Protein AF-0000000078657961 (afdb_homodimer)

InterPro domains:
  IPR000847 LysR, HTH, N-terminal domain [PF00126] (15-74)
  IPR000847 LysR, HTH, N-terminal domain [PR00039] (30-41)
  IPR000847 LysR, HTH, N-terminal domain [PR00039] (41-51)
  IPR000847 LysR, HTH, N-terminal domain [PR00039] (51-62)
  IPR000847 LysR, HTH, N-terminal domain [PS50931] (13-70)
  IPR005119 LysR, substrate-binding [PF03466] (103-299)
  IPR036388 Winged helix-like DNA-binding domain superfamily [G3DSA:1.10.10.10] (14-99)
  IPR036390 Winged helix DNA-binding domain superfamily [SSF46785] (14-121)
  IPR058163 LysR-type transcriptional regulator, proteobacterial-type [PTHR30537] (12-300)

Organism: NCBI:txid1005395

Nearest PDB structures (foldseek):
  3szp-assembly1_A-2  TM=5.878E-01  e=5.153E-18  Vibrio cholerae
  3szp-assembly1_B-2  TM=5.483E-01  e=2.636E-18  Vibrio cholerae
  3t1b-assembly1_A  TM=5.253E-01  e=9.942E-19  Vibrio cholerae
  3t1b-assembly1_D  TM=5.428E-01  e=4.848E-18  Vibrio cholerae
  5x0o-assembly3_E  TM=7.470E-01  e=2.524E-12  Vibrio vulnificus

Foldseek 3Di:
DPPPVVPPPLDDQDPLLVQLLLLCAVVLALCRSCVVVVHHSVVSVVSPVSVCVSVVHRQWDADPVGIYGDPVVVVVNVVCVLLVVQVVVVVVCVPPPPPQQEAEEEEAVLCCPQPCVVCVVVLCVVPVSYHYHYDHDQDDDDCVRNVHLKYKAFADDDDVQKDKWFQFPKWFFKKAFPVLCVVQPDDAPCSQAPWQEAAEQRAPDGPQNLCVVRVHHHDDDDHPHYDPDPVVQLVCRLVNVGMYGHICSSCVVCVVVRSMDGNDPPVSIGTDRTIIIIHHPVSCPPPSVVSVQVVVCVVSVHGTDD/DPPPPVVPPLDDQDPLLVQLLLLCAVVLALCRSCVVVVHHSVVSVVSPVSVCVSVVHRQWDDDPVGIYGDPVVVVVNVVCVLLVVQVVVVVCCVPPPPCQQEAEEEEAVLCCPQPCVVCVVVLCVVPVSYHYHYDHDQDDDDCVRNVHLKYKAFADDDDVQKDKWFQFPKWFFKKAFPVLCVVQPDDAPCSQAPWQEAAEQRAPDGPQNLCVVRVHHHDDDDHPHYDPDPVVQLVCRLVNVGMYGHICSSCVVCVVVRSMDGNDPPVSIGTDRTIIIIHHPVSCPPPSVVSVQVVVCVVSVHGTDD

Structure (mmCIF, N/CA/C/O backbone):
data_AF-0000000078657961-model_v1
#
loop_
_entity.id
_entity.type
_entity.pdbx_description
1 polymer 'LysR family transcriptional regulator'
#
loop_
_atom_site.group_PDB
_atom_site.id
_atom_site.type_symbol
_atom_site.label_atom_id
_atom_site.label_alt_id
_atom_site.label_comp_id
_atom_site.label_asym_id
_atom_site.label_entity_id
_atom_site.label_seq_id
_atom_site.pdbx_PDB_ins_code
_atom_site.Cartn_x
_atom_site.Cartn_y
_atom_site.Cartn_z
_atom_site.occupancy
_atom_site.B_iso_or_equiv
_atom_site.auth_seq_id
_atom_site.auth_comp_id
_atom_site.auth_asym_id
_atom_site.auth_atom_id
_atom_site.pdbx_PDB_model_num
ATOM 1 N N . MET A 1 1 ? 25.094 -40.594 32.094 1 26.78 1 MET A N 1
ATOM 2 C CA . MET A 1 1 ? 23.641 -40.5 32.219 1 26.78 1 MET A CA 1
ATOM 3 C C . MET A 1 1 ? 23.109 -39.25 31.516 1 26.78 1 MET A C 1
ATOM 5 O O . MET A 1 1 ? 23.312 -38.125 31.984 1 26.78 1 MET A O 1
ATOM 9 N N . ILE A 1 2 ? 23.219 -39.156 30.203 1 30.33 2 ILE A N 1
ATOM 10 C CA . ILE A 1 2 ? 23.094 -38.062 29.234 1 30.33 2 ILE A CA 1
ATOM 11 C C . ILE A 1 2 ? 21.656 -37.562 29.219 1 30.33 2 ILE A C 1
ATOM 13 O O . ILE A 1 2 ? 20.719 -38.344 28.984 1 30.33 2 ILE A O 1
ATOM 17 N N . GLY A 1 3 ? 21.266 -36.656 30.094 1 32.5 3 GLY A N 1
ATOM 18 C CA . GLY A 1 3 ? 19.906 -36.156 30.266 1 32.5 3 GLY A CA 1
ATOM 19 C C . GLY A 1 3 ? 19.203 -35.812 28.969 1 32.5 3 GLY A C 1
ATOM 20 O O . GLY A 1 3 ? 19.781 -35.125 28.109 1 32.5 3 GLY A O 1
ATOM 21 N N . ASP A 1 4 ? 18.391 -36.719 28.328 1 30.56 4 ASP A N 1
ATOM 22 C CA . ASP A 1 4 ? 17.562 -36.75 27.125 1 30.56 4 ASP A CA 1
ATOM 23 C C . ASP A 1 4 ? 16.688 -35.5 27.047 1 30.56 4 ASP A C 1
ATOM 25 O O . ASP A 1 4 ? 15.734 -35.344 27.812 1 30.56 4 ASP A O 1
ATOM 29 N N . SER A 1 5 ? 17.266 -34.281 27.156 1 33.31 5 SER A N 1
ATOM 30 C CA . SER A 1 5 ? 16.469 -33.062 27 1 33.31 5 SER A CA 1
ATOM 31 C C . SER A 1 5 ? 15.523 -33.188 25.812 1 33.31 5 SER A C 1
ATOM 33 O O . SER A 1 5 ? 15.961 -33.125 24.656 1 33.31 5 SER A O 1
ATOM 35 N N . ASN A 1 6 ? 14.594 -34.156 25.812 1 32.84 6 ASN A N 1
ATOM 36 C CA . ASN A 1 6 ? 13.5 -34.312 24.875 1 32.84 6 ASN A CA 1
ATOM 37 C C . ASN A 1 6 ? 12.938 -32.969 24.422 1 32.84 6 ASN A C 1
ATOM 39 O O . ASN A 1 6 ? 12.328 -32.25 25.203 1 32.84 6 ASN A O 1
ATOM 43 N N . ARG A 1 7 ? 13.641 -32.25 23.719 1 34.09 7 ARG A N 1
ATOM 44 C CA . ARG A 1 7 ? 13.172 -31.047 23.047 1 34.09 7 ARG A CA 1
ATOM 45 C C . ARG A 1 7 ? 11.719 -31.188 22.625 1 34.09 7 ARG A C 1
ATOM 47 O O . ARG A 1 7 ? 11.359 -32.125 21.906 1 34.09 7 ARG A O 1
ATOM 54 N N . LYS A 1 8 ? 10.828 -30.953 23.469 1 36.5 8 LYS A N 1
ATOM 55 C CA . LYS A 1 8 ? 9.391 -30.875 23.219 1 36.5 8 LYS A CA 1
ATOM 56 C C . LYS A 1 8 ? 9.109 -30.406 21.797 1 36.5 8 LYS A C 1
ATOM 58 O O . LYS A 1 8 ? 9.508 -29.312 21.406 1 36.5 8 LYS A O 1
ATOM 63 N N . MET A 1 9 ? 9.227 -31.141 20.797 1 33.22 9 MET A N 1
ATOM 64 C CA . MET A 1 9 ? 8.82 -30.859 19.422 1 33.22 9 MET A CA 1
ATOM 65 C C . MET A 1 9 ? 7.664 -29.859 19.375 1 33.22 9 MET A C 1
ATOM 67 O O . MET A 1 9 ? 6.68 -30.031 20.109 1 33.22 9 MET A O 1
ATOM 71 N N . GLN A 1 10 ? 7.773 -28.672 19.266 1 43.88 10 GLN A N 1
ATOM 72 C CA . GLN A 1 10 ? 6.762 -27.641 19.062 1 43.88 10 GLN A CA 1
ATOM 73 C C . GLN A 1 10 ? 5.57 -28.172 18.266 1 43.88 10 GLN A C 1
ATOM 75 O O . GLN A 1 10 ? 5.734 -28.656 17.156 1 43.88 10 GLN A O 1
ATOM 80 N N . GLN A 1 11 ? 4.645 -28.844 18.875 1 51.5 11 GLN A N 1
ATOM 81 C CA . GLN A 1 11 ? 3.484 -29.578 18.375 1 51.5 11 GLN A CA 1
ATOM 82 C C . GLN A 1 11 ? 2.693 -28.734 17.375 1 51.5 11 GLN A C 1
ATOM 84 O O . GLN A 1 11 ? 2.293 -27.609 17.688 1 51.5 11 GLN A O 1
ATOM 89 N N . ILE A 1 12 ? 2.924 -29 16.156 1 57.31 12 ILE A N 1
ATOM 90 C CA . ILE A 1 12 ? 2.1 -28.484 15.078 1 57.31 12 ILE A CA 1
ATOM 91 C C . ILE A 1 12 ? 0.67 -29 15.227 1 57.31 12 ILE A C 1
ATOM 93 O O . ILE A 1 12 ? 0.448 -30.203 15.305 1 57.31 12 ILE A O 1
ATOM 97 N N . PRO A 1 13 ? -0.261 -28.141 15.508 1 67.38 13 PRO A N 1
ATOM 98 C CA . PRO A 1 13 ? -1.648 -28.609 15.578 1 67.38 13 PRO A CA 1
ATOM 99 C C . PRO A 1 13 ? -2.061 -29.438 14.359 1 67.38 13 PRO A C 1
ATOM 101 O O . PRO A 1 13 ? -1.529 -29.219 13.266 1 67.38 13 PRO A O 1
ATOM 104 N N . PRO A 1 14 ? -2.822 -30.438 14.633 1 68.38 14 PRO A N 1
ATOM 105 C CA . PRO A 1 14 ? -3.355 -31.172 13.484 1 68.38 14 PRO A CA 1
ATOM 106 C C . PRO A 1 14 ? -3.969 -30.266 12.43 1 68.38 14 PRO A C 1
ATOM 108 O O . PRO A 1 14 ? -4.648 -29.281 12.766 1 68.38 14 PRO A O 1
ATOM 111 N N . LEU A 1 15 ? -3.674 -30.547 11.203 1 71.69 15 LEU A N 1
ATOM 112 C CA . LEU A 1 15 ? -4.172 -29.75 10.086 1 71.69 15 LEU A CA 1
ATOM 113 C C . LEU A 1 15 ? -5.691 -29.656 10.133 1 71.69 15 LEU A C 1
ATOM 115 O O . LEU A 1 15 ? -6.258 -28.609 9.805 1 71.69 15 LEU A O 1
ATOM 119 N N . LYS A 1 16 ? -6.277 -30.781 10.547 1 76.5 16 LYS A N 1
ATOM 120 C CA . LYS A 1 16 ? -7.738 -30.797 10.617 1 76.5 16 LYS A CA 1
ATOM 121 C C . LYS A 1 16 ? -8.25 -29.734 11.602 1 76.5 16 LYS A C 1
ATOM 123 O O . LYS A 1 16 ? -9.281 -29.109 11.359 1 76.5 16 LYS A O 1
ATOM 128 N N . SER A 1 17 ? -7.527 -29.547 12.641 1 83 17 SER A N 1
ATOM 129 C CA . SER A 1 17 ? -7.922 -28.562 13.633 1 83 17 SER A CA 1
ATOM 130 C C . SER A 1 17 ? -7.758 -27.141 13.094 1 83 17 SER A C 1
ATOM 132 O O . SER A 1 17 ? -8.594 -26.266 13.352 1 83 17 SER A O 1
ATOM 134 N N . ILE A 1 18 ? -6.719 -27 12.367 1 78.88 18 ILE A N 1
ATOM 135 C CA . ILE A 1 18 ? -6.457 -25.703 11.773 1 78.88 18 ILE A CA 1
ATOM 136 C C . ILE A 1 18 ? -7.508 -25.391 10.703 1 78.88 18 ILE A C 1
ATOM 138 O O . ILE A 1 18 ? -8.023 -24.281 10.633 1 78.88 18 ILE A O 1
ATOM 142 N N . GLN A 1 19 ? -7.773 -26.375 9.93 1 79.62 19 GLN A N 1
ATOM 143 C CA . GLN A 1 19 ? -8.789 -26.234 8.891 1 79.62 19 GLN A CA 1
ATOM 144 C C . GLN A 1 19 ? -10.156 -25.938 9.5 1 79.62 19 GLN A C 1
ATOM 146 O O . GLN A 1 19 ? -10.898 -25.094 8.984 1 79.62 19 GLN A O 1
ATOM 151 N N . ALA A 1 20 ? -10.484 -26.641 10.555 1 85.06 20 ALA A N 1
ATOM 152 C CA . ALA A 1 20 ? -11.742 -26.406 11.258 1 85.06 20 ALA A CA 1
ATOM 153 C C . ALA A 1 20 ? -11.82 -24.953 11.766 1 85.06 20 ALA A C 1
ATOM 155 O O . ALA A 1 20 ? -12.852 -24.297 11.602 1 85.06 20 ALA A O 1
ATOM 156 N N . PHE A 1 21 ? -10.727 -24.547 12.305 1 86.88 21 PHE A N 1
ATOM 157 C CA . PHE A 1 21 ? -10.648 -23.172 12.805 1 86.88 21 PHE A CA 1
ATOM 158 C C . PHE A 1 21 ? -10.906 -22.172 11.68 1 86.88 21 PHE A C 1
ATOM 160 O O . PHE A 1 21 ? -11.719 -21.266 11.828 1 86.88 21 PHE A O 1
ATOM 167 N N . GLU A 1 22 ? -10.203 -22.406 10.648 1 80.62 22 GLU A N 1
ATOM 168 C CA . GLU A 1 22 ? -10.305 -21.484 9.523 1 80.62 22 GLU A CA 1
ATOM 169 C C . GLU A 1 22 ? -11.734 -21.422 8.992 1 80.62 22 GLU A C 1
ATOM 171 O O . GLU A 1 22 ? -12.227 -20.344 8.664 1 80.62 22 GLU A O 1
ATOM 176 N N . GLN A 1 23 ? -12.43 -22.516 8.836 1 80.12 23 GLN A N 1
ATOM 177 C CA . GLN A 1 23 ? -13.781 -22.578 8.297 1 80.12 23 GLN A CA 1
ATOM 178 C C . GLN A 1 23 ? -14.781 -21.938 9.266 1 80.12 23 GLN A C 1
ATOM 180 O O . GLN A 1 23 ? -15.695 -21.219 8.844 1 80.12 23 GLN A O 1
ATOM 185 N N . VAL A 1 24 ? -14.562 -22.172 10.508 1 85.88 24 VAL A N 1
ATOM 186 C CA . VAL A 1 24 ? -15.461 -21.578 11.492 1 85.88 24 VAL A CA 1
ATOM 187 C C . VAL A 1 24 ? -15.266 -20.062 11.508 1 85.88 24 VAL A C 1
ATOM 189 O O . VAL A 1 24 ? -16.234 -19.312 11.633 1 85.88 24 VAL A O 1
ATOM 192 N N . ALA A 1 25 ? -14.039 -19.734 11.445 1 82 25 ALA A N 1
ATOM 193 C CA . ALA A 1 25 ? -13.742 -18.297 11.406 1 82 25 ALA A CA 1
ATOM 194 C C . ALA A 1 25 ? -14.383 -17.641 10.188 1 82 25 ALA A C 1
ATOM 196 O O . ALA A 1 25 ? -14.883 -16.516 10.273 1 82 25 ALA A O 1
ATOM 197 N N . ARG A 1 26 ? -14.336 -18.312 9.141 1 74.31 26 ARG A N 1
ATOM 198 C CA . ARG A 1 26 ? -14.852 -17.812 7.867 1 74.31 26 ARG A CA 1
ATOM 199 C C . ARG A 1 26 ? -16.375 -17.719 7.895 1 74.31 26 ARG A C 1
ATOM 201 O O . ARG A 1 26 ? -16.953 -16.719 7.473 1 74.31 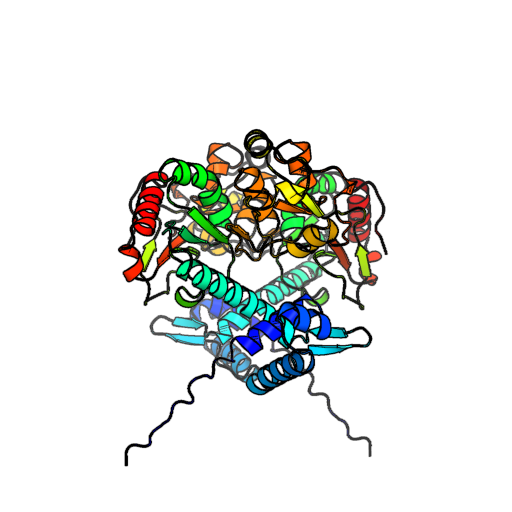26 ARG A O 1
ATOM 208 N N . PHE A 1 27 ? -17.047 -18.688 8.383 1 75.5 27 PHE A N 1
ATOM 209 C CA . PHE A 1 27 ? -18.5 -18.797 8.297 1 75.5 27 PHE A CA 1
ATOM 210 C C . PHE A 1 27 ? -19.156 -18.266 9.57 1 75.5 27 PHE A C 1
ATOM 212 O O . PHE A 1 27 ? -20.344 -17.969 9.57 1 75.5 27 PHE A O 1
ATOM 219 N N . GLY A 1 28 ? -18.328 -18.125 10.633 1 80.69 28 GLY A N 1
ATOM 220 C CA . GLY A 1 28 ? -18.844 -17.688 11.922 1 80.69 28 GLY A CA 1
ATOM 221 C C . GLY A 1 28 ? -19.859 -18.656 12.516 1 80.69 28 GLY A C 1
ATOM 222 O O . GLY A 1 28 ? -20.625 -18.281 13.398 1 80.69 28 GLY A O 1
ATOM 223 N N . ASN A 1 29 ? -19.922 -19.812 11.906 1 84.81 29 ASN A N 1
ATOM 224 C CA . ASN A 1 29 ? -20.906 -20.828 12.281 1 84.81 29 ASN A CA 1
ATOM 225 C C . ASN A 1 29 ? -20.328 -22.234 12.195 1 84.81 29 ASN A C 1
ATOM 227 O O . ASN A 1 29 ? -19.844 -22.641 11.141 1 84.81 29 ASN A O 1
ATOM 231 N N . VAL A 1 30 ? -20.469 -23.031 13.289 1 88.94 30 VAL A N 1
ATOM 232 C CA . VAL A 1 30 ? -19.875 -24.359 13.391 1 88.94 30 VAL A CA 1
ATOM 233 C C . VAL A 1 30 ? -20.594 -25.328 12.461 1 88.94 30 VAL A C 1
ATOM 235 O O . VAL A 1 30 ? -19.953 -26.141 11.789 1 88.94 30 VAL A O 1
ATOM 238 N N . ALA A 1 31 ? -21.922 -25.172 12.391 1 88.25 31 ALA A N 1
ATOM 239 C CA . ALA A 1 31 ? -22.688 -26.094 11.547 1 88.25 31 ALA A CA 1
ATOM 240 C C . ALA A 1 31 ? -22.328 -25.922 10.078 1 88.25 31 ALA A C 1
ATOM 242 O O . ALA A 1 31 ? -22.141 -26.891 9.352 1 88.25 31 ALA A O 1
ATOM 243 N N . LYS A 1 32 ? -22.281 -24.75 9.703 1 84.62 32 LYS A N 1
ATOM 244 C CA . LYS A 1 32 ? -21.922 -24.453 8.312 1 84.62 32 LYS A CA 1
ATOM 245 C C . LYS A 1 32 ? -20.5 -24.906 7.996 1 84.62 32 LYS A C 1
ATOM 247 O O . LYS A 1 32 ? -20.234 -25.438 6.918 1 84.62 32 LYS A O 1
ATOM 252 N N . ALA A 1 33 ? -19.656 -24.641 8.914 1 86.06 33 ALA A N 1
ATOM 253 C CA . ALA A 1 33 ? -18.266 -25.094 8.758 1 86.06 33 ALA A CA 1
ATOM 254 C C . ALA A 1 33 ? -18.188 -26.609 8.648 1 86.06 33 ALA A C 1
ATOM 256 O O . ALA A 1 33 ? -17.438 -27.141 7.848 1 86.06 33 ALA A O 1
ATOM 257 N N . ALA A 1 34 ? -18.938 -27.281 9.391 1 88.44 34 ALA A N 1
ATOM 258 C CA . ALA A 1 34 ? -18.969 -28.734 9.398 1 88.44 34 ALA A CA 1
ATOM 259 C C . ALA A 1 34 ? -19.422 -29.281 8.047 1 88.44 34 ALA A C 1
ATOM 261 O O . ALA A 1 34 ? -18.859 -30.234 7.523 1 88.44 34 ALA A O 1
ATOM 262 N N . GLU A 1 35 ? -20.359 -28.641 7.539 1 83.12 35 GLU A N 1
ATOM 263 C CA . GLU A 1 35 ? -20.859 -29.016 6.219 1 83.12 35 GLU A CA 1
ATOM 264 C C . GLU A 1 35 ? -19.766 -28.891 5.16 1 83.12 35 GLU A C 1
ATOM 266 O O . GLU A 1 35 ? -19.594 -29.797 4.332 1 83.12 35 GLU A O 1
ATOM 271 N N . GLN A 1 36 ? -19.047 -27.938 5.289 1 77.44 36 GLN A N 1
ATOM 272 C CA . GLN A 1 36 ? -17.984 -27.656 4.316 1 77.44 36 GLN A CA 1
ATOM 273 C C . GLN A 1 36 ? -16.844 -28.656 4.449 1 77.44 36 GLN A C 1
ATOM 275 O O . GLN A 1 36 ? -16.219 -29.031 3.457 1 77.44 36 GLN A O 1
ATOM 280 N N . LEU A 1 37 ? -16.562 -29.047 5.582 1 79.75 37 LEU A N 1
ATOM 281 C CA . LEU A 1 37 ? -15.438 -29.922 5.867 1 79.75 37 LEU A CA 1
ATOM 282 C C . LEU A 1 37 ? -15.867 -31.391 5.828 1 79.75 37 LEU A C 1
ATOM 284 O O . LEU A 1 37 ? -15.039 -32.281 5.996 1 79.75 37 LEU A O 1
ATOM 288 N N . ASN A 1 38 ? -17.156 -31.547 5.574 1 84.19 38 ASN A N 1
ATOM 289 C CA . ASN A 1 38 ? -17.719 -32.875 5.621 1 84.19 38 ASN A CA 1
ATOM 290 C C . ASN A 1 38 ? -17.438 -33.562 6.953 1 84.19 38 ASN A C 1
ATOM 292 O O . ASN A 1 38 ? -16.953 -34.719 6.98 1 84.19 38 ASN A O 1
ATOM 296 N N . LEU A 1 39 ? -17.625 -32.812 7.969 1 84.19 39 LEU A N 1
ATOM 297 C CA . LEU A 1 39 ? -17.5 -33.281 9.352 1 84.19 39 LEU A CA 1
ATOM 298 C C . LEU A 1 39 ? -18.797 -33 10.125 1 84.19 39 LEU A C 1
ATOM 300 O O . LEU A 1 39 ? -19.672 -32.281 9.641 1 84.19 39 LEU A O 1
ATOM 304 N N . THR A 1 40 ? -19.031 -33.688 11.172 1 87.81 40 THR A N 1
ATOM 305 C CA . THR A 1 40 ? -20.141 -33.344 12.062 1 87.81 40 THR A CA 1
ATOM 306 C C . THR A 1 40 ? -19.828 -32.094 12.875 1 87.81 40 THR A C 1
ATOM 308 O O . THR A 1 40 ? -18.656 -31.797 13.141 1 87.81 40 THR A O 1
ATOM 311 N N . PRO A 1 41 ? -20.859 -31.375 13.18 1 91.62 41 PRO A N 1
ATOM 312 C CA . PRO A 1 41 ? -20.641 -30.203 14.023 1 91.62 41 PRO A CA 1
ATOM 313 C C . PRO A 1 41 ? -19.875 -30.531 15.305 1 91.62 41 PRO A C 1
ATOM 315 O O . PRO A 1 41 ? -19.031 -29.75 15.75 1 91.62 41 PRO A O 1
ATOM 318 N N . SER A 1 42 ? -20.156 -31.656 15.859 1 91.44 42 SER A N 1
ATOM 319 C CA . SER A 1 42 ? -19.453 -32.094 17.062 1 91.44 42 SER A CA 1
ATOM 320 C C . SER A 1 42 ? -17.969 -32.281 16.797 1 91.44 42 SER A C 1
ATOM 322 O O . SER A 1 42 ? -17.141 -31.891 17.625 1 91.44 42 SER A O 1
ATOM 324 N N . ALA A 1 43 ? -17.641 -32.844 15.727 1 87.56 43 ALA A N 1
ATOM 325 C CA . ALA A 1 43 ? -16.25 -33.062 15.344 1 87.56 43 ALA A CA 1
ATOM 326 C C . ALA A 1 43 ? -15.523 -31.719 15.148 1 87.56 43 ALA A C 1
ATOM 328 O O . ALA A 1 43 ? -14.383 -31.562 15.578 1 87.56 43 ALA A O 1
ATOM 329 N N . VAL A 1 44 ? -16.219 -30.812 14.5 1 92.25 44 VAL A N 1
ATOM 330 C CA . VAL A 1 44 ? -15.648 -29.484 14.289 1 92.25 44 VAL A CA 1
ATOM 331 C C . VAL A 1 44 ? -15.422 -28.797 15.633 1 92.25 44 VAL A C 1
ATOM 333 O O . VAL A 1 44 ? -14.359 -28.203 15.859 1 92.25 44 VAL A O 1
ATOM 336 N N . SER A 1 45 ? -16.391 -28.875 16.5 1 91.25 45 SER A N 1
ATOM 337 C CA . SER A 1 45 ? -16.266 -28.297 17.828 1 91.25 45 SER A CA 1
ATOM 338 C C . SER A 1 45 ? -15.102 -28.906 18.594 1 91.25 45 SER A C 1
ATOM 340 O O . SER A 1 45 ? -14.359 -28.188 19.266 1 91.25 45 SER A O 1
ATOM 342 N N . HIS A 1 46 ? -14.977 -30.156 18.438 1 89.25 46 HIS A N 1
ATOM 343 C CA . HIS A 1 46 ? -13.875 -30.859 19.078 1 89.25 46 HIS A CA 1
ATOM 344 C C . HIS A 1 46 ? -12.531 -30.391 18.531 1 89.25 46 HIS A C 1
ATOM 346 O O . HIS A 1 46 ? -11.578 -30.188 19.281 1 89.25 46 HIS A O 1
ATOM 352 N N . GLN A 1 47 ? -12.414 -30.281 17.234 1 88.12 47 GLN A N 1
ATOM 353 C CA . GLN A 1 47 ? -11.195 -29.797 16.594 1 88.12 47 GLN A CA 1
ATOM 354 C C . GLN A 1 47 ? -10.82 -28.406 17.094 1 88.12 47 GLN A C 1
ATOM 356 O O . GLN A 1 47 ? -9.648 -28.125 17.344 1 88.12 47 GLN A O 1
ATOM 361 N N . ILE A 1 48 ? -11.805 -27.562 17.219 1 90.25 48 ILE A N 1
ATOM 362 C CA . ILE A 1 48 ? -11.586 -26.203 17.703 1 90.25 48 ILE A CA 1
ATOM 363 C C . ILE A 1 48 ? -11.094 -26.25 19.156 1 90.25 48 ILE A C 1
ATOM 365 O O . ILE A 1 48 ? -10.141 -25.547 19.516 1 90.25 48 ILE A O 1
ATOM 369 N N . ALA A 1 49 ? -11.75 -27.062 19.922 1 90 49 ALA A N 1
ATOM 370 C CA . ALA A 1 49 ? -11.359 -27.234 21.312 1 90 49 ALA A CA 1
ATOM 371 C C . ALA A 1 49 ? -9.922 -27.734 21.422 1 90 49 ALA A C 1
ATOM 373 O O . ALA A 1 49 ? -9.156 -27.266 22.266 1 90 49 ALA A O 1
ATOM 374 N N . ASN A 1 50 ? -9.609 -28.703 20.609 1 84.44 50 ASN A N 1
ATOM 375 C CA . ASN A 1 50 ? -8.25 -29.234 20.578 1 84.44 50 ASN A CA 1
ATOM 376 C C . ASN A 1 50 ? -7.23 -28.141 20.25 1 84.44 50 ASN A C 1
ATOM 378 O O . ASN A 1 50 ? -6.172 -28.062 20.875 1 84.44 50 ASN A O 1
ATOM 382 N N . LEU A 1 51 ? -7.527 -27.359 19.266 1 85.69 51 LEU A N 1
ATOM 383 C CA . LEU A 1 51 ? -6.641 -26.297 18.844 1 85.69 51 LEU A CA 1
ATOM 384 C C . LEU A 1 51 ? -6.465 -25.266 19.953 1 85.69 51 LEU A C 1
ATOM 386 O O . LEU A 1 51 ? -5.344 -24.828 20.234 1 85.69 51 LEU A O 1
ATOM 390 N N . GLU A 1 52 ? -7.574 -24.859 20.578 1 89 52 GLU A N 1
ATOM 391 C CA . GLU A 1 52 ? -7.535 -23.906 21.672 1 89 52 GLU A CA 1
ATOM 392 C C . GLU A 1 52 ? -6.746 -24.453 22.859 1 89 52 GLU A C 1
ATOM 394 O O . GLU A 1 52 ? -6.008 -23.703 23.516 1 89 52 GLU A O 1
ATOM 399 N N . ALA A 1 53 ? -6.871 -25.75 23.078 1 83.5 53 ALA A N 1
ATOM 400 C CA . ALA A 1 53 ? -6.125 -26.406 24.156 1 83.5 53 ALA A CA 1
ATOM 401 C C . ALA A 1 53 ? -4.625 -26.391 23.859 1 83.5 53 ALA A C 1
ATOM 403 O O . ALA A 1 53 ? -3.816 -26.156 24.766 1 83.5 53 ALA A O 1
ATOM 404 N N . LEU A 1 54 ? -4.336 -26.656 22.672 1 78.62 54 LEU A N 1
ATOM 405 C CA . LEU A 1 54 ? -2.934 -26.656 22.266 1 78.62 54 LEU A CA 1
ATOM 406 C C . LEU A 1 54 ? -2.33 -25.266 22.375 1 78.62 54 LEU A C 1
ATOM 408 O O . LEU A 1 54 ? -1.183 -25.109 22.797 1 78.62 54 LEU A O 1
ATOM 412 N N . ILE A 1 55 ? -3.133 -24.328 21.953 1 78.88 55 ILE A N 1
ATOM 413 C CA . ILE A 1 55 ? -2.682 -22.953 21.953 1 78.88 55 ILE A CA 1
ATOM 414 C C . ILE A 1 55 ? -2.748 -22.391 23.375 1 78.88 55 ILE A C 1
ATOM 416 O O . ILE A 1 55 ? -1.947 -21.516 23.734 1 78.88 55 ILE A O 1
ATOM 420 N N . GLY A 1 56 ? -3.693 -22.891 24.156 1 80.88 56 GLY A N 1
ATOM 421 C CA . GLY A 1 56 ? -3.854 -22.484 25.531 1 80.88 56 GLY A CA 1
ATOM 422 C C . GLY A 1 56 ? -4.719 -21.25 25.703 1 80.88 56 GLY A C 1
ATOM 423 O O . GLY A 1 56 ? -4.676 -20.594 26.734 1 80.88 56 GLY A O 1
ATOM 424 N N . ARG A 1 57 ? -5.355 -20.828 24.625 1 84.62 57 ARG A N 1
ATOM 425 C CA . ARG A 1 57 ? -6.246 -19.672 24.625 1 84.62 57 ARG A CA 1
ATOM 426 C C . ARG A 1 57 ? -7.512 -19.953 23.828 1 84.62 57 ARG A C 1
ATOM 428 O O . ARG A 1 57 ? -7.484 -20.734 22.875 1 84.62 57 ARG A O 1
ATOM 435 N N . ALA A 1 58 ? -8.57 -19.297 24.297 1 89.69 58 ALA A N 1
ATOM 436 C CA . ALA A 1 58 ? -9.781 -19.359 23.484 1 89.69 58 ALA A CA 1
ATOM 437 C C . ALA A 1 58 ? -9.625 -18.547 22.203 1 89.69 58 ALA A C 1
ATOM 439 O O . ALA A 1 58 ? -9.086 -17.438 22.219 1 89.69 58 ALA A O 1
ATOM 440 N N . LEU A 1 59 ? -9.977 -19.188 21.125 1 89.88 59 LEU A N 1
ATOM 441 C CA . LEU A 1 59 ? -9.875 -18.516 19.828 1 89.88 59 LEU A CA 1
ATOM 442 C C . LEU A 1 59 ? -11.234 -17.984 19.391 1 89.88 59 LEU A C 1
ATOM 444 O O . LEU A 1 59 ? -11.305 -17.109 18.531 1 89.88 59 LEU A O 1
ATOM 448 N N . PHE A 1 60 ? -12.305 -18.531 19.922 1 91.12 60 PHE A N 1
ATOM 449 C CA . PHE A 1 60 ? -13.664 -18.125 19.594 1 91.12 60 PHE A CA 1
ATOM 450 C C . PHE A 1 60 ? -14.453 -17.797 20.859 1 91.12 60 PHE A C 1
ATOM 452 O O . PHE A 1 60 ? -14.133 -18.281 21.938 1 91.12 60 PHE A O 1
ATOM 459 N N . VAL A 1 61 ? -15.398 -16.828 20.688 1 87.81 61 VAL A N 1
ATOM 460 C CA . VAL A 1 61 ? -16.422 -16.578 21.703 1 87.81 61 VAL A CA 1
ATOM 461 C C . VAL A 1 61 ? -17.797 -16.891 21.141 1 87.81 61 VAL A C 1
ATOM 463 O O . VAL A 1 61 ? -18.078 -16.594 19.984 1 87.81 61 VAL A O 1
ATOM 466 N N . ARG A 1 62 ? -18.531 -17.641 21.938 1 80.44 62 ARG A N 1
ATOM 467 C CA . ARG A 1 62 ? -19.891 -17.984 21.516 1 80.44 62 ARG A CA 1
ATOM 468 C C . ARG A 1 62 ? -20.812 -16.766 21.656 1 80.44 62 ARG A C 1
ATOM 470 O O . ARG A 1 62 ? -20.781 -16.062 22.672 1 80.44 62 ARG A O 1
ATOM 477 N N . GLU A 1 63 ? -21.359 -16.438 20.625 1 77 63 GLU A N 1
ATOM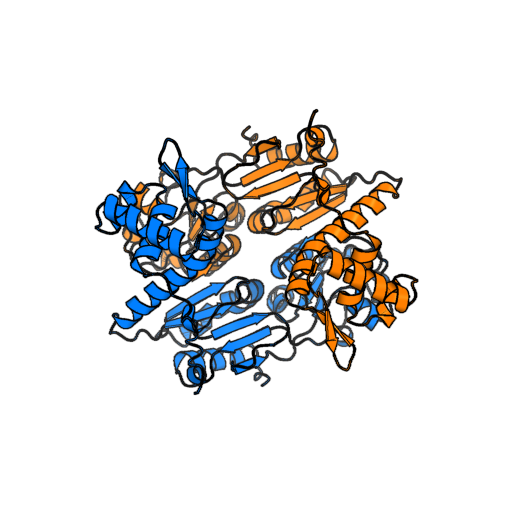 478 C CA . GLU A 1 63 ? -22.375 -15.391 20.594 1 77 63 GLU A CA 1
ATOM 479 C C . GLU A 1 63 ? -23.75 -15.953 20.281 1 77 63 GLU A C 1
ATOM 481 O O . GLU A 1 63 ? -23.891 -17.156 20.016 1 77 63 GLU A O 1
ATOM 486 N N . ALA A 1 64 ? -24.875 -15.125 20.391 1 69.5 64 ALA A N 1
ATOM 487 C CA . ALA A 1 64 ? -26.25 -15.547 20.156 1 69.5 64 ALA A CA 1
ATOM 488 C C . ALA A 1 64 ? -26.422 -16.125 18.75 1 69.5 64 ALA A C 1
ATOM 490 O O . ALA A 1 64 ? -27.156 -17.094 18.562 1 69.5 64 ALA A O 1
ATOM 491 N N . ARG A 1 65 ? -25.797 -15.594 17.812 1 67.81 65 ARG A N 1
ATOM 492 C CA . ARG A 1 65 ? -26.016 -16 16.422 1 67.81 65 ARG A CA 1
ATOM 493 C C . ARG A 1 65 ? -24.797 -16.719 15.859 1 67.81 65 ARG A C 1
ATOM 495 O O . ARG A 1 65 ? -24.625 -16.797 14.641 1 67.81 65 ARG A O 1
ATOM 502 N N . GLY A 1 66 ? -23.984 -17.281 16.734 1 78.56 66 GLY A N 1
ATOM 503 C CA . GLY A 1 66 ? -22.859 -18.016 16.203 1 78.56 66 GLY A CA 1
ATOM 504 C C . GLY A 1 66 ? -21.562 -17.797 16.969 1 78.56 66 GLY A C 1
ATOM 505 O O . GLY A 1 66 ? -21.594 -17.641 18.188 1 78.56 66 GLY A O 1
ATOM 506 N N . MET A 1 67 ? -20.422 -18.031 16.25 1 84 67 MET A N 1
ATOM 507 C CA . MET A 1 67 ? -19.094 -17.906 16.859 1 84 67 MET A CA 1
ATOM 508 C C . MET A 1 67 ? -18.359 -16.688 16.312 1 84 67 MET A C 1
ATOM 510 O O . MET A 1 67 ? -18.469 -16.391 15.117 1 84 67 MET A O 1
ATOM 514 N N . SER A 1 68 ? -17.812 -15.875 17.203 1 85.06 68 SER A N 1
ATOM 515 C CA . SER A 1 68 ? -16.938 -14.781 16.797 1 85.06 68 SER A CA 1
ATOM 516 C C . SER A 1 68 ? -15.516 -14.977 17.312 1 85.06 68 SER A C 1
ATOM 518 O O . SER A 1 68 ? -15.312 -15.648 18.328 1 85.06 68 SER A O 1
ATOM 520 N N . LEU A 1 69 ? -14.57 -14.445 16.578 1 82.44 69 LEU A N 1
ATOM 521 C CA . LEU A 1 69 ? -13.164 -14.609 16.938 1 82.44 69 LEU A CA 1
ATOM 522 C C . LEU A 1 69 ? -12.805 -13.75 18.141 1 82.44 69 LEU A C 1
ATOM 524 O O . LEU A 1 69 ? -13.266 -12.609 18.266 1 82.44 69 LEU A O 1
ATOM 528 N N . THR A 1 70 ? -12.008 -14.359 19.094 1 81.62 70 THR A N 1
ATOM 529 C CA . THR A 1 70 ? -11.305 -13.586 20.109 1 81.62 70 THR A CA 1
ATOM 530 C C . THR A 1 70 ? -10.133 -12.828 19.5 1 81.62 70 THR A C 1
ATOM 532 O O . THR A 1 70 ? -9.766 -13.078 18.344 1 81.62 70 THR A O 1
ATOM 535 N N . PRO A 1 71 ? -9.617 -11.945 20.203 1 71.25 71 PRO A N 1
ATOM 536 C CA . PRO A 1 71 ? -8.406 -11.289 19.688 1 71.25 71 PRO A CA 1
ATOM 537 C C . PRO A 1 71 ? -7.297 -12.281 19.344 1 71.25 71 PRO A C 1
ATOM 539 O O . PRO A 1 71 ? -6.613 -12.125 18.328 1 71.25 71 PRO A O 1
ATOM 542 N N . ALA A 1 72 ? -7.176 -13.227 20.172 1 78.19 72 ALA A N 1
ATOM 543 C CA . ALA A 1 72 ? -6.215 -14.289 19.891 1 78.19 72 ALA A CA 1
ATOM 544 C C . ALA A 1 72 ? -6.598 -15.039 18.625 1 78.19 72 ALA A C 1
ATOM 546 O O . ALA A 1 72 ? -5.727 -15.414 17.828 1 78.19 72 ALA A O 1
ATOM 547 N N . GLY A 1 73 ? -7.879 -15.258 18.484 1 80.62 73 GLY A N 1
ATOM 548 C CA . GLY A 1 73 ? -8.375 -15.891 17.266 1 80.62 73 GLY A CA 1
ATOM 549 C C . GLY A 1 73 ? -8.094 -15.086 16.016 1 80.62 73 GLY A C 1
ATOM 550 O O . GLY A 1 73 ? -7.699 -15.641 14.992 1 80.62 73 GLY A O 1
ATOM 551 N N . GLU A 1 74 ? -8.289 -13.852 16.094 1 74.38 74 GLU A N 1
ATOM 552 C CA . GLU A 1 74 ? -8.031 -12.969 14.969 1 74.38 74 GLU A CA 1
ATOM 553 C C . GLU A 1 74 ? -6.559 -12.984 14.578 1 74.38 74 GLU A C 1
ATOM 555 O O . GLU A 1 74 ? -6.227 -13.047 13.391 1 74.38 74 GLU A O 1
ATOM 560 N N . GLN A 1 75 ? -5.762 -12.914 15.57 1 67.56 75 GLN A N 1
ATOM 561 C CA . GLN A 1 75 ? -4.32 -12.992 15.344 1 67.56 75 GLN A CA 1
ATOM 562 C C . GLN A 1 75 ? -3.939 -14.312 14.688 1 67.56 75 GLN A C 1
ATOM 564 O O . GLN A 1 75 ? -3.156 -14.336 13.734 1 67.56 75 GLN A O 1
ATOM 569 N N . TYR A 1 76 ? -4.461 -15.359 15.305 1 75.56 76 TYR A N 1
ATOM 570 C CA . TYR A 1 76 ? -4.168 -16.688 14.766 1 75.56 76 TYR A CA 1
ATOM 571 C C . TYR A 1 76 ? -4.652 -16.812 13.328 1 75.56 76 TYR A C 1
ATOM 573 O O . TYR A 1 76 ? -3.955 -17.359 12.477 1 75.56 76 TYR A O 1
ATOM 581 N N . GLN A 1 77 ? -5.801 -16.281 13.07 1 75.25 77 GLN A N 1
ATOM 582 C CA . GLN A 1 77 ? -6.371 -16.328 11.727 1 75.25 77 GLN A CA 1
ATOM 583 C C . GLN A 1 77 ? -5.473 -15.617 10.727 1 75.25 77 GLN A C 1
ATOM 585 O O . GLN A 1 77 ? -5.203 -16.141 9.641 1 75.25 77 GLN A O 1
ATOM 590 N N . ARG A 1 78 ? -5.066 -14.531 11.086 1 63.06 78 ARG A N 1
ATOM 591 C CA . ARG A 1 78 ? -4.188 -13.758 10.211 1 63.06 78 ARG A CA 1
ATOM 592 C C . ARG A 1 78 ? -2.912 -14.531 9.891 1 63.06 78 ARG A C 1
ATOM 594 O O . ARG A 1 78 ? -2.436 -14.508 8.758 1 63.06 78 ARG A O 1
ATOM 601 N N . GLU A 1 79 ? -2.479 -15.234 10.852 1 60.19 79 GLU A N 1
ATOM 602 C CA . GLU A 1 79 ? -1.213 -15.953 10.711 1 60.19 79 GLU A CA 1
ATOM 603 C C . GLU A 1 79 ? -1.393 -17.234 9.906 1 60.19 79 GLU A C 1
ATOM 605 O O . GLU A 1 79 ? -0.542 -17.594 9.086 1 60.19 79 GLU A O 1
ATOM 610 N N . ILE A 1 80 ? -2.545 -17.844 10.125 1 63.16 80 ILE A N 1
ATOM 611 C CA . ILE A 1 80 ? -2.674 -19.188 9.562 1 63.16 80 ILE A CA 1
ATOM 612 C C . ILE A 1 80 ? -3.225 -19.109 8.141 1 63.16 80 ILE A C 1
ATOM 614 O O . ILE A 1 80 ? -3.012 -20.016 7.336 1 63.16 80 ILE A O 1
ATOM 618 N N . SER A 1 81 ? -3.967 -18.062 7.93 1 60.22 81 SER A N 1
ATOM 619 C CA . SER A 1 81 ? -4.582 -17.969 6.609 1 60.22 81 SER A CA 1
ATOM 620 C C . SER A 1 81 ? -3.535 -18.062 5.504 1 60.22 81 SER A C 1
ATOM 622 O O . SER A 1 81 ? -3.721 -18.812 4.539 1 60.22 81 SER A O 1
ATOM 624 N N . GLY A 1 82 ? -2.551 -17.391 5.672 1 54.16 82 GLY A N 1
ATOM 625 C CA . GLY A 1 82 ? -1.467 -17.484 4.707 1 54.16 82 GLY A CA 1
ATOM 626 C C . GLY A 1 82 ? -0.838 -18.859 4.652 1 54.16 82 GLY A C 1
ATOM 627 O O . GLY A 1 82 ? -0.509 -19.359 3.574 1 54.16 82 GLY A O 1
ATOM 628 N N . ILE A 1 83 ? -0.786 -19.484 5.75 1 54.66 83 ILE A N 1
ATOM 629 C CA . ILE A 1 83 ? -0.168 -20.797 5.848 1 54.66 83 ILE A CA 1
ATOM 630 C C . ILE A 1 83 ? -1.033 -21.828 5.121 1 54.66 83 ILE A C 1
ATOM 632 O O . ILE A 1 83 ? -0.523 -22.641 4.352 1 54.66 83 ILE A O 1
ATOM 636 N N . LEU A 1 84 ? -2.305 -21.781 5.359 1 58.19 84 LEU A N 1
ATOM 637 C CA . LEU A 1 84 ? -3.209 -22.734 4.734 1 58.19 84 LEU A CA 1
ATOM 638 C C . LEU A 1 84 ? -3.256 -22.531 3.223 1 58.19 84 LEU A C 1
ATOM 640 O O . LEU A 1 84 ? -3.312 -23.5 2.463 1 58.19 84 LEU A O 1
ATOM 644 N N . GLN A 1 85 ? -3.311 -21.328 2.887 1 53.72 85 GLN A N 1
ATOM 645 C CA . GLN A 1 85 ? -3.246 -21.047 1.455 1 53.72 85 GLN A CA 1
ATOM 646 C C . GLN A 1 85 ? -1.961 -21.609 0.847 1 53.72 85 GLN A C 1
ATOM 648 O O . GLN A 1 85 ? -1.984 -22.188 -0.236 1 53.72 85 GLN A O 1
ATOM 653 N N . SER A 1 86 ? -0.991 -21.438 1.612 1 51.94 86 SER A N 1
ATOM 654 C CA . SER A 1 86 ? 0.295 -21.969 1.161 1 51.94 86 SER A CA 1
ATOM 655 C C . SER A 1 86 ? 0.28 -23.484 1.092 1 51.94 86 SER A C 1
ATOM 657 O O . SER A 1 86 ? 0.826 -24.078 0.157 1 51.94 86 SER A O 1
ATOM 659 N N . LEU A 1 87 ? -0.31 -24.078 2 1 53.38 87 LEU A N 1
ATOM 660 C CA . LEU A 1 87 ? -0.436 -25.531 2.023 1 53.38 87 LEU A CA 1
ATOM 661 C C . LEU A 1 87 ? -1.3 -26.016 0.866 1 53.38 87 LEU A C 1
ATOM 663 O O . LEU A 1 87 ? -0.977 -27.031 0.226 1 53.38 87 LEU A O 1
ATOM 667 N N . ALA A 1 88 ? -2.377 -25.391 0.703 1 53.16 88 ALA A N 1
ATOM 668 C CA . ALA A 1 88 ? -3.252 -25.75 -0.411 1 53.16 88 ALA A CA 1
ATOM 669 C C . ALA A 1 88 ? -2.52 -25.625 -1.744 1 53.16 88 ALA A C 1
ATOM 671 O O . ALA A 1 88 ? -2.615 -26.516 -2.594 1 53.16 88 ALA A O 1
ATOM 672 N N . LEU A 1 89 ? -1.881 -24.594 -1.779 1 49.88 89 LEU A N 1
ATOM 673 C CA . LEU A 1 89 ? -1.114 -24.391 -3.002 1 49.88 89 LEU A CA 1
ATOM 674 C C . LEU A 1 89 ? -0.059 -25.484 -3.174 1 49.88 89 LEU A C 1
ATOM 676 O O . LEU A 1 89 ? 0.137 -25.984 -4.281 1 49.88 89 LEU A O 1
ATOM 680 N N . ALA A 1 90 ? 0.511 -25.797 -2.135 1 49.94 90 ALA A N 1
ATOM 681 C CA . ALA A 1 90 ? 1.517 -26.859 -2.166 1 49.94 90 ALA A CA 1
ATOM 682 C C . ALA A 1 90 ? 0.898 -28.188 -2.578 1 49.94 90 ALA A C 1
ATOM 684 O O . ALA A 1 90 ? 1.488 -28.953 -3.355 1 49.94 90 ALA A O 1
ATOM 685 N N . THR A 1 91 ? -0.19 -28.516 -2.051 1 49.66 91 THR A N 1
ATOM 686 C CA . THR A 1 91 ? -0.88 -29.781 -2.338 1 49.66 91 THR A CA 1
ATOM 687 C C . THR A 1 91 ? -1.335 -29.812 -3.795 1 49.66 91 THR A C 1
ATOM 689 O O . THR A 1 91 ? -1.193 -30.844 -4.465 1 49.66 91 THR A O 1
ATOM 692 N N . GLU A 1 92 ? -1.971 -28.781 -4.121 1 48.22 92 GLU A N 1
ATOM 693 C CA . GLU A 1 92 ? -2.383 -28.703 -5.52 1 48.22 92 GLU A CA 1
ATOM 694 C C . GLU A 1 92 ? -1.2 -28.922 -6.461 1 48.22 92 GLU A C 1
ATOM 696 O O . GLU A 1 92 ? -1.32 -29.625 -7.469 1 48.22 92 GLU A O 1
ATOM 701 N N . ARG A 1 93 ? -0.253 -28.344 -6.02 1 49.03 93 ARG A N 1
ATOM 702 C CA . ARG A 1 93 ? 0.968 -28.438 -6.816 1 49.03 93 ARG A CA 1
ATOM 703 C C . ARG A 1 93 ? 1.479 -29.875 -6.875 1 49.03 93 ARG A C 1
ATOM 705 O O . ARG A 1 93 ? 1.989 -30.312 -7.91 1 49.03 93 ARG A O 1
ATOM 712 N N . ALA A 1 94 ? 1.374 -30.422 -5.816 1 47.19 94 ALA A N 1
ATOM 713 C CA . ALA A 1 94 ? 1.81 -31.828 -5.77 1 47.19 94 ALA A CA 1
ATOM 714 C C . ALA A 1 94 ? 0.958 -32.688 -6.684 1 47.19 94 ALA A C 1
ATOM 716 O O . ALA A 1 94 ? 1.448 -33.688 -7.254 1 47.19 94 ALA A O 1
ATOM 717 N N . GLY A 1 95 ? -0.281 -32.531 -6.566 1 45.22 95 GLY A N 1
ATOM 718 C CA . GLY A 1 95 ? -1.156 -33.312 -7.406 1 45.22 95 GLY A CA 1
ATOM 719 C C . GLY A 1 95 ? -1.074 -32.938 -8.875 1 45.22 95 GLY A C 1
ATOM 720 O O . GLY A 1 95 ? -1.545 -33.688 -9.734 1 45.22 95 GLY A O 1
ATOM 721 N N . SER A 1 96 ? -1.137 -31.641 -9.133 1 42.31 96 SER A N 1
ATOM 722 C CA . SER A 1 96 ? -1.12 -31.281 -10.547 1 42.31 96 SER A CA 1
ATOM 723 C C . SER A 1 96 ? 0.132 -31.812 -11.242 1 42.31 96 SER A C 1
ATOM 725 O O . SER A 1 96 ? 1.252 -31.531 -10.805 1 42.31 96 SER A O 1
ATOM 727 N N . ALA A 1 97 ? 0.057 -33.031 -11.602 1 39.41 97 ALA A N 1
ATOM 728 C CA . ALA A 1 97 ? 1.051 -33.656 -12.469 1 39.41 97 ALA A CA 1
ATOM 729 C C . ALA A 1 97 ? 1.656 -32.625 -13.43 1 39.41 97 ALA A C 1
ATOM 731 O O . ALA A 1 97 ? 2.799 -32.781 -13.867 1 39.41 97 ALA A O 1
ATOM 732 N N . VAL A 1 98 ? 0.783 -32.094 -14.422 1 39.88 98 VAL A N 1
ATOM 733 C CA . VAL A 1 98 ? 1.315 -31.297 -15.523 1 39.88 98 VAL A CA 1
ATOM 734 C C . VAL A 1 98 ? 2.096 -30.109 -14.969 1 39.88 98 VAL A C 1
ATOM 736 O O . VAL A 1 98 ? 1.557 -29.312 -14.203 1 39.88 98 VAL A O 1
ATOM 739 N N . GLY A 1 99 ? 3.314 -30.141 -14.734 1 43.94 99 GLY A N 1
ATOM 740 C CA . GLY A 1 99 ? 4.395 -29.297 -14.25 1 43.94 99 GLY A CA 1
ATOM 741 C C . GLY A 1 99 ? 4.203 -27.828 -14.594 1 43.94 99 GLY A C 1
ATOM 742 O O . GLY A 1 99 ? 4.727 -27.359 -15.602 1 43.94 99 GLY A O 1
ATOM 743 N N . PHE A 1 100 ? 3.025 -27.375 -14.703 1 49.34 100 PHE A N 1
ATOM 744 C CA . PHE A 1 100 ? 3.111 -25.953 -14.992 1 49.34 100 PHE A CA 1
ATOM 745 C C . PHE A 1 100 ? 4.105 -25.266 -14.062 1 49.34 100 PHE A C 1
ATOM 747 O O . PHE A 1 100 ? 4.16 -25.562 -12.875 1 49.34 100 PHE A O 1
ATOM 754 N N . ASP A 1 101 ? 5.344 -24.938 -14.562 1 71.5 101 ASP A N 1
ATOM 755 C CA . ASP A 1 101 ? 6.414 -24.172 -13.93 1 71.5 101 ASP A CA 1
ATOM 756 C C . ASP A 1 101 ? 5.887 -22.859 -13.352 1 71.5 101 ASP A C 1
ATOM 758 O O . ASP A 1 101 ? 5.742 -21.875 -14.078 1 71.5 101 ASP A O 1
ATOM 762 N N . CYS A 1 102 ? 5.164 -22.969 -12.32 1 82.25 102 CYS A N 1
ATOM 763 C CA . CYS A 1 102 ? 4.641 -21.797 -11.609 1 82.25 102 CYS A CA 1
ATOM 764 C C . CYS A 1 102 ? 5.738 -21.109 -10.82 1 82.25 102 CYS A C 1
ATOM 766 O O . CYS A 1 102 ? 6.363 -21.719 -9.945 1 82.25 102 CYS A O 1
ATOM 768 N N . LEU 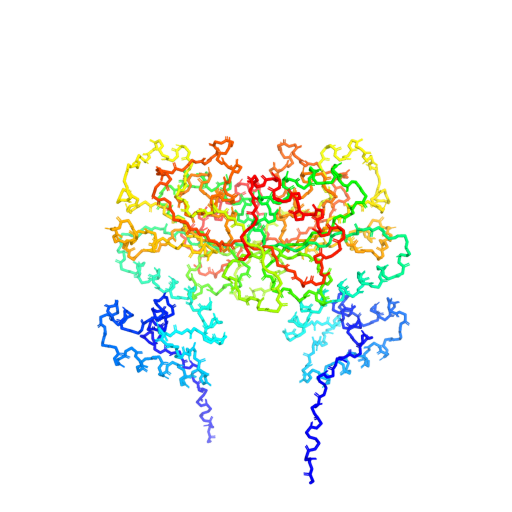A 1 103 ? 5.988 -19.938 -11.234 1 90.81 103 LEU A N 1
ATOM 769 C CA . LEU A 1 103 ? 6.926 -19.094 -10.508 1 90.81 103 LEU A CA 1
ATOM 770 C C . LEU A 1 103 ? 6.207 -18.297 -9.414 1 90.81 103 LEU A C 1
ATOM 772 O O . LEU A 1 103 ? 5.355 -17.453 -9.711 1 90.81 103 LEU A O 1
ATOM 776 N N . ARG A 1 104 ? 6.523 -18.594 -8.219 1 89.75 104 ARG A N 1
ATOM 777 C CA . ARG A 1 104 ? 5.879 -17.953 -7.074 1 89.75 104 ARG A CA 1
ATOM 778 C C . ARG A 1 104 ? 6.746 -16.828 -6.516 1 89.75 104 ARG A C 1
ATOM 780 O O . ARG A 1 104 ? 7.812 -17.078 -5.957 1 89.75 104 ARG A O 1
ATOM 787 N N . LEU A 1 105 ? 6.148 -15.664 -6.613 1 93.62 105 LEU A N 1
ATOM 788 C CA . LEU A 1 105 ? 6.867 -14.461 -6.219 1 93.62 105 LEU A CA 1
ATOM 789 C C . LEU A 1 105 ? 6.168 -13.766 -5.051 1 93.62 105 LEU A C 1
ATOM 791 O O . LEU A 1 105 ? 4.938 -13.727 -4.996 1 93.62 105 LEU A O 1
ATOM 795 N N . HIS A 1 106 ? 6.926 -13.305 -4.156 1 93.25 106 HIS A N 1
ATOM 796 C CA . HIS A 1 106 ? 6.504 -12.328 -3.158 1 93.25 106 HIS A CA 1
ATOM 797 C C . HIS A 1 106 ? 7.355 -11.07 -3.23 1 93.25 106 HIS A C 1
ATOM 799 O O . HIS A 1 106 ? 8.555 -11.133 -3.51 1 93.25 106 HIS A O 1
ATOM 805 N N . ALA A 1 107 ? 6.715 -9.961 -3.01 1 94.75 107 ALA A N 1
ATOM 806 C CA . ALA A 1 107 ? 7.477 -8.719 -3.111 1 94.75 107 ALA A CA 1
ATOM 807 C C . ALA A 1 107 ? 6.996 -7.695 -2.082 1 94.75 107 ALA A C 1
ATOM 809 O O . ALA A 1 107 ? 5.824 -7.691 -1.703 1 94.75 107 ALA A O 1
ATOM 810 N N . ALA A 1 108 ? 7.992 -6.891 -1.68 1 93.88 108 ALA A N 1
ATOM 811 C CA . ALA A 1 108 ? 7.586 -5.66 -1.001 1 93.88 108 ALA A CA 1
ATOM 812 C C . ALA A 1 108 ? 6.594 -4.871 -1.85 1 93.88 108 ALA A C 1
ATOM 814 O O . ALA A 1 108 ? 6.754 -4.766 -3.068 1 93.88 108 ALA A O 1
ATOM 815 N N . PRO A 1 109 ? 5.605 -4.254 -1.276 1 92.5 109 PRO A N 1
ATOM 816 C CA . PRO A 1 109 ? 4.465 -3.719 -2.025 1 92.5 109 PRO A CA 1
ATOM 817 C C . PRO A 1 109 ? 4.875 -2.646 -3.035 1 92.5 109 PRO A C 1
ATOM 819 O O . PRO A 1 109 ? 4.465 -2.703 -4.199 1 92.5 109 PRO A O 1
ATOM 822 N N . SER A 1 110 ? 5.656 -1.696 -2.639 1 96 110 SER A N 1
ATOM 823 C CA . SER A 1 110 ? 6.004 -0.611 -3.551 1 96 110 SER A CA 1
ATOM 824 C C . SER A 1 110 ? 6.824 -1.12 -4.73 1 96 110 SER A C 1
ATOM 826 O O . SER A 1 110 ? 6.672 -0.64 -5.855 1 96 110 SER A O 1
ATOM 828 N N . PHE A 1 111 ? 7.73 -2.094 -4.484 1 96.75 111 PHE A N 1
ATOM 829 C CA . PHE A 1 111 ? 8.469 -2.691 -5.59 1 96.75 111 PHE A CA 1
ATOM 830 C C . PHE A 1 111 ? 7.527 -3.443 -6.523 1 96.75 111 PHE A C 1
ATOM 832 O O . PHE A 1 111 ? 7.609 -3.301 -7.746 1 96.75 111 PHE A O 1
ATOM 839 N N . GLY A 1 112 ? 6.699 -4.262 -5.938 1 96.25 112 GLY A N 1
ATOM 840 C CA . GLY A 1 112 ? 5.719 -5 -6.723 1 96.25 112 GLY A CA 1
ATOM 841 C C . GLY A 1 112 ? 4.859 -4.105 -7.594 1 96.25 112 GLY A C 1
ATOM 842 O O . GLY A 1 112 ? 4.664 -4.387 -8.773 1 96.25 112 GLY A O 1
ATOM 843 N N . LEU A 1 113 ? 4.449 -3.043 -7.012 1 95 113 LEU A N 1
ATOM 844 C CA . LEU A 1 113 ? 3.508 -2.145 -7.672 1 95 113 LEU A CA 1
ATOM 845 C C . LEU A 1 113 ? 4.211 -1.313 -8.742 1 95 113 LEU A C 1
ATOM 847 O O . LEU A 1 113 ? 3.729 -1.213 -9.875 1 95 113 LEU A O 1
ATOM 851 N N . LEU A 1 114 ? 5.293 -0.751 -8.406 1 96.62 114 LEU A N 1
ATOM 852 C CA . LEU A 1 114 ? 5.848 0.328 -9.219 1 96.62 114 LEU A CA 1
ATOM 853 C C . LEU A 1 114 ? 6.871 -0.21 -10.211 1 96.62 114 LEU A C 1
ATOM 855 O O . LEU A 1 114 ? 7.117 0.41 -11.25 1 96.62 114 LEU A O 1
ATOM 859 N N . TRP A 1 115 ? 7.461 -1.309 -9.875 1 97.19 115 TRP A N 1
ATOM 860 C CA . TRP A 1 115 ? 8.531 -1.786 -10.75 1 97.19 115 TRP A CA 1
ATOM 861 C C . TRP A 1 115 ? 8.148 -3.111 -11.398 1 97.19 115 TRP A C 1
ATOM 863 O O . TRP A 1 115 ? 8.289 -3.275 -12.617 1 97.19 115 TRP A O 1
ATOM 873 N N . LEU A 1 116 ? 7.676 -4.066 -10.664 1 96.88 116 LEU A N 1
ATOM 874 C CA . LEU A 1 116 ? 7.492 -5.434 -11.133 1 96.88 116 LEU A CA 1
ATOM 875 C C . LEU A 1 116 ? 6.238 -5.547 -12 1 96.88 116 LEU A C 1
ATOM 877 O O . LEU A 1 116 ? 6.309 -6.008 -13.141 1 96.88 116 LEU A O 1
ATOM 881 N N . LEU A 1 117 ? 5.105 -5.09 -11.539 1 94.5 117 LEU A N 1
ATOM 882 C CA . LEU A 1 117 ? 3.82 -5.262 -12.211 1 94.5 117 LEU A CA 1
ATOM 883 C C . LEU A 1 117 ? 3.852 -4.652 -13.609 1 94.5 117 LEU A C 1
ATOM 885 O O . LEU A 1 117 ? 3.475 -5.309 -14.586 1 94.5 117 LEU A O 1
ATOM 889 N N . PRO A 1 118 ? 4.398 -3.482 -13.742 1 94.62 118 PRO A N 1
ATOM 890 C CA . PRO A 1 118 ? 4.379 -2.871 -15.078 1 94.62 118 PRO A CA 1
ATOM 891 C C . PRO A 1 118 ? 5.254 -3.621 -16.078 1 94.62 118 PRO A C 1
ATOM 893 O O . PRO A 1 118 ? 5.113 -3.428 -17.297 1 94.62 118 PRO A O 1
ATOM 896 N N . ARG A 1 119 ? 6.109 -4.422 -15.602 1 95.94 119 ARG A N 1
ATOM 897 C CA . ARG A 1 119 ? 7.07 -5.078 -16.484 1 95.94 119 ARG A CA 1
ATOM 898 C C . ARG A 1 119 ? 6.73 -6.555 -16.656 1 95.94 119 ARG A C 1
ATOM 900 O O . ARG A 1 119 ? 7.27 -7.219 -17.547 1 95.94 119 ARG A O 1
ATOM 907 N N . LEU A 1 120 ? 5.855 -7.02 -15.891 1 94.69 120 LEU A N 1
ATOM 908 C CA . LEU A 1 120 ? 5.605 -8.453 -15.812 1 94.69 120 LEU A CA 1
ATOM 909 C C . LEU A 1 120 ? 5.047 -8.984 -17.125 1 94.69 120 LEU A C 1
ATOM 911 O O . LEU A 1 120 ? 5.207 -10.164 -17.453 1 94.69 120 LEU A O 1
ATOM 915 N N . ASP A 1 121 ? 4.355 -8.172 -17.844 1 91.38 121 ASP A N 1
ATOM 916 C CA . ASP A 1 121 ? 3.846 -8.594 -19.141 1 91.38 121 ASP A CA 1
ATOM 917 C C . ASP A 1 121 ? 4.984 -9.023 -20.062 1 91.38 121 ASP A C 1
ATOM 919 O O . ASP A 1 121 ? 4.836 -9.961 -20.859 1 91.38 121 ASP A O 1
ATOM 923 N N . HIS A 1 122 ? 6.027 -8.336 -20 1 94.69 122 HIS A N 1
ATOM 924 C CA . HIS A 1 122 ? 7.195 -8.68 -20.797 1 94.69 122 HIS A CA 1
ATOM 925 C C . HIS A 1 122 ? 7.746 -10.055 -20.422 1 94.69 122 HIS A C 1
ATOM 927 O O . HIS A 1 122 ? 8.094 -10.852 -21.281 1 94.69 122 HIS A O 1
ATOM 933 N N . PHE A 1 123 ? 7.836 -10.352 -19.156 1 95.31 123 PHE A N 1
ATOM 934 C CA . PHE A 1 123 ? 8.297 -11.664 -18.719 1 95.31 123 PHE A CA 1
ATOM 935 C C . PHE A 1 123 ? 7.383 -12.758 -19.25 1 95.31 123 PHE A C 1
ATOM 937 O O . PHE A 1 123 ? 7.859 -13.789 -19.734 1 95.31 123 PHE A O 1
ATOM 944 N N . ARG A 1 124 ? 6.133 -12.508 -19.078 1 90.5 124 ARG A N 1
ATOM 945 C CA . ARG A 1 124 ? 5.148 -13.484 -19.531 1 90.5 124 ARG A CA 1
ATOM 946 C C . ARG A 1 124 ? 5.297 -13.758 -21.016 1 90.5 124 ARG A C 1
ATOM 948 O O . ARG A 1 124 ? 5.125 -14.898 -21.469 1 90.5 124 ARG A O 1
ATOM 955 N N . SER A 1 125 ? 5.52 -12.734 -21.781 1 92.19 125 SER A N 1
ATOM 956 C CA . SER A 1 125 ? 5.695 -12.883 -23.219 1 92.19 125 SER A CA 1
ATOM 957 C C . SER A 1 125 ? 6.953 -13.68 -23.547 1 92.19 125 SER A C 1
ATOM 959 O O . SER A 1 125 ? 6.98 -14.445 -24.516 1 92.19 125 SER A O 1
ATOM 961 N N . CYS A 1 126 ? 7.984 -13.5 -22.781 1 94.06 126 CYS A N 1
ATOM 962 C CA . CYS A 1 126 ? 9.258 -14.195 -22.969 1 94.06 126 CYS A CA 1
ATOM 963 C C . CYS A 1 126 ? 9.156 -15.641 -22.5 1 94.06 126 CYS A C 1
ATOM 965 O O . CYS A 1 126 ? 9.844 -16.516 -23.031 1 94.06 126 CYS A O 1
ATOM 967 N N . HIS A 1 127 ? 8.359 -15.859 -21.531 1 93.12 127 HIS A N 1
ATOM 968 C CA . HIS A 1 127 ? 8.227 -17.188 -20.938 1 93.12 127 HIS A CA 1
ATOM 969 C C . HIS A 1 127 ? 6.762 -17.562 -20.766 1 93.12 127 HIS A C 1
ATOM 971 O O . HIS A 1 127 ? 6.297 -17.734 -19.625 1 93.12 127 HIS A O 1
ATOM 977 N N . PRO A 1 128 ? 6.07 -17.797 -21.828 1 88.5 128 PRO A N 1
ATOM 978 C CA . PRO A 1 128 ? 4.633 -18.078 -21.766 1 88.5 128 PRO A CA 1
ATOM 979 C C . PRO A 1 128 ? 4.328 -19.391 -21.031 1 88.5 128 PRO A C 1
ATOM 981 O O . PRO A 1 128 ? 3.191 -19.609 -20.609 1 88.5 128 PRO A O 1
ATOM 984 N N . GLU A 1 129 ? 5.324 -20.219 -20.875 1 85.62 129 GLU A N 1
ATOM 985 C CA . GLU A 1 129 ? 5.152 -21.516 -20.234 1 85.62 129 GLU A CA 1
ATOM 986 C C . GLU A 1 129 ? 5.145 -21.391 -18.719 1 85.62 129 GLU A C 1
ATOM 988 O O . GLU A 1 129 ? 4.762 -22.328 -18.016 1 85.62 129 GLU A O 1
ATOM 993 N N . ILE A 1 130 ? 5.613 -20.266 -18.25 1 88.44 130 ILE A N 1
ATOM 994 C CA . ILE A 1 130 ? 5.695 -20.062 -16.797 1 88.44 130 ILE A CA 1
ATOM 995 C C . ILE A 1 130 ? 4.465 -19.312 -16.312 1 88.44 130 ILE A C 1
ATOM 997 O O . ILE A 1 130 ? 4.195 -18.188 -16.766 1 88.44 130 ILE A O 1
ATOM 1001 N N . GLN A 1 131 ? 3.789 -19.875 -15.469 1 86.06 131 GLN A N 1
ATOM 1002 C CA . GLN A 1 131 ? 2.713 -19.188 -14.773 1 86.06 131 GLN A CA 1
ATOM 1003 C C . GLN A 1 131 ? 3.248 -18.391 -13.578 1 86.06 131 GLN A C 1
ATOM 1005 O O . GLN A 1 131 ? 4.047 -18.906 -12.797 1 86.06 131 GLN A O 1
ATOM 1010 N N . ILE A 1 132 ? 2.795 -17.156 -13.414 1 89.69 132 ILE A N 1
ATOM 1011 C CA . ILE A 1 132 ? 3.307 -16.297 -12.344 1 89.69 132 ILE A CA 1
ATOM 1012 C C . ILE A 1 132 ? 2.268 -16.188 -11.227 1 89.69 132 ILE A C 1
ATOM 1014 O O . ILE A 1 132 ? 1.094 -15.914 -11.492 1 89.69 132 ILE A O 1
ATOM 1018 N N . ASN A 1 133 ? 2.717 -16.5 -10.055 1 87.12 133 ASN A N 1
ATOM 1019 C CA . ASN A 1 133 ? 1.995 -16.172 -8.836 1 87.12 133 ASN A CA 1
ATOM 1020 C C . ASN A 1 133 ? 2.693 -15.055 -8.055 1 87.12 133 ASN A C 1
ATOM 1022 O O . ASN A 1 133 ? 3.85 -15.203 -7.652 1 87.12 133 ASN A O 1
ATOM 1026 N N . LEU A 1 134 ? 1.96 -13.953 -7.84 1 90.81 134 LEU A N 1
ATOM 1027 C CA . LEU A 1 134 ? 2.57 -12.812 -7.172 1 90.81 134 LEU A CA 1
ATOM 1028 C C . LEU A 1 134 ? 1.723 -12.359 -5.988 1 90.81 134 LEU A C 1
ATOM 1030 O O . LEU A 1 134 ? 0.504 -12.211 -6.109 1 90.81 134 LEU A O 1
ATOM 1034 N N . SER A 1 135 ? 2.342 -12.227 -4.918 1 88.62 135 SER A N 1
ATOM 1035 C CA . SER A 1 135 ? 1.744 -11.594 -3.746 1 88.62 135 SER A CA 1
ATOM 1036 C C . SER A 1 135 ? 2.617 -10.461 -3.225 1 88.62 135 SER A C 1
ATOM 1038 O O . SER A 1 135 ? 3.838 -10.477 -3.402 1 88.62 135 SER A O 1
ATOM 1040 N N . CYS A 1 136 ? 1.935 -9.438 -2.678 1 90.38 136 CYS A N 1
ATOM 1041 C CA . CYS A 1 136 ? 2.662 -8.32 -2.092 1 90.38 136 CYS A CA 1
ATOM 1042 C C . CYS A 1 136 ? 2.154 -8.016 -0.687 1 90.38 136 CYS A C 1
ATOM 1044 O O . CYS A 1 136 ? 0.949 -7.855 -0.479 1 90.38 136 CYS A O 1
ATOM 1046 N N . SER A 1 137 ? 3.08 -7.992 0.22 1 82 137 SER A N 1
ATOM 1047 C CA . SER A 1 137 ? 2.83 -7.602 1.604 1 82 137 SER A CA 1
ATOM 1048 C C . SER A 1 137 ? 4.133 -7.305 2.338 1 82 137 SER A C 1
ATOM 1050 O O . SER A 1 137 ? 5.219 -7.527 1.8 1 82 137 SER A O 1
ATOM 1052 N N . TYR A 1 138 ? 4.031 -6.734 3.559 1 71.12 138 TYR A N 1
ATOM 1053 C CA . TYR A 1 138 ? 5.23 -6.5 4.352 1 71.12 138 TYR A CA 1
ATOM 1054 C C . TYR A 1 138 ? 5.527 -7.688 5.258 1 71.12 138 TYR A C 1
ATOM 1056 O O . TYR A 1 138 ? 6.5 -7.672 6.016 1 71.12 138 TYR A O 1
ATOM 1064 N N . GLU A 1 139 ? 4.809 -8.625 5.074 1 61.91 139 GLU A N 1
ATOM 1065 C CA . GLU A 1 139 ? 5.027 -9.805 5.906 1 61.91 139 GLU A CA 1
ATOM 1066 C C . GLU A 1 139 ? 6.328 -10.5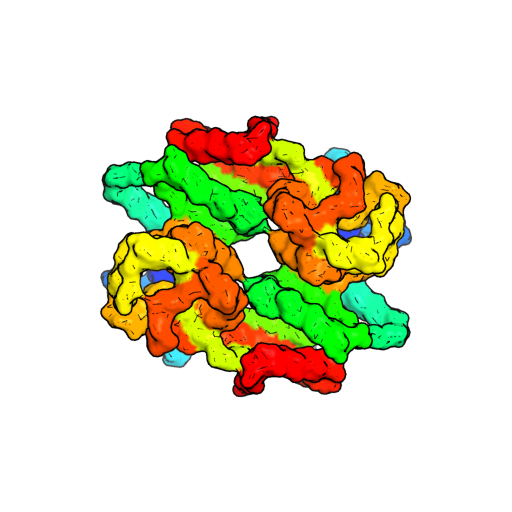08 5.531 1 61.91 139 GLU A C 1
ATOM 1068 O O . GLU A 1 139 ? 6.703 -10.539 4.355 1 61.91 139 GLU A O 1
ATOM 1073 N N . THR A 1 140 ? 7.062 -10.758 6.629 1 60 140 THR A N 1
ATOM 1074 C CA . THR A 1 140 ? 8.211 -11.633 6.402 1 60 140 THR A CA 1
ATOM 1075 C C . THR A 1 140 ? 7.754 -13.078 6.211 1 60 140 THR A C 1
ATOM 1077 O O . THR A 1 140 ? 7.168 -13.672 7.117 1 60 140 THR A O 1
ATOM 1080 N N . LEU A 1 141 ? 7.984 -13.43 5.02 1 60.12 141 LEU A N 1
ATOM 1081 C CA . LEU A 1 141 ? 7.477 -14.758 4.699 1 60.12 141 LEU A CA 1
ATOM 1082 C C . LEU A 1 141 ? 8.57 -15.812 4.859 1 60.12 141 LEU A C 1
ATOM 1084 O O . LEU A 1 141 ? 9.75 -15.516 4.684 1 60.12 141 LEU A O 1
ATOM 1088 N N . HIS A 1 142 ? 8.07 -16.891 5.336 1 59.75 142 HIS A N 1
ATOM 1089 C CA . HIS A 1 142 ? 8.906 -18.094 5.355 1 59.75 142 HIS A CA 1
ATOM 1090 C C . HIS A 1 142 ? 8.781 -18.875 4.055 1 59.75 142 HIS A C 1
ATOM 1092 O O . HIS A 1 142 ? 7.68 -19.266 3.66 1 59.75 142 HIS A O 1
ATOM 1098 N N . PHE A 1 143 ? 9.898 -19.047 3.41 1 67.38 143 PHE A N 1
ATOM 1099 C CA . PHE A 1 143 ? 9.922 -19.641 2.078 1 67.38 143 PHE A CA 1
ATOM 1100 C C . PHE A 1 143 ? 9.312 -21.047 2.102 1 67.38 143 PHE A C 1
ATOM 1102 O O . PHE A 1 143 ? 8.609 -21.438 1.166 1 67.38 143 PHE A O 1
ATOM 1109 N N . GLY A 1 144 ? 9.766 -21.828 3.064 1 54.66 144 GLY A N 1
ATOM 1110 C CA . GLY A 1 144 ? 9.242 -23.188 3.152 1 54.66 144 GLY A CA 1
ATOM 1111 C C . GLY A 1 144 ? 7.742 -23.219 3.389 1 54.66 144 GLY A C 1
ATOM 1112 O O . GLY A 1 144 ? 7.016 -23.922 2.67 1 54.66 144 GLY A O 1
ATOM 1113 N N . ARG A 1 145 ? 7.367 -22.359 4.141 1 49.34 145 ARG A N 1
ATOM 1114 C CA . ARG A 1 145 ? 5.977 -22.359 4.574 1 49.34 145 ARG A CA 1
ATOM 1115 C C . ARG A 1 145 ? 5.078 -21.719 3.512 1 49.34 145 ARG A C 1
ATOM 1117 O O . ARG A 1 145 ? 3.965 -22.188 3.273 1 49.34 145 ARG A O 1
ATOM 1124 N N . HIS A 1 146 ? 5.609 -20.812 2.848 1 58.69 146 HIS A N 1
ATOM 1125 C CA . HIS A 1 146 ? 4.785 -20 1.964 1 58.69 146 HIS A CA 1
ATOM 1126 C C . HIS A 1 146 ? 4.996 -20.375 0.502 1 58.69 146 HIS A C 1
ATOM 1128 O O . HIS A 1 146 ? 4.355 -19.812 -0.39 1 58.69 146 HIS A O 1
ATOM 1134 N N . GLN A 1 147 ? 5.805 -21.406 0.223 1 71.31 147 GLN A N 1
ATOM 1135 C CA . GLN A 1 147 ? 6.098 -21.906 -1.116 1 71.31 147 GLN A CA 1
ATOM 1136 C C . GLN A 1 147 ? 6.492 -20.781 -2.057 1 71.31 147 GLN A C 1
ATOM 1138 O O . GLN A 1 147 ? 5.969 -20.672 -3.166 1 71.31 147 GLN A O 1
ATOM 1143 N N . ILE A 1 148 ? 7.211 -19.938 -1.616 1 86.31 148 ILE A N 1
ATOM 1144 C CA . ILE A 1 148 ? 7.723 -18.812 -2.395 1 86.31 148 ILE A CA 1
ATOM 1145 C C . ILE A 1 148 ? 9.055 -19.203 -3.041 1 86.31 148 ILE A C 1
ATOM 1147 O O . ILE A 1 148 ? 9.906 -19.812 -2.4 1 86.31 148 ILE A O 1
ATOM 1151 N N . ASP A 1 149 ? 9.062 -18.953 -4.312 1 90 149 ASP A N 1
ATOM 1152 C CA . ASP A 1 149 ? 10.305 -19.219 -5.027 1 90 149 ASP A CA 1
ATOM 1153 C C . ASP A 1 149 ? 11.32 -18.094 -4.816 1 90 149 ASP A C 1
ATOM 1155 O O . ASP A 1 149 ? 12.5 -18.344 -4.562 1 90 149 ASP A O 1
ATOM 1159 N N . VAL A 1 150 ? 10.875 -16.891 -4.957 1 94.06 150 VAL A N 1
ATOM 1160 C CA . VAL A 1 150 ? 11.719 -15.703 -4.797 1 94.06 150 VAL A CA 1
ATOM 1161 C C . VAL A 1 150 ? 10.945 -14.625 -4.031 1 94.06 150 VAL A C 1
ATOM 1163 O O . VAL A 1 150 ? 9.773 -14.383 -4.301 1 94.06 150 VAL A O 1
ATOM 1166 N N . ASP A 1 151 ? 11.555 -14.047 -3.105 1 93.94 151 ASP A N 1
ATOM 1167 C CA . ASP A 1 151 ? 11.023 -12.914 -2.348 1 93.94 151 ASP A CA 1
ATOM 1168 C C . ASP A 1 151 ? 11.844 -11.656 -2.594 1 93.94 151 ASP A C 1
ATOM 1170 O O . ASP A 1 151 ? 13.062 -11.648 -2.396 1 93.94 151 ASP A O 1
ATOM 1174 N N . ILE A 1 152 ? 11.188 -10.656 -3.113 1 95.94 152 ILE A N 1
ATOM 1175 C CA . ILE A 1 152 ? 11.859 -9.367 -3.25 1 95.94 152 ILE A CA 1
ATOM 1176 C C . ILE A 1 152 ? 11.602 -8.523 -2.004 1 95.94 152 ILE A C 1
ATOM 1178 O O . ILE A 1 152 ? 10.5 -8.016 -1.806 1 95.94 152 ILE A O 1
ATOM 1182 N N . ARG A 1 153 ? 12.617 -8.281 -1.273 1 93.12 153 ARG A N 1
ATOM 1183 C CA . ARG A 1 153 ? 12.508 -7.648 0.035 1 93.12 153 ARG A CA 1
ATOM 1184 C C . ARG A 1 153 ? 13.109 -6.242 0.012 1 93.12 153 ARG A C 1
ATOM 1186 O O . ARG A 1 153 ? 13.969 -5.945 -0.812 1 93.12 153 ARG A O 1
ATOM 1193 N N . HIS A 1 154 ? 12.57 -5.465 0.851 1 93.44 154 HIS A N 1
ATOM 1194 C CA . HIS A 1 154 ? 13.062 -4.109 1.057 1 93.44 154 HIS A CA 1
ATOM 1195 C C . HIS A 1 154 ? 13.703 -3.957 2.43 1 93.44 154 HIS A C 1
ATOM 1197 O O . HIS A 1 154 ? 13.18 -4.461 3.426 1 93.44 154 HIS A O 1
ATOM 1203 N N . GLY A 1 155 ? 14.805 -3.305 2.477 1 89.94 155 GLY A N 1
ATOM 1204 C CA . GLY A 1 155 ? 15.453 -3.037 3.75 1 89.94 155 GLY A CA 1
ATOM 1205 C C . GLY A 1 155 ? 16.891 -3.508 3.795 1 89.94 155 GLY A C 1
ATOM 1206 O O . GLY A 1 155 ? 17.516 -3.709 2.752 1 89.94 155 GLY A O 1
ATOM 1207 N N . TYR A 1 156 ? 17.375 -3.604 4.965 1 83.75 156 TYR A N 1
ATOM 1208 C CA . TYR A 1 156 ? 18.734 -4.102 5.16 1 83.75 156 TYR A CA 1
ATOM 1209 C C . TYR A 1 156 ? 18.766 -5.625 5.133 1 83.75 156 TYR A C 1
ATOM 1211 O O . TYR A 1 156 ? 17.953 -6.281 5.789 1 83.75 156 TYR A O 1
ATOM 1219 N N . PRO A 1 157 ? 19.688 -6.102 4.309 1 79.25 157 PRO A N 1
ATOM 1220 C CA . PRO A 1 157 ? 19.719 -7.559 4.16 1 79.25 157 PRO A CA 1
ATOM 1221 C C . PRO A 1 157 ? 20.234 -8.273 5.406 1 79.25 157 PRO A C 1
ATOM 1223 O O . PRO A 1 157 ? 21.359 -8.016 5.848 1 79.25 157 PRO A O 1
ATOM 1226 N N . ASP A 1 158 ? 19.422 -8.984 6.102 1 78.06 158 ASP A N 1
ATOM 1227 C CA . ASP A 1 158 ? 19.812 -9.789 7.254 1 78.06 158 ASP A CA 1
ATOM 1228 C C . ASP A 1 158 ? 19.141 -11.156 7.219 1 78.06 158 ASP A C 1
ATOM 1230 O O . ASP A 1 158 ? 18.375 -11.5 8.125 1 78.06 158 ASP A O 1
ATOM 1234 N N . TRP A 1 159 ? 19.547 -11.875 6.109 1 81.44 159 TRP A N 1
ATOM 1235 C CA . TRP A 1 159 ? 18.938 -13.188 5.93 1 81.44 159 TRP A CA 1
ATOM 1236 C C . TRP A 1 159 ? 20 -14.25 5.656 1 81.44 159 TRP A C 1
ATOM 1238 O O . TRP A 1 159 ? 20.109 -14.75 4.535 1 81.44 159 TRP A O 1
ATOM 1248 N N . PRO A 1 160 ? 20.797 -14.625 6.66 1 74.81 160 PRO A N 1
ATOM 1249 C CA . PRO A 1 160 ? 22 -15.438 6.48 1 74.81 160 PRO A CA 1
ATOM 1250 C C . PRO A 1 160 ? 21.703 -16.797 5.855 1 74.81 160 PRO A C 1
ATOM 1252 O O . PRO A 1 160 ? 22.547 -17.359 5.152 1 74.81 160 PRO A O 1
ATOM 1255 N N . SER A 1 161 ? 20.625 -17.391 6.004 1 80.19 161 SER A N 1
ATOM 1256 C CA . SER A 1 161 ? 20.375 -18.734 5.508 1 80.19 161 SER A CA 1
ATOM 1257 C C . SER A 1 161 ? 19.828 -18.703 4.082 1 80.19 161 SER A C 1
ATOM 1259 O O . SER A 1 161 ? 19.578 -19.766 3.484 1 80.19 161 SER A O 1
ATOM 1261 N N . LEU A 1 162 ? 19.812 -17.5 3.57 1 86.81 162 LEU A N 1
ATOM 1262 C CA . LEU A 1 162 ? 19.234 -17.344 2.242 1 86.81 162 LEU A CA 1
ATOM 1263 C C . LEU A 1 162 ? 20.234 -16.734 1.273 1 86.81 162 LEU A C 1
ATOM 1265 O O . LEU A 1 162 ? 21.188 -16.078 1.697 1 86.81 162 LEU A O 1
ATOM 1269 N N . GLU A 1 163 ? 20.047 -17.047 0.01 1 90.81 163 GLU A N 1
ATOM 1270 C CA . GLU A 1 163 ? 20.75 -16.312 -1.032 1 90.81 163 GLU A CA 1
ATOM 1271 C C . GLU A 1 163 ? 20.156 -14.906 -1.21 1 90.81 163 GLU A C 1
ATOM 1273 O O . GLU A 1 163 ? 18.938 -14.734 -1.198 1 90.81 163 GLU A O 1
ATOM 1278 N N . VAL A 1 164 ? 21.078 -13.961 -1.28 1 93.44 164 VAL A N 1
ATOM 1279 C CA . VAL A 1 164 ? 20.672 -12.57 -1.42 1 93.44 164 VAL A CA 1
ATOM 1280 C C . VAL A 1 164 ? 21.297 -11.969 -2.68 1 93.44 164 VAL A C 1
ATOM 1282 O O . VAL A 1 164 ? 22.516 -12.008 -2.854 1 93.44 164 VAL A O 1
ATOM 1285 N N . ARG A 1 165 ? 20.469 -11.516 -3.605 1 94.75 165 ARG A N 1
ATOM 1286 C CA . ARG A 1 165 ? 20.875 -10.742 -4.777 1 94.75 165 ARG A CA 1
ATOM 1287 C C . ARG A 1 165 ? 20.375 -9.305 -4.68 1 94.75 165 ARG A C 1
ATOM 1289 O O . ARG A 1 165 ? 19.188 -9.039 -4.855 1 94.75 165 ARG A O 1
ATOM 1296 N N . THR A 1 166 ? 21.312 -8.414 -4.508 1 95.94 166 THR A N 1
ATOM 1297 C CA . THR A 1 166 ? 20.984 -7.016 -4.266 1 95.94 166 THR A CA 1
ATOM 1298 C C . THR A 1 166 ? 20.938 -6.23 -5.574 1 95.94 166 THR A C 1
ATOM 1300 O O . THR A 1 166 ? 21.844 -6.375 -6.414 1 95.94 166 THR A O 1
ATOM 1303 N N . ILE A 1 167 ? 19.891 -5.473 -5.812 1 96.12 167 ILE A N 1
ATOM 1304 C CA . ILE A 1 167 ? 19.797 -4.582 -6.969 1 96.12 167 ILE A CA 1
ATOM 1305 C C . ILE A 1 167 ? 20.781 -3.428 -6.801 1 96.12 167 ILE A C 1
ATOM 1307 O O . ILE A 1 167 ? 20.797 -2.75 -5.77 1 96.12 167 ILE A O 1
ATOM 1311 N N . ARG A 1 168 ? 21.516 -3.113 -7.828 1 93.12 168 ARG A N 1
ATOM 1312 C CA . ARG A 1 168 ? 22.578 -2.125 -7.762 1 93.12 168 ARG A CA 1
ATOM 1313 C C . ARG A 1 168 ? 22.109 -0.772 -8.289 1 93.12 168 ARG A C 1
ATOM 1315 O O . ARG A 1 168 ? 21.031 -0.667 -8.867 1 93.12 168 ARG A O 1
ATOM 1322 N N . HIS A 1 169 ? 22.922 0.269 -7.984 1 93.31 169 HIS A N 1
ATOM 1323 C CA . HIS A 1 169 ? 22.797 1.615 -8.531 1 93.31 169 HIS A CA 1
ATOM 1324 C C . HIS A 1 169 ? 21.5 2.279 -8.094 1 93.31 169 HIS A C 1
ATOM 1326 O O . HIS A 1 169 ? 20.938 3.086 -8.836 1 93.31 169 HIS A O 1
ATOM 1332 N N . GLU A 1 170 ? 20.969 1.797 -7.051 1 95 170 GLU A N 1
ATOM 1333 C CA . GLU A 1 170 ? 19.812 2.443 -6.43 1 95 170 GLU A CA 1
ATOM 1334 C C . GLU A 1 170 ? 20.234 3.639 -5.586 1 95 170 GLU A C 1
ATOM 1336 O O . GLU A 1 170 ? 21.25 3.576 -4.871 1 95 170 GLU A O 1
ATOM 1341 N N . ARG A 1 171 ? 19.469 4.734 -5.75 1 96.81 171 ARG A N 1
ATOM 1342 C CA . ARG A 1 171 ? 19.797 5.945 -5.004 1 96.81 171 ARG A CA 1
ATOM 1343 C C . ARG A 1 171 ? 18.547 6.566 -4.387 1 96.81 171 ARG A C 1
ATOM 1345 O O . ARG A 1 171 ? 17.469 6.5 -4.965 1 96.81 171 ARG A O 1
ATOM 1352 N N . ALA A 1 172 ? 18.75 7.09 -3.18 1 97.56 172 ALA A N 1
ATOM 1353 C CA . ALA A 1 172 ? 17.734 7.977 -2.623 1 97.56 172 ALA A CA 1
ATOM 1354 C C . ALA A 1 172 ? 17.812 9.367 -3.246 1 97.56 172 ALA A C 1
ATOM 1356 O O . ALA A 1 172 ? 18.844 10.039 -3.158 1 97.56 172 ALA A O 1
ATOM 1357 N N . THR A 1 173 ? 16.734 9.797 -3.873 1 97.81 173 THR A N 1
ATOM 1358 C CA . THR A 1 173 ? 16.719 11.023 -4.664 1 97.81 173 THR A CA 1
ATOM 1359 C C . THR A 1 173 ? 15.562 11.922 -4.25 1 97.81 173 THR A C 1
ATOM 1361 O O . THR A 1 173 ? 14.461 11.445 -3.973 1 97.81 173 THR A O 1
ATOM 1364 N N . VAL A 1 174 ? 15.836 13.211 -4.184 1 98.44 174 VAL A N 1
ATOM 1365 C CA . VAL A 1 174 ? 14.766 14.172 -3.938 1 98.44 174 VAL A CA 1
ATOM 1366 C C . VAL A 1 174 ? 13.977 14.406 -5.219 1 98.44 174 VAL A C 1
ATOM 1368 O O . VAL A 1 174 ? 14.547 14.734 -6.262 1 98.44 174 VAL A O 1
ATOM 1371 N N . LEU A 1 175 ? 12.656 14.219 -5.125 1 98.69 175 LEU A N 1
ATOM 1372 C CA . LEU A 1 175 ? 11.781 14.312 -6.289 1 98.69 175 LEU A CA 1
ATOM 1373 C C . LEU A 1 175 ? 10.641 15.297 -6.035 1 98.69 175 LEU A C 1
ATOM 1375 O O . LEU A 1 175 ? 10.203 15.469 -4.895 1 98.69 175 LEU A O 1
ATOM 1379 N N . ALA A 1 176 ? 10.195 15.906 -7.066 1 98.62 176 ALA A N 1
ATOM 1380 C CA . ALA A 1 176 ? 9.039 16.797 -7.023 1 98.62 176 ALA A CA 1
ATOM 1381 C C . ALA A 1 176 ? 8.328 16.844 -8.375 1 98.62 176 ALA A C 1
ATOM 1383 O O . ALA A 1 176 ? 8.906 16.469 -9.398 1 98.62 176 ALA A O 1
ATOM 1384 N N . SER A 1 177 ? 7.062 17.203 -8.297 1 98.31 177 SER A N 1
ATOM 1385 C CA . SER A 1 177 ? 6.363 17.469 -9.555 1 98.31 177 SER A CA 1
ATOM 1386 C C . SER A 1 177 ? 6.902 18.719 -10.242 1 98.31 177 SER A C 1
ATOM 1388 O O . SER A 1 177 ? 7.332 19.656 -9.586 1 98.31 177 SER A O 1
ATOM 1390 N N . PRO A 1 178 ? 6.902 18.719 -11.594 1 97.75 178 PRO A N 1
ATOM 1391 C CA . PRO A 1 178 ? 7.316 19.922 -12.305 1 97.75 178 PRO A CA 1
ATOM 1392 C C . PRO A 1 178 ? 6.516 21.156 -11.891 1 97.75 178 PRO A C 1
ATOM 1394 O O . PRO A 1 178 ? 7.082 22.25 -11.742 1 97.75 178 PRO A O 1
ATOM 1397 N N . SER A 1 179 ? 5.27 21.016 -11.703 1 95.62 179 SER A N 1
ATOM 1398 C CA . SER A 1 179 ? 4.41 22.141 -11.32 1 95.62 179 SER A CA 1
ATOM 1399 C C . SER A 1 179 ? 4.84 22.734 -9.984 1 95.62 179 SER A C 1
ATOM 1401 O O . SER A 1 179 ? 4.812 23.953 -9.805 1 95.62 179 SER A O 1
ATOM 1403 N N . LEU A 1 180 ? 5.164 21.922 -9.062 1 96.12 180 LEU A N 1
ATOM 1404 C CA . LEU A 1 180 ? 5.625 22.406 -7.77 1 96.12 180 LEU A CA 1
ATOM 1405 C C . LEU A 1 180 ? 6.926 23.188 -7.914 1 96.12 180 LEU A C 1
ATOM 1407 O O . LEU A 1 180 ? 7.082 24.25 -7.312 1 96.12 180 LEU A O 1
ATOM 1411 N N . LEU A 1 181 ? 7.848 22.719 -8.68 1 96.25 181 LEU A N 1
ATOM 1412 C CA . LEU A 1 181 ? 9.148 23.359 -8.867 1 96.25 181 LEU A CA 1
ATOM 1413 C C . LEU A 1 181 ? 8.992 24.703 -9.578 1 96.25 181 LEU A C 1
ATOM 1415 O O . LEU A 1 181 ? 9.805 25.609 -9.375 1 96.25 181 LEU A O 1
ATOM 1419 N N . GLU A 1 182 ? 8 24.766 -10.414 1 95.44 182 GLU A N 1
ATOM 1420 C CA . GLU A 1 182 ? 7.707 26.047 -11.055 1 95.44 182 GLU A CA 1
ATOM 1421 C C . GLU A 1 182 ? 7.27 27.094 -10.031 1 95.44 182 GLU A C 1
ATOM 1423 O O . GLU A 1 182 ? 7.633 28.266 -10.148 1 95.44 182 GLU A O 1
ATOM 1428 N N . ARG A 1 183 ? 6.578 26.672 -9.039 1 94.31 183 ARG A N 1
ATOM 1429 C CA . ARG A 1 183 ? 6.062 27.562 -8.008 1 94.31 183 ARG A CA 1
ATOM 1430 C C . ARG A 1 183 ? 7.125 27.844 -6.945 1 94.31 183 ARG A C 1
ATOM 1432 O O . ARG A 1 183 ? 7.184 28.938 -6.391 1 94.31 183 ARG A O 1
ATOM 1439 N N . ILE A 1 184 ? 7.887 26.844 -6.684 1 94.44 184 ILE A N 1
ATOM 1440 C CA . ILE A 1 184 ? 8.922 26.922 -5.66 1 94.44 184 ILE A CA 1
ATOM 1441 C C . ILE A 1 184 ? 10.266 26.516 -6.254 1 94.44 184 ILE A C 1
ATOM 1443 O O . ILE A 1 184 ? 10.648 25.344 -6.207 1 94.44 184 ILE A O 1
ATOM 1447 N N . PRO A 1 185 ? 10.938 27.484 -6.727 1 91.88 185 PRO A N 1
ATOM 1448 C CA . PRO A 1 185 ? 12.25 27.141 -7.289 1 91.88 185 PRO A CA 1
ATOM 1449 C C . PRO A 1 185 ? 13.258 26.703 -6.227 1 91.88 185 PRO A C 1
ATOM 1451 O O . PRO A 1 185 ? 13.328 27.312 -5.156 1 91.88 185 PRO A O 1
ATOM 1454 N N . VAL A 1 186 ? 13.953 25.609 -6.477 1 95.5 186 VAL A N 1
ATOM 1455 C CA . VAL A 1 186 ? 14.945 25.047 -5.57 1 95.5 186 VAL A CA 1
ATOM 1456 C C . VAL A 1 186 ? 16.281 24.875 -6.305 1 95.5 186 VAL A C 1
ATOM 1458 O O . VAL A 1 186 ? 16.328 24.25 -7.359 1 95.5 186 VAL A O 1
ATOM 1461 N N . SER A 1 187 ? 17.344 25.422 -5.727 1 93.94 187 SER A N 1
ATOM 1462 C CA . SER A 1 187 ? 18.641 25.344 -6.375 1 93.94 187 SER A CA 1
ATOM 1463 C C . SER A 1 187 ? 19.656 24.609 -5.496 1 93.94 187 SER A C 1
ATOM 1465 O O . SER A 1 187 ? 20.625 24.031 -5.996 1 93.94 187 SER A O 1
ATOM 1467 N N . GLN A 1 188 ? 19.469 24.703 -4.285 1 95.81 188 GLN A N 1
ATOM 1468 C CA . GLN A 1 188 ? 20.375 24.078 -3.322 1 95.81 188 GLN A CA 1
ATOM 1469 C C . GLN A 1 188 ? 19.578 23.438 -2.178 1 95.81 188 GLN A C 1
ATOM 1471 O O . GLN A 1 188 ? 18.438 23.797 -1.931 1 95.81 188 GLN A O 1
ATOM 1476 N N . PRO A 1 189 ? 20.156 22.531 -1.449 1 96.44 189 PRO A N 1
ATOM 1477 C CA . PRO A 1 189 ? 19.453 21.781 -0.41 1 96.44 189 PRO A CA 1
ATOM 1478 C C . PRO A 1 189 ? 18.812 22.672 0.647 1 96.44 189 PRO A C 1
ATOM 1480 O O . PRO A 1 189 ? 17.703 22.391 1.116 1 96.44 189 PRO A O 1
ATOM 1483 N N . SER A 1 190 ? 19.453 23.734 1.063 1 95.25 190 SER A N 1
ATOM 1484 C CA . SER A 1 190 ? 18.922 24.609 2.104 1 95.25 190 SER A CA 1
ATOM 1485 C C . SER A 1 190 ? 17.609 25.25 1.676 1 95.25 190 SER A C 1
ATOM 1487 O O . SER A 1 190 ? 16.828 25.703 2.518 1 95.25 190 SER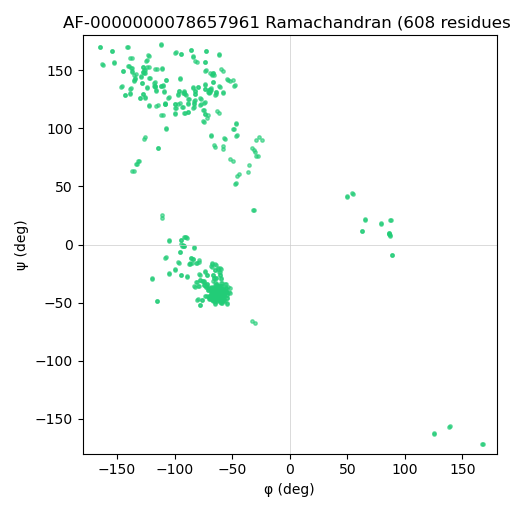 A O 1
ATOM 1489 N N . ASP A 1 191 ? 17.375 25.281 0.351 1 96 191 ASP A N 1
ATOM 1490 C CA . ASP A 1 191 ? 16.125 25.859 -0.159 1 96 191 ASP A CA 1
ATOM 1491 C C . ASP A 1 191 ? 14.938 24.984 0.22 1 96 191 ASP A C 1
ATOM 1493 O O . ASP A 1 191 ? 13.789 25.438 0.145 1 96 191 ASP A O 1
ATOM 1497 N N . LEU A 1 192 ? 15.188 23.734 0.565 1 95.56 192 LEU A N 1
ATOM 1498 C CA . LEU A 1 192 ? 14.117 22.812 0.931 1 95.56 192 LEU A CA 1
ATOM 1499 C C . LEU A 1 192 ? 13.641 23.062 2.355 1 95.56 192 LEU A C 1
ATOM 1501 O O . LEU A 1 192 ? 12.578 22.594 2.756 1 95.56 192 LEU A O 1
ATOM 1505 N N . LEU A 1 193 ? 14.461 23.844 3.057 1 91.94 193 LEU A N 1
ATOM 1506 C CA . LEU A 1 193 ? 14.07 24.156 4.43 1 91.94 193 LEU A CA 1
ATOM 1507 C C . LEU A 1 193 ? 12.789 24.984 4.453 1 91.94 193 LEU A C 1
ATOM 1509 O O . LEU A 1 193 ? 12.664 25.953 3.717 1 91.94 193 LEU A O 1
ATOM 1513 N N . GLY A 1 194 ? 11.82 24.562 5.223 1 88.19 194 GLY A N 1
ATOM 1514 C CA . GLY A 1 194 ? 10.562 25.266 5.336 1 88.19 194 GLY A CA 1
ATOM 1515 C C . GLY A 1 194 ? 9.531 24.828 4.309 1 88.19 194 GLY A C 1
ATOM 1516 O O . GLY A 1 194 ? 8.383 25.266 4.352 1 88.19 194 GLY A O 1
ATOM 1517 N N . GLN A 1 195 ? 10 24.016 3.363 1 92.69 195 GLN A N 1
ATOM 1518 C CA . GLN A 1 195 ? 9.062 23.5 2.373 1 92.69 195 GLN A CA 1
ATOM 1519 C C . GLN A 1 195 ? 8.367 22.234 2.875 1 92.69 195 GLN A C 1
ATOM 1521 O O . GLN A 1 195 ? 8.758 21.672 3.904 1 92.69 195 GLN A O 1
ATOM 1526 N N . ASN A 1 196 ? 7.316 21.875 2.129 1 92.81 196 ASN A N 1
ATOM 1527 C CA . ASN A 1 196 ? 6.617 20.656 2.484 1 92.81 196 ASN A CA 1
ATOM 1528 C C . ASN A 1 196 ? 7.41 19.422 2.072 1 92.81 196 ASN A C 1
ATOM 1530 O O . ASN A 1 196 ? 7.523 19.109 0.883 1 92.81 196 ASN A O 1
ATOM 1534 N N . LEU A 1 197 ? 7.969 18.812 3.105 1 95.44 197 LEU A N 1
ATOM 1535 C CA . LEU A 1 197 ? 8.664 17.547 2.9 1 95.44 197 LEU A CA 1
ATOM 1536 C C . LEU A 1 197 ? 7.754 16.375 3.24 1 95.44 197 LEU A C 1
ATOM 1538 O O . LEU A 1 197 ? 7.133 16.344 4.305 1 95.44 197 LEU A O 1
ATOM 1542 N N . ILE A 1 198 ? 7.684 15.469 2.344 1 95.38 198 ILE A N 1
ATOM 1543 C CA . ILE A 1 198 ? 6.84 14.297 2.557 1 95.38 198 ILE A CA 1
ATOM 1544 C C . ILE A 1 198 ? 7.637 13.211 3.273 1 95.38 198 ILE A C 1
ATOM 1546 O O . ILE A 1 198 ? 8.719 12.828 2.82 1 95.38 198 ILE A O 1
ATOM 1550 N N . LEU A 1 199 ? 7.117 12.781 4.324 1 91.12 199 LEU A N 1
ATOM 1551 C CA . LEU A 1 199 ? 7.777 11.727 5.082 1 91.12 199 LEU A CA 1
ATOM 1552 C C . LEU A 1 199 ? 7.434 10.352 4.512 1 91.12 199 LEU A C 1
ATOM 1554 O O . LEU A 1 199 ? 6.262 9.977 4.441 1 91.12 199 LEU A O 1
ATOM 1558 N N . SER A 1 200 ? 8.398 9.664 4.055 1 92.31 200 SER A N 1
ATOM 1559 C CA . SER A 1 200 ? 8.305 8.242 3.744 1 92.31 200 SER A CA 1
ATOM 1560 C C . SER A 1 200 ? 8.898 7.395 4.867 1 92.31 200 SER A C 1
ATOM 1562 O O . SER A 1 200 ? 10.117 7.355 5.051 1 92.31 200 SER A O 1
ATOM 1564 N N . GLU A 1 201 ? 8.062 6.672 5.508 1 84.62 201 GLU A N 1
ATOM 1565 C CA . GLU A 1 201 ? 8.523 5.871 6.641 1 84.62 201 GLU A CA 1
ATOM 1566 C C . GLU A 1 201 ? 9.32 4.656 6.172 1 84.62 201 GLU A C 1
ATOM 1568 O O . GLU A 1 201 ? 10.133 4.113 6.922 1 84.62 201 GLU A O 1
ATOM 1573 N N . ALA A 1 202 ? 9.086 4.293 4.996 1 84.44 202 ALA A N 1
ATOM 1574 C CA . ALA A 1 202 ? 9.703 3.074 4.477 1 84.44 202 ALA A CA 1
ATOM 1575 C C . ALA A 1 202 ? 11.086 3.365 3.904 1 84.44 202 ALA A C 1
ATOM 1577 O O . ALA A 1 202 ? 11.883 2.447 3.703 1 84.44 202 ALA A O 1
ATOM 1578 N N . ALA A 1 203 ? 11.391 4.59 3.652 1 89.19 203 ALA A N 1
ATOM 1579 C CA . ALA A 1 203 ? 12.648 4.945 3 1 89.19 203 ALA A CA 1
ATOM 1580 C C . ALA A 1 203 ? 13.844 4.621 3.896 1 89.19 203 ALA A C 1
ATOM 1582 O O . ALA A 1 203 ? 13.797 4.84 5.109 1 89.19 203 ALA A O 1
ATOM 1583 N N . LEU A 1 204 ? 14.875 4.113 3.289 1 89.31 204 LEU A N 1
ATOM 1584 C CA . LEU A 1 204 ? 16.078 3.771 4.047 1 89.31 204 LEU A CA 1
ATOM 1585 C C . LEU A 1 204 ? 16.828 5.027 4.473 1 89.31 204 LEU A C 1
ATOM 1587 O O . LEU A 1 204 ? 17.5 5.035 5.508 1 89.31 204 LEU A O 1
ATOM 1591 N N . VAL A 1 205 ? 16.812 5.996 3.596 1 91.81 205 VAL A N 1
ATOM 1592 C CA . VAL A 1 205 ? 17.375 7.297 3.932 1 91.81 205 VAL A CA 1
ATOM 1593 C C . VAL A 1 205 ? 16.266 8.266 4.309 1 91.81 205 VAL A C 1
ATOM 1595 O O . VAL A 1 205 ? 15.375 8.547 3.496 1 91.81 205 VAL A O 1
ATOM 1598 N N . GLN A 1 206 ? 16.391 8.742 5.504 1 90.19 206 GLN A N 1
ATOM 1599 C CA . GLN A 1 206 ? 15.406 9.695 5.98 1 90.19 206 GLN A CA 1
ATOM 1600 C C . GLN A 1 206 ? 15.875 11.133 5.758 1 90.19 206 GLN A C 1
ATOM 1602 O O . GLN A 1 206 ? 17.062 11.375 5.523 1 90.19 206 GLN A O 1
ATOM 1607 N N . TRP A 1 207 ? 14.945 12.055 5.848 1 93.06 207 TRP A N 1
ATOM 1608 C CA . TRP A 1 207 ? 15.219 13.461 5.559 1 93.06 207 TRP A CA 1
ATOM 1609 C C . TRP A 1 207 ? 16.359 13.984 6.434 1 93.06 207 TRP A C 1
ATOM 1611 O O . TRP A 1 207 ? 17.297 14.602 5.934 1 93.06 207 TRP A O 1
ATOM 1621 N N . PRO A 1 208 ? 16.312 13.734 7.781 1 87.12 208 PRO A N 1
ATOM 1622 C CA . PRO A 1 208 ? 17.406 14.266 8.602 1 87.12 208 PRO A CA 1
ATOM 1623 C C . PRO A 1 208 ? 18.781 13.773 8.148 1 87.12 208 PRO A C 1
ATOM 1625 O O . PRO A 1 208 ? 19.734 14.547 8.125 1 87.12 208 PRO A O 1
ATOM 1628 N N . GLN A 1 209 ? 18.828 12.5 7.777 1 86.44 209 GLN A N 1
ATOM 1629 C CA . GLN A 1 209 ? 20.078 11.922 7.305 1 86.44 209 GLN A CA 1
ATOM 1630 C C . GLN A 1 209 ? 20.531 12.562 5.992 1 86.44 209 GLN A C 1
ATOM 1632 O O . GLN A 1 209 ? 21.703 12.883 5.816 1 86.44 209 GLN A O 1
ATOM 1637 N N . TRP A 1 210 ? 19.578 12.719 5.074 1 93.5 210 TRP A N 1
ATOM 1638 C CA . TRP A 1 210 ? 19.922 13.32 3.785 1 93.5 210 TRP A CA 1
ATOM 1639 C C . TRP A 1 210 ? 20.406 14.75 3.959 1 93.5 210 TRP A C 1
ATOM 1641 O O . TRP A 1 210 ? 21.422 15.148 3.379 1 93.5 210 TRP A O 1
ATOM 1651 N N . PHE A 1 211 ? 19.719 15.547 4.754 1 93 211 PHE A N 1
ATOM 1652 C CA . PHE A 1 211 ? 20.109 16.938 5.004 1 93 211 PHE A CA 1
ATOM 1653 C C . PHE A 1 211 ? 21.5 17 5.625 1 93 211 PHE A C 1
ATOM 1655 O O . PHE A 1 211 ? 22.312 17.844 5.254 1 93 211 PHE A O 1
ATOM 1662 N N . ALA A 1 212 ? 21.719 16.109 6.543 1 88.81 212 ALA A N 1
ATOM 1663 C CA . ALA A 1 212 ? 23.016 16.078 7.195 1 88.81 212 ALA A CA 1
ATOM 1664 C C . ALA A 1 212 ? 24.141 15.82 6.18 1 88.81 212 ALA A C 1
ATOM 1666 O O . ALA A 1 212 ? 25.203 16.438 6.258 1 88.81 212 ALA A O 1
ATOM 1667 N N . GLN A 1 213 ? 23.891 14.93 5.289 1 90.81 213 GLN A N 1
ATOM 1668 C CA . GLN A 1 213 ? 24.844 14.609 4.238 1 90.81 213 GLN A CA 1
ATOM 1669 C C . GLN A 1 213 ? 25.141 15.828 3.373 1 90.81 213 GLN A C 1
ATOM 1671 O O . GLN A 1 213 ? 26.219 15.93 2.775 1 90.81 213 GLN A O 1
ATOM 1676 N N . GLN A 1 214 ? 24.188 16.75 3.309 1 93.31 214 GLN A N 1
ATOM 1677 C CA . GLN A 1 214 ? 24.344 17.953 2.498 1 93.31 214 GLN A CA 1
ATOM 1678 C C . GLN A 1 214 ? 24.891 19.109 3.334 1 93.31 214 GLN A C 1
ATOM 1680 O O . GLN A 1 214 ? 25.031 20.234 2.836 1 93.31 214 GLN A O 1
ATOM 1685 N N . GLY A 1 215 ? 25.109 18.891 4.594 1 91.56 215 GLY A N 1
ATOM 1686 C CA . GLY A 1 215 ? 25.625 19.922 5.484 1 91.56 215 GLY A CA 1
ATOM 1687 C C . GLY A 1 215 ? 24.562 20.906 5.949 1 91.56 215 GLY A C 1
ATOM 1688 O O . GLY A 1 215 ? 24.875 22.047 6.266 1 91.56 215 GLY A O 1
ATOM 1689 N N . VAL A 1 216 ? 23.375 20.516 5.805 1 91.56 216 VAL A N 1
ATOM 1690 C CA . VAL A 1 216 ? 22.25 21.359 6.207 1 91.56 216 VAL A CA 1
ATOM 1691 C C . VAL A 1 216 ? 21.578 20.766 7.434 1 91.56 216 VAL A C 1
ATOM 1693 O O . VAL A 1 216 ? 21.359 19.547 7.5 1 91.56 216 VAL A O 1
ATOM 1696 N N . ALA A 1 217 ? 21.219 21.547 8.391 1 84.31 217 ALA A N 1
ATOM 1697 C CA . ALA A 1 217 ? 20.484 21.078 9.57 1 84.31 217 ALA A CA 1
ATOM 1698 C C . ALA A 1 217 ? 18.984 21.219 9.383 1 84.31 217 ALA A C 1
ATOM 1700 O O . ALA A 1 217 ? 18.484 22.312 9.109 1 84.31 217 ALA A O 1
ATOM 1701 N N . LEU A 1 218 ? 18.391 20.047 9.43 1 81.12 218 LEU A N 1
ATOM 1702 C CA . LEU A 1 218 ? 16.938 20.078 9.344 1 81.12 218 LEU A CA 1
ATOM 1703 C C . LEU A 1 218 ? 16.328 20.375 10.711 1 81.12 218 LEU A C 1
ATOM 1705 O O . LEU A 1 218 ? 16.578 19.656 11.68 1 81.12 218 LEU A O 1
ATOM 1709 N N . PRO A 1 219 ? 15.508 21.438 10.711 1 67.56 219 PRO A N 1
ATOM 1710 C CA . PRO A 1 219 ? 14.836 21.688 11.992 1 67.56 219 PRO A CA 1
ATOM 1711 C C . PRO A 1 219 ? 13.836 20.594 12.352 1 67.56 219 PRO A C 1
ATOM 1713 O O . PRO A 1 219 ? 13.297 19.922 11.461 1 67.56 219 PRO A O 1
ATOM 1716 N N . GLN A 1 220 ? 13.766 20.375 13.578 1 65.75 220 GLN A N 1
ATOM 1717 C CA . GLN A 1 220 ? 12.781 19.406 14.047 1 65.75 220 GLN A CA 1
ATOM 1718 C C . GLN A 1 220 ? 11.359 19.938 13.859 1 65.75 220 GLN A C 1
ATOM 1720 O O . GLN A 1 220 ? 10.938 20.859 14.555 1 65.75 220 GLN A O 1
ATOM 1725 N N . ALA A 1 221 ? 10.75 19.641 12.805 1 65.81 221 ALA A N 1
ATOM 1726 C CA . ALA A 1 221 ? 9.352 19.969 12.547 1 65.81 221 ALA A CA 1
ATOM 1727 C C . ALA A 1 221 ? 8.594 18.766 11.992 1 65.81 221 ALA A C 1
ATOM 1729 O O . ALA A 1 221 ? 9.172 17.922 11.312 1 65.81 221 ALA A O 1
ATOM 1730 N N . PRO A 1 222 ? 7.332 18.703 12.367 1 66.5 222 PRO A N 1
ATOM 1731 C CA . PRO A 1 222 ? 6.535 17.594 11.836 1 66.5 222 PRO A CA 1
ATOM 1732 C C . PRO A 1 222 ? 6.32 17.688 10.328 1 66.5 222 PRO A C 1
ATOM 1734 O O . PRO A 1 222 ? 6.289 18.781 9.773 1 66.5 222 PRO A O 1
ATOM 1737 N N . PHE A 1 223 ? 6.262 16.531 9.797 1 79.38 223 PHE A N 1
ATOM 1738 C CA . PHE A 1 223 ? 5.922 16.453 8.383 1 79.38 223 PHE A CA 1
ATOM 1739 C C . PHE A 1 223 ? 4.414 16.531 8.188 1 79.38 223 PHE A C 1
ATOM 1741 O O . PHE A 1 223 ? 3.652 15.875 8.898 1 79.38 223 PHE A O 1
ATOM 1748 N N . ALA A 1 224 ? 4.039 17.328 7.324 1 80.5 224 ALA A N 1
ATOM 1749 C CA . ALA A 1 224 ? 2.611 17.469 7.059 1 80.5 224 ALA A CA 1
ATOM 1750 C C . ALA A 1 224 ? 2.033 16.188 6.469 1 80.5 224 ALA A C 1
ATOM 1752 O O . ALA A 1 224 ? 0.899 15.805 6.777 1 80.5 224 ALA A O 1
ATOM 1753 N N . LEU A 1 225 ? 2.805 15.586 5.633 1 88.5 225 LEU A N 1
ATOM 1754 C CA . LEU A 1 225 ? 2.389 14.328 5.02 1 88.5 225 LEU A CA 1
ATOM 1755 C C . LEU A 1 225 ? 3.328 13.195 5.41 1 88.5 225 LEU A C 1
ATOM 1757 O O . LEU A 1 225 ? 4.551 13.367 5.41 1 88.5 225 LEU A O 1
ATOM 1761 N N . GLY A 1 226 ? 2.746 12.039 5.762 1 89.12 226 GLY A N 1
ATOM 1762 C CA . GLY A 1 226 ? 3.514 10.859 6.133 1 89.12 226 GLY A CA 1
ATOM 1763 C C . GLY A 1 226 ? 2.857 9.562 5.703 1 89.12 226 GLY A C 1
ATOM 1764 O O . GLY A 1 226 ? 1.645 9.398 5.84 1 89.12 226 GLY A O 1
ATOM 1765 N N . PHE A 1 227 ? 3.662 8.734 5.195 1 89.94 227 PHE A N 1
ATOM 1766 C CA . PHE A 1 227 ? 3.123 7.496 4.648 1 89.94 227 PHE A CA 1
ATOM 1767 C C . PHE A 1 227 ? 4.027 6.316 4.977 1 89.94 227 PHE A C 1
ATOM 1769 O O . PHE A 1 227 ? 5.25 6.469 5.055 1 89.94 227 PHE A O 1
ATOM 1776 N N . ASP A 1 228 ? 3.406 5.129 5.027 1 84.94 228 ASP A N 1
ATOM 1777 C CA . ASP A 1 228 ? 4.164 3.945 5.422 1 84.94 228 ASP A CA 1
ATOM 1778 C C . ASP A 1 228 ? 4.676 3.186 4.203 1 84.94 228 ASP A C 1
ATOM 1780 O O . ASP A 1 228 ? 5.402 2.199 4.34 1 84.94 228 ASP A O 1
ATOM 1784 N N . ARG A 1 229 ? 4.254 3.621 3.031 1 90 229 ARG A N 1
ATOM 1785 C CA . ARG A 1 229 ? 4.711 2.994 1.797 1 90 229 ARG A CA 1
ATOM 1786 C C . ARG A 1 229 ? 5.234 4.035 0.812 1 90 229 ARG A C 1
ATOM 1788 O O . ARG A 1 229 ? 4.672 5.129 0.701 1 90 229 ARG A O 1
ATOM 1795 N N . SER A 1 230 ? 6.25 3.627 0.096 1 94.75 230 SER A N 1
ATOM 1796 C CA . SER A 1 230 ? 6.926 4.539 -0.82 1 94.75 230 SER A CA 1
ATOM 1797 C C . SER A 1 230 ? 5.996 4.988 -1.941 1 94.75 230 SER A C 1
ATOM 1799 O O . SER A 1 230 ? 6.062 6.137 -2.391 1 94.75 230 SER A O 1
ATOM 1801 N N . TYR A 1 231 ? 5.23 4.078 -2.387 1 94.69 231 TYR A N 1
ATOM 1802 C CA . TYR A 1 231 ? 4.367 4.441 -3.504 1 94.69 231 TYR A CA 1
ATOM 1803 C C . TYR A 1 231 ? 3.451 5.602 -3.131 1 94.69 231 TYR A C 1
ATOM 1805 O O . TYR A 1 231 ? 3.115 6.43 -3.979 1 94.69 231 TYR A O 1
ATOM 1813 N N . MET A 1 232 ? 3.043 5.691 -1.893 1 93.44 232 MET A N 1
ATOM 1814 C CA . MET A 1 232 ? 2.176 6.773 -1.438 1 93.44 232 MET A CA 1
ATOM 1815 C C . MET A 1 232 ? 2.924 8.102 -1.434 1 93.44 232 MET A C 1
ATOM 1817 O O . MET A 1 232 ? 2.385 9.125 -1.865 1 93.44 232 MET A O 1
ATOM 1821 N N . SER A 1 233 ? 4.082 8.086 -0.929 1 96.56 233 SER A N 1
ATOM 1822 C CA . SER A 1 233 ? 4.898 9.297 -0.922 1 96.56 233 SER A CA 1
ATOM 1823 C C . SER A 1 233 ? 5.133 9.812 -2.338 1 96.56 233 SER A C 1
ATOM 1825 O O . SER A 1 233 ? 5.062 11.016 -2.586 1 96.56 233 SER A O 1
ATOM 1827 N N . LEU A 1 234 ? 5.391 8.914 -3.229 1 97.81 234 LEU A N 1
ATOM 1828 C CA . LEU A 1 234 ? 5.629 9.289 -4.617 1 97.81 234 LEU A CA 1
ATOM 1829 C C . LEU A 1 234 ? 4.367 9.875 -5.246 1 97.81 234 LEU A C 1
ATOM 1831 O O . LEU A 1 234 ? 4.438 10.867 -5.969 1 97.81 234 LEU A O 1
ATOM 1835 N N . GLU A 1 235 ? 3.268 9.281 -4.926 1 96.25 235 GLU A N 1
ATOM 1836 C CA . GLU A 1 235 ? 2.008 9.781 -5.465 1 96.25 235 GLU A CA 1
ATOM 1837 C C . GLU A 1 235 ? 1.679 11.164 -4.902 1 96.25 235 GLU A C 1
ATOM 1839 O O . GLU A 1 235 ? 1.228 12.047 -5.637 1 96.25 235 GLU A O 1
ATOM 1844 N N . ALA A 1 236 ? 1.873 11.328 -3.643 1 96.44 236 ALA A N 1
ATOM 1845 C CA . ALA A 1 236 ? 1.654 12.633 -3.033 1 96.44 236 ALA A CA 1
ATOM 1846 C C . ALA A 1 236 ? 2.525 13.703 -3.693 1 96.44 236 ALA A C 1
ATOM 1848 O O . ALA A 1 236 ? 2.057 14.805 -3.975 1 96.44 236 ALA A O 1
ATOM 1849 N N . ALA A 1 237 ? 3.762 13.359 -3.965 1 97.88 237 ALA A N 1
ATOM 1850 C CA . ALA A 1 237 ? 4.672 14.281 -4.641 1 97.88 237 ALA A CA 1
ATOM 1851 C C . ALA A 1 237 ? 4.188 14.594 -6.055 1 97.88 237 ALA A C 1
ATOM 1853 O O . ALA A 1 237 ? 4.234 15.742 -6.496 1 97.88 237 ALA A O 1
ATOM 1854 N N . ARG A 1 238 ? 3.76 13.555 -6.734 1 97.19 238 ARG A N 1
ATOM 1855 C CA . ARG A 1 238 ? 3.26 13.711 -8.094 1 97.19 238 ARG A CA 1
ATOM 1856 C C . ARG A 1 238 ? 2.121 14.727 -8.141 1 97.19 238 ARG A C 1
ATOM 1858 O O . ARG A 1 238 ? 1.998 15.484 -9.109 1 97.19 238 ARG A O 1
ATOM 1865 N N . HIS A 1 239 ? 1.319 14.789 -7.109 1 94.31 239 HIS A N 1
ATOM 1866 C CA . HIS A 1 239 ? 0.179 15.695 -7.051 1 94.31 239 HIS A CA 1
ATOM 1867 C C . HIS A 1 239 ? 0.604 17.094 -6.594 1 94.31 239 HIS A C 1
ATOM 1869 O O . HIS A 1 239 ? -0.235 17.984 -6.438 1 94.31 239 HIS A O 1
ATOM 1875 N N . GLY A 1 240 ? 1.885 17.234 -6.27 1 94.75 240 GLY A N 1
ATOM 1876 C CA . GLY A 1 240 ? 2.41 18.547 -5.961 1 94.75 240 GLY A CA 1
ATOM 1877 C C . GLY A 1 240 ? 2.273 18.922 -4.492 1 94.75 240 GLY A C 1
ATOM 1878 O O . GLY A 1 240 ? 2.318 20.094 -4.137 1 94.75 240 GLY A O 1
ATOM 1879 N N . PHE A 1 241 ? 2.129 17.953 -3.666 1 94.06 241 PHE A N 1
ATOM 1880 C CA . PHE A 1 241 ? 1.864 18.25 -2.264 1 94.06 241 PHE A CA 1
ATOM 1881 C C . PHE A 1 241 ? 3.164 18.469 -1.503 1 94.06 241 PHE A C 1
ATOM 1883 O O . PHE A 1 241 ? 3.148 18.938 -0.358 1 94.06 241 PHE A O 1
ATOM 1890 N N . GLY A 1 242 ? 4.254 18.141 -2.119 1 96.38 242 GLY A N 1
ATOM 1891 C CA . GLY A 1 242 ? 5.539 18.344 -1.471 1 96.38 242 GLY A CA 1
ATOM 1892 C C . GLY A 1 242 ? 6.684 17.656 -2.18 1 96.38 242 GLY A C 1
ATOM 1893 O O . GLY A 1 242 ? 6.523 17.172 -3.305 1 96.38 242 GLY A O 1
ATOM 1894 N N . PHE A 1 243 ? 7.848 17.688 -1.492 1 97.81 243 PHE A N 1
ATOM 1895 C CA . PHE A 1 243 ? 9.062 17.047 -1.979 1 97.81 243 PHE A CA 1
ATOM 1896 C C . PHE A 1 243 ? 9.234 15.656 -1.365 1 97.81 243 PHE A C 1
ATOM 1898 O O . PHE A 1 243 ? 9.062 15.484 -0.156 1 97.81 243 PHE A O 1
ATOM 1905 N N . ALA A 1 244 ? 9.508 14.719 -2.195 1 98.19 244 ALA A N 1
ATOM 1906 C CA . ALA A 1 244 ? 9.711 13.352 -1.714 1 98.19 244 ALA A CA 1
ATOM 1907 C C . ALA A 1 244 ? 11.18 12.953 -1.772 1 98.19 244 ALA A C 1
ATOM 1909 O O . ALA A 1 244 ? 11.914 13.391 -2.664 1 98.19 244 ALA A O 1
ATOM 1910 N N . LEU A 1 245 ? 11.641 12.219 -0.771 1 98 245 LEU A N 1
ATOM 1911 C CA . LEU A 1 245 ? 12.922 11.531 -0.765 1 98 245 LEU A CA 1
ATOM 1912 C C . LEU A 1 245 ? 12.734 10.023 -0.905 1 98 245 LEU A C 1
ATOM 1914 O O . LEU A 1 245 ? 12.375 9.344 0.06 1 98 245 LEU A O 1
ATOM 1918 N N . GLU A 1 246 ? 12.938 9.555 -2.152 1 97.81 246 GLU A N 1
ATOM 1919 C CA . GLU A 1 246 ? 12.562 8.172 -2.447 1 97.81 246 GLU A CA 1
ATOM 1920 C C . GLU A 1 246 ? 13.578 7.512 -3.373 1 97.81 246 GLU A C 1
ATOM 1922 O O . GLU A 1 246 ? 14.469 8.18 -3.902 1 97.81 246 GLU A O 1
ATOM 1927 N N . SER A 1 247 ? 13.438 6.203 -3.531 1 97.19 247 SER A N 1
ATOM 1928 C CA . SER A 1 247 ? 14.289 5.348 -4.352 1 97.19 247 SER A CA 1
ATOM 1929 C C . SER A 1 247 ? 14.18 5.719 -5.828 1 97.19 247 SER A C 1
ATOM 1931 O O . SER A 1 247 ? 13.078 5.828 -6.367 1 97.19 247 SER A O 1
ATOM 1933 N N . SER A 1 248 ? 15.359 5.875 -6.48 1 96.69 248 SER A N 1
ATOM 1934 C CA . SER A 1 248 ? 15.414 6.098 -7.922 1 96.69 248 SER A CA 1
ATOM 1935 C C . SER A 1 248 ? 14.867 4.898 -8.688 1 96.69 248 SER A C 1
ATOM 1937 O O . SER A 1 248 ? 14.359 5.047 -9.805 1 96.69 248 SER A O 1
ATOM 1939 N N . LEU A 1 249 ? 14.992 3.709 -8.094 1 96.69 249 LEU A N 1
ATOM 1940 C CA . LEU A 1 249 ? 14.469 2.49 -8.695 1 96.69 249 LEU A CA 1
ATOM 1941 C C . LEU A 1 249 ? 12.945 2.533 -8.758 1 96.69 249 LEU A C 1
ATOM 1943 O O . LEU A 1 249 ? 12.359 2.221 -9.797 1 96.69 249 LEU A O 1
ATOM 1947 N N . LEU A 1 250 ? 12.328 2.963 -7.684 1 97.5 250 LEU A N 1
ATOM 1948 C CA . LEU A 1 250 ? 10.875 2.965 -7.57 1 97.5 250 LEU A CA 1
ATOM 1949 C C . LEU A 1 250 ? 10.266 4.145 -8.32 1 97.5 250 LEU A C 1
ATOM 1951 O O . LEU A 1 250 ? 9.109 4.09 -8.742 1 97.5 250 LEU A O 1
ATOM 1955 N N . SER A 1 251 ? 11 5.203 -8.492 1 97.94 251 SER A N 1
ATOM 1956 C CA . SER A 1 251 ? 10.461 6.414 -9.102 1 97.94 251 SER A CA 1
ATOM 1957 C C . SER A 1 251 ? 10.742 6.457 -10.594 1 97.94 251 SER A C 1
ATOM 1959 O O . SER A 1 251 ? 10.406 7.434 -11.266 1 97.94 251 SER A O 1
ATOM 1961 N N . GLN A 1 252 ? 11.32 5.445 -11.125 1 96.5 252 GLN A N 1
ATOM 1962 C CA . GLN A 1 252 ? 11.82 5.434 -12.5 1 96.5 252 GLN A CA 1
ATOM 1963 C C . GLN A 1 252 ? 10.719 5.809 -13.492 1 96.5 252 GLN A C 1
ATOM 1965 O O . GLN A 1 252 ? 10.906 6.699 -14.32 1 96.5 252 GLN A O 1
ATOM 1970 N N . ASP A 1 253 ? 9.609 5.199 -13.414 1 95.56 253 ASP A N 1
ATOM 1971 C CA . ASP A 1 253 ? 8.555 5.422 -14.398 1 95.56 253 ASP A CA 1
ATOM 1972 C C . ASP A 1 253 ? 7.926 6.801 -14.227 1 95.56 253 ASP A C 1
ATOM 1974 O O . ASP A 1 253 ? 7.469 7.41 -15.195 1 95.56 253 ASP A O 1
ATOM 1978 N N . TYR A 1 254 ? 7.824 7.301 -12.984 1 97.69 254 TYR A N 1
ATOM 1979 C CA . TYR A 1 254 ? 7.355 8.664 -12.758 1 97.69 254 TYR A CA 1
ATOM 1980 C C . TYR A 1 254 ? 8.234 9.672 -13.484 1 97.69 254 TYR A C 1
ATOM 1982 O O . TYR A 1 254 ? 7.73 10.617 -14.102 1 97.69 254 TYR A O 1
ATOM 1990 N N . VAL A 1 255 ? 9.516 9.422 -13.43 1 97.81 255 VAL A N 1
ATOM 1991 C CA . VAL A 1 255 ? 10.492 10.336 -14.023 1 97.81 255 VAL A CA 1
ATOM 1992 C C . VAL A 1 255 ? 10.445 10.219 -15.547 1 97.81 255 VAL A C 1
ATOM 1994 O O . VAL A 1 255 ? 10.461 11.227 -16.25 1 97.81 255 VAL A O 1
ATOM 1997 N N . LYS A 1 256 ? 10.391 9.039 -16.016 1 96.94 256 LYS A N 1
ATOM 1998 C CA . LYS A 1 256 ? 10.328 8.797 -17.453 1 96.94 256 LYS A CA 1
ATOM 1999 C C . LYS A 1 256 ? 9.125 9.5 -18.078 1 96.94 256 LYS A C 1
ATOM 2001 O O . LYS A 1 256 ? 9.227 10.062 -19.172 1 96.94 256 LYS A O 1
ATOM 2006 N N . ARG A 1 257 ? 7.996 9.508 -17.406 1 96 257 ARG A N 1
ATOM 2007 C CA . ARG A 1 257 ? 6.766 10.109 -17.922 1 96 257 ARG A CA 1
ATOM 2008 C C . ARG A 1 257 ? 6.734 11.609 -17.656 1 96 257 ARG A C 1
ATOM 2010 O O . ARG A 1 257 ? 5.832 12.305 -18.125 1 96 257 ARG A O 1
ATOM 2017 N N . GLY A 1 258 ? 7.637 12.07 -16.828 1 97.5 258 GLY A N 1
ATOM 2018 C CA . GLY A 1 258 ? 7.711 13.492 -16.531 1 97.5 258 GLY A CA 1
ATOM 2019 C C . GLY A 1 258 ? 6.801 13.906 -15.383 1 97.5 258 GLY A C 1
ATOM 2020 O O . GLY A 1 258 ? 6.598 15.102 -15.148 1 97.5 258 GLY A O 1
ATOM 2021 N N . ASP A 1 259 ? 6.191 12.977 -14.703 1 97.44 259 ASP A N 1
ATOM 2022 C CA . ASP A 1 259 ? 5.32 13.273 -13.57 1 97.44 259 ASP A CA 1
ATOM 2023 C C . ASP A 1 259 ? 6.117 13.82 -12.391 1 97.44 259 ASP A C 1
ATOM 2025 O O . ASP A 1 259 ? 5.605 14.617 -11.609 1 97.44 259 ASP A O 1
ATOM 2029 N N . LEU A 1 260 ? 7.309 13.258 -12.227 1 98.44 260 LEU A N 1
ATOM 2030 C CA . LEU A 1 260 ? 8.266 13.703 -11.227 1 98.44 260 LEU A CA 1
ATOM 2031 C C . LEU A 1 260 ? 9.625 13.977 -11.852 1 98.44 260 LEU A C 1
ATOM 2033 O O . LEU A 1 260 ? 9.977 13.383 -12.875 1 98.44 260 LEU A O 1
ATOM 2037 N N . VAL A 1 261 ? 10.352 14.844 -11.258 1 98.31 261 VAL A N 1
ATOM 2038 C CA . VAL A 1 261 ? 11.711 15.141 -11.703 1 98.31 261 VAL A CA 1
ATOM 2039 C C . VAL A 1 261 ? 12.648 15.211 -10.508 1 98.31 261 VAL A C 1
ATOM 2041 O O . VAL A 1 261 ? 12.266 15.672 -9.43 1 98.31 261 VAL A O 1
ATOM 2044 N N . PRO A 1 262 ? 13.898 14.656 -10.711 1 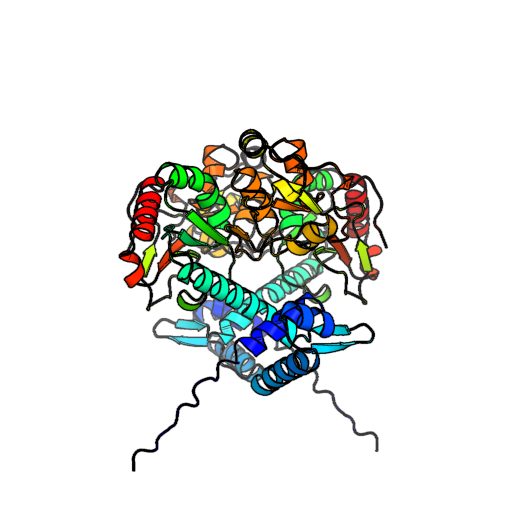98.19 262 PRO A N 1
ATOM 2045 C CA . PRO A 1 262 ? 14.891 14.914 -9.656 1 98.19 262 PRO A CA 1
ATOM 2046 C C . PRO A 1 262 ? 15.125 16.406 -9.422 1 98.19 262 PRO A C 1
ATOM 2048 O O . PRO A 1 262 ? 15.305 17.156 -10.375 1 98.19 262 PRO A O 1
ATOM 2051 N N . VAL A 1 263 ? 15.086 16.812 -8.211 1 98.19 263 VAL A N 1
ATOM 2052 C CA . VAL A 1 263 ? 15.211 18.219 -7.844 1 98.19 263 VAL A CA 1
ATOM 2053 C C . VAL A 1 263 ? 16.656 18.672 -7.988 1 98.19 263 VAL A C 1
ATOM 2055 O O . VAL A 1 263 ? 16.938 19.812 -8.352 1 98.19 263 VAL A O 1
ATOM 2058 N N . PHE A 1 264 ? 17.562 17.734 -7.688 1 97.69 264 PHE A N 1
ATOM 2059 C CA . PHE A 1 264 ? 18.984 18.031 -7.699 1 97.69 264 PHE A CA 1
ATOM 2060 C C . PHE A 1 264 ? 19.719 17.094 -8.656 1 97.69 264 PHE A C 1
ATOM 2062 O O . PHE A 1 264 ? 19.188 16.062 -9.047 1 97.69 264 PHE A O 1
ATOM 2069 N N . PRO A 1 265 ? 20.938 17.469 -9.023 1 95.19 265 PRO A N 1
ATOM 2070 C CA . PRO A 1 265 ? 21.781 16.547 -9.797 1 95.19 265 PRO A CA 1
ATOM 2071 C C . PRO A 1 265 ? 22.078 15.258 -9.047 1 95.19 265 PRO A C 1
ATOM 2073 O O . PRO A 1 265 ? 21.938 15.203 -7.82 1 95.19 265 PRO A O 1
ATOM 2076 N N . ALA A 1 266 ? 22.531 14.234 -9.766 1 92.19 266 ALA A N 1
ATOM 2077 C CA . ALA A 1 266 ? 22.734 12.883 -9.25 1 92.19 266 ALA A CA 1
ATOM 2078 C C . ALA A 1 266 ? 23.766 12.883 -8.117 1 92.19 266 ALA A C 1
ATOM 2080 O O . ALA A 1 266 ? 23.703 12.031 -7.223 1 92.19 266 ALA A O 1
ATOM 2081 N N . GLU A 1 267 ? 24.594 13.867 -8.117 1 92.56 267 GLU A N 1
ATOM 2082 C CA . GLU A 1 267 ? 25.656 13.938 -7.121 1 92.56 267 GLU A CA 1
ATOM 2083 C C . GLU A 1 267 ? 25.078 14.156 -5.723 1 92.56 267 GLU A C 1
ATOM 2085 O O . GLU A 1 267 ? 25.719 13.805 -4.727 1 92.56 267 GLU A O 1
ATOM 2090 N N . LEU A 1 268 ? 23.953 14.727 -5.684 1 95 268 LEU A N 1
ATOM 2091 C CA . LEU A 1 268 ? 23.359 15.023 -4.383 1 95 268 LEU A CA 1
ATOM 2092 C C . LEU A 1 268 ? 22.438 13.906 -3.93 1 95 268 LEU A C 1
ATOM 2094 O O . LEU A 1 268 ? 21.828 13.984 -2.859 1 95 268 LEU A O 1
ATOM 2098 N N . SER A 1 269 ? 22.312 12.898 -4.727 1 95.75 269 SER A N 1
ATOM 2099 C CA . SER A 1 269 ? 21.562 11.711 -4.305 1 95.75 269 SER A CA 1
ATOM 2100 C C . SER A 1 269 ? 22.438 10.789 -3.457 1 95.75 269 SER A C 1
ATOM 2102 O O . SER A 1 269 ? 23.672 10.898 -3.475 1 95.75 269 SER A O 1
ATOM 2104 N N . THR A 1 270 ? 21.828 9.961 -2.672 1 95.81 270 THR A N 1
ATOM 2105 C CA . THR A 1 270 ? 22.531 9.062 -1.772 1 95.81 270 THR A CA 1
ATOM 2106 C C . THR A 1 270 ? 22.438 7.617 -2.258 1 95.81 270 THR A C 1
ATOM 2108 O O . THR A 1 270 ? 21.328 7.082 -2.389 1 95.81 270 THR A O 1
ATOM 2111 N N . PRO A 1 271 ? 23.562 6.957 -2.512 1 94.56 271 PRO A N 1
ATOM 2112 C CA . PRO A 1 271 ? 23.484 5.543 -2.881 1 94.56 271 PRO A CA 1
ATOM 2113 C C . PRO A 1 271 ? 22.859 4.68 -1.79 1 94.56 271 PRO A C 1
ATOM 2115 O O . PRO A 1 271 ? 23.109 4.895 -0.603 1 94.56 271 PRO A O 1
ATOM 2118 N N . VAL A 1 272 ? 22.016 3.83 -2.201 1 93.56 272 VAL A N 1
ATOM 2119 C CA . VAL A 1 272 ? 21.391 2.898 -1.265 1 93.56 272 VAL A CA 1
ATOM 2120 C C . VAL A 1 272 ? 21.328 1.507 -1.888 1 93.56 272 VAL A C 1
ATOM 2122 O O . VAL A 1 272 ? 21.297 1.369 -3.113 1 93.56 272 VAL A O 1
ATOM 2125 N N . SER A 1 273 ? 21.344 0.449 -1.075 1 92.19 273 SER A N 1
ATOM 2126 C CA . SER A 1 273 ? 21.031 -0.936 -1.409 1 92.19 273 SER A CA 1
ATOM 2127 C C . SER A 1 273 ? 19.781 -1.411 -0.674 1 92.19 273 SER A C 1
ATOM 2129 O O . SER A 1 273 ? 19.875 -2.143 0.314 1 92.19 273 SER A O 1
ATOM 2131 N N . ALA A 1 274 ? 18.688 -1.054 -1.281 1 94.12 274 ALA A N 1
ATOM 2132 C CA . ALA A 1 274 ? 17.469 -1.169 -0.484 1 94.12 274 ALA A CA 1
ATOM 2133 C C . ALA A 1 274 ? 16.641 -2.385 -0.907 1 94.12 274 ALA A C 1
ATOM 2135 O O . ALA A 1 274 ? 15.812 -2.879 -0.141 1 94.12 274 ALA A O 1
ATOM 2136 N N . HIS A 1 275 ? 16.766 -2.852 -2.092 1 96.31 275 HIS A N 1
ATOM 2137 C CA . HIS A 1 275 ? 15.938 -3.93 -2.609 1 96.31 275 HIS A CA 1
ATOM 2138 C C . HIS A 1 275 ? 16.781 -5.156 -2.957 1 96.31 275 HIS A C 1
ATOM 2140 O O . HIS A 1 275 ? 17.812 -5.039 -3.605 1 96.31 275 HIS A O 1
ATOM 2146 N N . HIS A 1 276 ? 16.219 -6.312 -2.537 1 95.38 276 HIS A N 1
ATOM 2147 C CA . HIS A 1 276 ? 16.938 -7.574 -2.629 1 95.38 276 HIS A CA 1
ATOM 2148 C C . HIS A 1 276 ? 16.031 -8.703 -3.1 1 95.38 276 HIS A C 1
ATOM 2150 O O . HIS A 1 276 ? 14.898 -8.828 -2.639 1 95.38 276 HIS A O 1
ATOM 2156 N N . LEU A 1 277 ? 16.516 -9.398 -4.09 1 96.25 277 LEU A N 1
ATOM 2157 C CA . LEU A 1 277 ? 15.906 -10.688 -4.379 1 96.25 277 LEU A CA 1
ATOM 2158 C C . LEU A 1 277 ? 16.469 -11.781 -3.48 1 96.25 277 LEU A C 1
ATOM 2160 O O . LEU A 1 277 ? 17.688 -12.008 -3.467 1 96.25 277 LEU A O 1
ATOM 2164 N N . VAL A 1 278 ? 15.625 -12.445 -2.703 1 94.06 278 VAL A N 1
ATOM 2165 C CA . VAL A 1 278 ? 16.031 -13.391 -1.671 1 94.06 278 VAL A CA 1
ATOM 2166 C C . VAL A 1 278 ? 15.367 -14.742 -1.925 1 94.06 278 VAL A C 1
ATOM 2168 O O . VAL A 1 278 ? 14.18 -14.812 -2.256 1 94.06 278 VAL A O 1
ATOM 2171 N N . PHE A 1 279 ? 16.125 -15.789 -1.805 1 91.94 279 PHE A N 1
ATOM 2172 C CA . PHE A 1 279 ? 15.578 -17.125 -2.012 1 91.94 279 PHE A CA 1
ATOM 2173 C C . PHE A 1 279 ? 16.516 -18.188 -1.428 1 91.94 279 PHE A C 1
ATOM 2175 O O . PHE A 1 279 ? 17.688 -17.922 -1.19 1 91.94 279 PHE A O 1
ATOM 2182 N N . PRO A 1 280 ? 15.953 -19.344 -1.09 1 86.44 280 PRO A N 1
ATOM 2183 C CA . PRO A 1 280 ? 16.828 -20.422 -0.668 1 86.44 280 PRO A CA 1
ATOM 2184 C C . PRO A 1 280 ? 17.844 -20.812 -1.744 1 86.44 280 PRO A C 1
ATOM 2186 O O . PRO A 1 280 ? 17.531 -20.75 -2.938 1 86.44 280 PRO A O 1
ATOM 2189 N N . ARG A 1 281 ? 19 -21.297 -1.349 1 83.88 281 ARG A N 1
ATOM 2190 C CA . ARG A 1 281 ? 20.094 -21.625 -2.256 1 83.88 281 ARG A CA 1
ATOM 2191 C C . ARG A 1 281 ? 19.656 -22.672 -3.287 1 83.88 281 ARG A C 1
ATOM 2193 O O . ARG A 1 281 ? 20 -22.562 -4.465 1 83.88 281 ARG A O 1
ATOM 2200 N N . GLY A 1 282 ? 18.922 -23.594 -2.916 1 83.44 282 GLY A N 1
ATOM 2201 C CA . GLY A 1 282 ? 18.469 -24.641 -3.811 1 83.44 282 GLY A CA 1
ATOM 2202 C C . GLY A 1 282 ? 17.562 -24.141 -4.91 1 83.44 282 GLY A C 1
ATOM 2203 O O . GLY A 1 282 ? 17.438 -24.766 -5.961 1 83.44 282 GLY A O 1
ATOM 2204 N N . HIS A 1 283 ? 16.938 -22.984 -4.68 1 87.81 283 HIS A N 1
ATOM 2205 C CA . HIS A 1 283 ? 16 -22.453 -5.66 1 87.81 283 HIS A CA 1
ATOM 2206 C C . HIS A 1 283 ? 16.734 -21.938 -6.902 1 87.81 283 HIS A C 1
ATOM 2208 O O . HIS A 1 283 ? 16.156 -21.859 -7.984 1 87.81 283 HIS A O 1
ATOM 2214 N N . ALA A 1 284 ? 17.938 -21.562 -6.75 1 85.5 284 ALA A N 1
ATOM 2215 C CA . ALA A 1 284 ? 18.719 -21.016 -7.859 1 85.5 284 ALA A CA 1
ATOM 2216 C C . ALA A 1 284 ? 18.859 -22.031 -8.992 1 85.5 284 ALA A C 1
ATOM 2218 O O . ALA A 1 284 ? 19.094 -21.656 -10.141 1 85.5 284 ALA A O 1
ATOM 2219 N N . GLU A 1 285 ? 18.672 -23.266 -8.703 1 83.75 285 GLU A N 1
ATOM 2220 C CA . GLU A 1 285 ? 18.828 -24.312 -9.695 1 83.75 285 GLU A CA 1
ATOM 2221 C C . GLU A 1 285 ? 17.547 -24.547 -10.477 1 83.75 285 GLU A C 1
ATOM 2223 O O . GLU A 1 285 ? 17.547 -25.172 -11.539 1 83.75 285 GLU A O 1
ATOM 2228 N N . MET A 1 286 ? 16.516 -24.078 -9.953 1 85.31 286 MET A N 1
ATOM 2229 C CA . MET A 1 286 ? 15.227 -24.203 -10.641 1 85.31 286 MET A CA 1
ATOM 2230 C C . MET A 1 286 ? 15.18 -23.328 -11.883 1 85.31 286 MET A C 1
ATOM 2232 O O . MET A 1 286 ? 15.523 -22.141 -11.82 1 85.31 286 MET A O 1
ATOM 2236 N N . SER A 1 287 ? 14.75 -23.844 -12.992 1 89.38 287 SER A N 1
ATOM 2237 C CA . SER A 1 287 ? 14.742 -23.141 -14.266 1 89.38 287 SER A CA 1
ATOM 2238 C C . SER A 1 287 ? 13.883 -21.875 -14.188 1 89.38 287 SER A C 1
ATOM 2240 O O . SER A 1 287 ? 14.289 -20.812 -14.672 1 89.38 287 SER A O 1
ATOM 2242 N N . ARG A 1 288 ? 12.711 -21.953 -13.633 1 91 288 ARG A N 1
ATOM 2243 C CA . ARG A 1 288 ? 11.797 -20.828 -13.547 1 91 288 ARG A CA 1
ATOM 2244 C C . ARG A 1 288 ? 12.43 -19.672 -12.773 1 91 288 ARG A C 1
ATOM 2246 O O . ARG A 1 288 ? 12.242 -18.5 -13.125 1 91 288 ARG A O 1
ATOM 2253 N N . VAL A 1 289 ? 13.18 -19.953 -11.688 1 93.25 289 VAL A N 1
ATOM 2254 C CA . VAL A 1 289 ? 13.844 -18.938 -10.883 1 93.25 289 VAL A CA 1
ATOM 2255 C C . VAL A 1 289 ? 15 -18.328 -11.672 1 93.25 289 VAL A C 1
ATOM 2257 O O . VAL A 1 289 ? 15.156 -17.109 -11.695 1 93.25 289 VAL A O 1
ATOM 2260 N N . ARG A 1 290 ? 15.75 -19.172 -12.297 1 92.94 290 ARG A N 1
ATOM 2261 C CA . ARG A 1 290 ? 16.859 -18.688 -13.125 1 92.94 290 ARG A CA 1
ATOM 2262 C C . ARG A 1 290 ? 16.359 -17.75 -14.219 1 92.94 290 ARG A C 1
ATOM 2264 O O . ARG A 1 290 ? 16.922 -16.688 -14.438 1 92.94 290 ARG A O 1
ATOM 2271 N N . HIS A 1 291 ? 15.328 -18.172 -14.891 1 94.38 291 HIS A N 1
ATOM 2272 C CA . HIS A 1 291 ? 14.75 -17.344 -15.945 1 94.38 291 HIS A CA 1
ATOM 2273 C C . HIS A 1 291 ? 14.297 -15.992 -15.398 1 94.38 291 HIS A C 1
ATOM 2275 O O . HIS A 1 291 ? 14.492 -14.961 -16.047 1 94.38 291 HIS A O 1
ATOM 2281 N N . PHE A 1 292 ? 13.711 -16.016 -14.234 1 96.94 292 PHE A N 1
ATOM 2282 C CA . PHE A 1 292 ? 13.234 -14.781 -13.625 1 96.94 292 PHE A CA 1
ATOM 2283 C C . PHE A 1 292 ? 14.398 -13.867 -13.266 1 96.94 292 PHE A C 1
ATOM 2285 O O . PHE A 1 292 ? 14.359 -12.664 -13.539 1 96.94 292 PHE A O 1
ATOM 2292 N N . LEU A 1 293 ? 15.375 -14.398 -12.625 1 96.44 293 LEU A N 1
ATOM 2293 C CA . LEU A 1 293 ? 16.547 -13.617 -12.234 1 96.44 293 LEU A CA 1
ATOM 2294 C C . LEU A 1 293 ? 17.219 -13 -13.453 1 96.44 293 LEU A C 1
ATOM 2296 O O . LEU A 1 293 ? 17.594 -11.82 -13.438 1 96.44 293 LEU A O 1
ATOM 2300 N N . GLU A 1 294 ? 17.375 -13.789 -14.492 1 95.81 294 GLU A N 1
ATOM 2301 C CA . GLU A 1 294 ? 17.969 -13.297 -15.727 1 95.81 294 GLU A CA 1
ATOM 2302 C C . GLU A 1 294 ? 17.125 -12.18 -16.344 1 95.81 294 GLU A C 1
ATOM 2304 O O . GLU A 1 294 ? 17.672 -11.172 -16.812 1 95.81 294 GLU A O 1
ATOM 2309 N N . TRP A 1 295 ? 15.883 -12.367 -16.359 1 97.06 295 TRP A N 1
ATOM 2310 C CA . TRP A 1 295 ? 14.961 -11.367 -16.906 1 97.06 295 TRP A CA 1
ATOM 2311 C C . TRP A 1 295 ? 15.055 -10.062 -16.125 1 97.06 295 TRP A C 1
ATOM 2313 O O . TRP A 1 295 ? 15.117 -8.984 -16.703 1 97.06 295 TRP A O 1
ATOM 2323 N N . VAL A 1 296 ? 15.078 -10.148 -14.773 1 97.38 296 VAL A N 1
ATOM 2324 C CA . VAL A 1 296 ? 15.172 -8.969 -13.93 1 97.38 296 VAL A CA 1
ATOM 2325 C C . VAL A 1 296 ? 16.453 -8.211 -14.234 1 97.38 296 VAL A C 1
ATOM 2327 O O . VAL A 1 296 ? 16.453 -6.984 -14.375 1 97.38 296 VAL A O 1
ATOM 2330 N N . GLN A 1 297 ? 17.484 -8.945 -14.359 1 96.12 297 GLN A N 1
ATOM 2331 C CA . GLN A 1 297 ? 18.766 -8.328 -14.695 1 96.12 297 GLN A CA 1
ATOM 2332 C C . GLN A 1 297 ? 18.688 -7.621 -16.047 1 96.12 297 GLN A C 1
ATOM 2334 O O . GLN A 1 297 ? 19.234 -6.527 -16.219 1 96.12 297 GLN A O 1
ATOM 2339 N N . GLY A 1 298 ? 18.078 -8.273 -17 1 95.94 298 GLY A N 1
ATOM 2340 C CA . GLY A 1 298 ? 17.875 -7.648 -18.297 1 95.94 298 GLY A CA 1
ATOM 2341 C C . GLY A 1 298 ? 17.109 -6.34 -18.219 1 95.94 298 GLY A C 1
ATOM 2342 O O . GLY A 1 298 ? 17.484 -5.359 -18.875 1 95.94 298 GLY A O 1
ATOM 2343 N N . GLN A 1 299 ? 16.062 -6.309 -17.422 1 95.5 299 GLN A N 1
ATOM 2344 C CA . GLN A 1 299 ? 15.242 -5.113 -17.266 1 95.5 299 GLN A CA 1
ATOM 2345 C C . GLN A 1 299 ? 16.016 -4.004 -16.562 1 95.5 299 GLN A C 1
ATOM 2347 O O . GLN A 1 299 ? 15.836 -2.822 -16.859 1 95.5 299 GLN A O 1
ATOM 2352 N N . LEU A 1 300 ? 16.844 -4.395 -15.594 1 94.31 300 LEU A N 1
ATOM 2353 C CA . LEU A 1 300 ? 17.641 -3.434 -14.836 1 94.31 300 LEU A CA 1
ATOM 2354 C C . LEU A 1 300 ? 18.797 -2.912 -15.672 1 94.31 300 LEU A C 1
ATOM 2356 O O . LEU A 1 300 ? 19.281 -1.798 -15.453 1 94.31 300 LEU A O 1
ATOM 2360 N N . GLY A 1 301 ? 19.375 -3.729 -16.594 1 90.31 301 GLY A N 1
ATOM 2361 C CA . GLY A 1 301 ? 20.5 -3.359 -17.438 1 90.31 301 GLY A CA 1
ATOM 2362 C C . GLY A 1 301 ? 21.844 -3.596 -16.781 1 90.31 301 GLY A C 1
ATOM 2363 O O . GLY A 1 301 ? 22.859 -3.051 -17.219 1 90.31 301 GLY A O 1
ATOM 2364 N N . HIS A 1 302 ? 21.828 -4.273 -15.656 1 86.5 302 HIS A N 1
ATOM 2365 C CA . HIS A 1 302 ? 23.062 -4.609 -14.953 1 86.5 302 HIS A CA 1
ATOM 2366 C C . HIS A 1 302 ? 22.891 -5.855 -14.094 1 86.5 302 HIS A C 1
ATOM 2368 O O . HIS A 1 302 ? 21.75 -6.273 -13.82 1 86.5 302 HIS A O 1
ATOM 2374 N N . VAL A 1 303 ? 23.969 -6.426 -13.625 1 85.94 303 VAL A N 1
ATOM 2375 C CA . VAL A 1 303 ? 23.953 -7.637 -12.812 1 85.94 303 VAL A CA 1
ATOM 2376 C C . VAL A 1 303 ? 23.703 -7.273 -11.352 1 85.94 303 VAL A C 1
ATOM 2378 O O . VAL A 1 303 ? 23.891 -6.121 -10.953 1 85.94 303 VAL A O 1
ATOM 2381 N N . PHE A 1 304 ? 23.297 -8.289 -10.594 1 88.56 304 PHE A N 1
ATOM 2382 C CA . PHE A 1 304 ? 23.078 -8.109 -9.164 1 88.56 304 PHE A CA 1
ATOM 2383 C C . PHE A 1 304 ? 24.406 -8 -8.414 1 88.56 304 PHE A C 1
ATOM 2385 O O . PHE A 1 304 ? 25.453 -8.391 -8.938 1 88.56 304 PHE A O 1
ATOM 2392 N N . ASN A 1 305 ? 24.281 -7.402 -7.305 1 82.94 305 ASN A N 1
ATOM 2393 C CA . ASN A 1 305 ? 25.375 -7.516 -6.348 1 82.94 305 ASN A CA 1
ATOM 2394 C C . ASN A 1 305 ? 25.172 -8.695 -5.398 1 82.94 305 ASN A C 1
ATOM 2396 O O . ASN A 1 305 ? 24.047 -8.945 -4.953 1 82.94 305 ASN A O 1
ATOM 2400 N N . TYR A 1 306 ? 26.188 -9.539 -5.215 1 78.19 306 TYR A N 1
ATOM 2401 C CA . TYR A 1 306 ? 26.125 -10.719 -4.359 1 78.19 306 TYR A CA 1
ATOM 2402 C C . TYR A 1 306 ? 26.812 -10.453 -3.021 1 78.19 306 TYR A C 1
ATOM 2404 O O . TYR A 1 306 ? 27.766 -9.68 -2.943 1 78.19 306 TYR A O 1
ATOM 2412 N N . MET B 1 1 ? -14.422 -2.57 55.344 1 26.97 1 MET B N 1
ATOM 2413 C CA . MET B 1 1 ? -12.984 -2.625 55.062 1 26.97 1 MET B CA 1
ATOM 2414 C C . MET B 1 1 ? -12.719 -2.74 53.562 1 26.97 1 MET B C 1
ATOM 2416 O O . MET B 1 1 ? -12.953 -3.791 52.969 1 26.97 1 MET B O 1
ATOM 2420 N N . ILE B 1 2 ? -13.055 -1.725 52.75 1 30.75 2 ILE B N 1
ATOM 2421 C CA . ILE B 1 2 ? -13.195 -1.557 51.312 1 30.75 2 ILE B CA 1
ATOM 2422 C C . ILE B 1 2 ? -11.836 -1.722 50.625 1 30.75 2 ILE B C 1
ATOM 2424 O O . ILE B 1 2 ? -10.883 -1.007 50.969 1 30.75 2 ILE B O 1
ATOM 2428 N N . GLY B 1 3 ? -11.422 -2.953 50.344 1 31.81 3 GLY B N 1
ATOM 2429 C CA . GLY B 1 3 ? -10.102 -3.279 49.812 1 31.81 3 GLY B CA 1
ATOM 2430 C C . GLY B 1 3 ? -9.68 -2.41 48.656 1 31.81 3 GLY B C 1
ATOM 2431 O O . GLY B 1 3 ? -10.453 -2.205 47.719 1 31.81 3 GLY B O 1
ATOM 2432 N N . ASP B 1 4 ? -8.914 -1.265 48.875 1 31.38 4 ASP B N 1
ATOM 2433 C CA . ASP B 1 4 ? -8.328 -0.22 48.031 1 31.38 4 ASP B CA 1
ATOM 2434 C C . ASP B 1 4 ? -7.613 -0.82 46.812 1 31.38 4 ASP B C 1
ATOM 2436 O O . ASP B 1 4 ? -6.559 -1.442 46.969 1 31.38 4 ASP B O 1
ATOM 2440 N N . SER B 1 5 ? -8.281 -1.659 46.031 1 33.06 5 SER B N 1
ATOM 2441 C CA . SER B 1 5 ? -7.688 -2.203 44.844 1 33.06 5 SER B CA 1
ATOM 2442 C C . SER B 1 5 ? -6.977 -1.119 44.031 1 33.06 5 SER B C 1
ATOM 2444 O O . SER B 1 5 ? -7.621 -0.264 43.406 1 33.06 5 SER B O 1
ATOM 2446 N N . ASN B 1 6 ? -5.953 -0.406 44.625 1 28.33 6 ASN B N 1
ATOM 2447 C CA . ASN B 1 6 ? -5.023 0.484 43.906 1 28.33 6 ASN B CA 1
ATOM 2448 C C . ASN B 1 6 ? -4.672 -0.042 42.531 1 28.33 6 ASN B C 1
ATOM 2450 O O . ASN B 1 6 ? -3.965 -1.044 42.406 1 28.33 6 ASN B O 1
ATOM 2454 N N . ARG B 1 7 ? -5.586 -0.166 41.719 1 33.84 7 ARG B N 1
ATOM 2455 C CA . ARG B 1 7 ? -5.348 -0.453 40.312 1 33.84 7 ARG B CA 1
ATOM 2456 C C . ARG B 1 7 ? -4.008 0.113 39.875 1 33.84 7 ARG B C 1
ATOM 2458 O O . ARG B 1 7 ? -3.734 1.3 40.062 1 33.84 7 ARG B O 1
ATOM 2465 N N . LYS B 1 8 ? -2.955 -0.583 39.969 1 35.06 8 LYS B N 1
ATOM 2466 C CA . LYS B 1 8 ? -1.619 -0.264 39.469 1 35.06 8 LYS B CA 1
ATOM 2467 C C . LYS B 1 8 ? -1.688 0.653 38.25 1 35.06 8 LYS B C 1
ATOM 2469 O O . LYS B 1 8 ? -2.283 0.297 37.25 1 35.06 8 LYS B O 1
ATOM 2474 N N . MET B 1 9 ? -1.921 1.851 38.281 1 34.06 9 MET B N 1
ATOM 2475 C CA . MET B 1 9 ? -1.809 2.838 37.219 1 34.06 9 MET B CA 1
ATOM 2476 C C . MET B 1 9 ? -0.819 2.375 36.156 1 34.06 9 MET B C 1
ATOM 2478 O O . MET B 1 9 ? 0.293 1.953 36.469 1 34.06 9 MET B O 1
ATOM 2482 N N . GLN B 1 10 ? -1.138 1.702 35.156 1 44.28 10 GLN B N 1
ATOM 2483 C CA . GLN B 1 10 ? -0.309 1.322 34 1 44.28 10 GLN B CA 1
ATOM 2484 C C . GLN B 1 10 ? 0.753 2.379 33.719 1 44.28 10 GLN B C 1
ATOM 2486 O O . GLN B 1 10 ? 0.428 3.535 33.438 1 44.28 10 GLN B O 1
ATOM 2491 N N . GLN B 1 11 ? 1.84 2.43 34.406 1 51.5 11 GLN B N 1
ATOM 2492 C CA . GLN B 1 11 ? 2.955 3.369 34.469 1 51.5 11 GLN B CA 1
ATOM 2493 C C . GLN B 1 11 ? 3.48 3.699 33.062 1 51.5 11 GLN B C 1
ATOM 2495 O O . GLN B 1 11 ? 3.842 2.799 32.312 1 51.5 11 GLN B O 1
ATOM 2500 N N . ILE B 1 12 ? 3.049 4.797 32.594 1 57.03 12 ILE B N 1
ATOM 2501 C CA . ILE B 1 12 ? 3.617 5.402 31.391 1 57.03 12 ILE B CA 1
ATOM 2502 C C . ILE B 1 12 ? 5.082 5.754 31.641 1 57.03 12 ILE B C 1
ATOM 2504 O O . ILE B 1 12 ? 5.41 6.457 32.594 1 57.03 12 ILE B O 1
ATOM 2508 N N . PRO B 1 13 ? 5.98 5.129 30.953 1 66.88 13 PRO B N 1
ATOM 2509 C CA . PRO B 1 13 ? 7.387 5.5 31.125 1 66.88 13 PRO B CA 1
ATOM 2510 C C . PRO B 1 13 ? 7.625 7.004 30.969 1 66.88 13 PRO B C 1
ATOM 2512 O O . PRO B 1 13 ? 6.883 7.68 30.25 1 66.88 13 PRO B O 1
ATOM 2515 N N . PRO B 1 14 ? 8.492 7.508 31.797 1 68.31 14 PRO B N 1
ATOM 2516 C CA . PRO B 1 14 ? 8.852 8.914 31.609 1 68.31 14 PRO B CA 1
ATOM 2517 C C . PRO B 1 14 ? 9.18 9.25 30.156 1 68.31 14 PRO B C 1
ATOM 2519 O O . PRO B 1 14 ? 9.844 8.461 29.484 1 68.31 14 PRO B O 1
ATOM 2522 N N . LEU B 1 15 ? 8.695 10.352 29.719 1 71.69 15 LEU B N 1
ATOM 2523 C CA . LEU B 1 15 ? 8.914 10.797 28.344 1 71.69 15 LEU B CA 1
ATOM 2524 C C . LEU B 1 15 ? 10.406 10.859 28.031 1 71.69 15 LEU B C 1
ATOM 2526 O O . LEU B 1 15 ? 10.82 10.539 26.906 1 71.69 15 LEU B O 1
ATOM 2530 N N . LYS B 1 16 ? 11.141 11.289 29.047 1 76.56 16 LYS B N 1
ATOM 2531 C CA . LYS B 1 16 ? 12.586 11.398 28.859 1 76.56 16 LYS B CA 1
ATOM 2532 C C . LYS B 1 16 ? 13.195 10.039 28.516 1 76.56 16 LYS B C 1
ATOM 2534 O O . LYS B 1 16 ? 14.117 9.953 27.703 1 76.56 16 LYS B O 1
ATOM 2539 N N . SER B 1 17 ? 12.664 9.023 29.109 1 82.94 17 SER B N 1
ATOM 2540 C CA . SER B 1 17 ? 13.164 7.684 28.844 1 82.94 17 SER B CA 1
ATOM 2541 C C . SER B 1 17 ? 12.797 7.227 27.438 1 82.94 17 SER B C 1
ATOM 2543 O O . SER B 1 17 ? 13.594 6.586 26.75 1 82.94 17 SER B O 1
ATOM 2545 N N . ILE B 1 18 ? 11.633 7.613 27.078 1 78.88 18 ILE B N 1
ATOM 2546 C CA . ILE B 1 18 ? 11.164 7.254 25.734 1 78.88 18 ILE B CA 1
ATOM 2547 C C . ILE B 1 18 ? 11.969 8.016 24.688 1 78.88 18 ILE B C 1
ATOM 2549 O O . ILE B 1 18 ? 12.375 7.445 23.672 1 78.88 18 ILE B O 1
ATOM 2553 N N . GLN B 1 19 ? 12.156 9.258 24.953 1 79.69 19 GLN B N 1
ATOM 2554 C CA . GLN B 1 19 ? 12.945 10.094 24.047 1 79.69 19 GLN B CA 1
ATOM 2555 C C . GLN B 1 19 ? 14.383 9.586 23.938 1 79.69 19 GLN B C 1
ATOM 2557 O O . GLN B 1 19 ? 14.945 9.547 22.844 1 79.69 19 GLN B O 1
ATOM 2562 N N . ALA B 1 20 ? 14.953 9.211 25.062 1 85.12 20 ALA B N 1
ATOM 2563 C CA . ALA B 1 20 ? 16.297 8.648 25.062 1 85.12 20 ALA B CA 1
ATOM 2564 C C . ALA B 1 20 ? 16.375 7.379 24.219 1 85.12 20 ALA B C 1
ATOM 2566 O O . ALA B 1 20 ? 17.297 7.211 23.422 1 85.12 20 ALA B O 1
ATOM 2567 N N . PHE B 1 21 ? 15.367 6.582 24.391 1 86.88 21 PHE B N 1
ATOM 2568 C CA . PHE B 1 21 ? 15.289 5.348 23.625 1 86.88 21 PHE B CA 1
ATOM 2569 C C . PHE B 1 21 ? 15.25 5.645 22.125 1 86.88 21 PHE B C 1
ATOM 2571 O O . PHE B 1 21 ? 16.016 5.059 21.344 1 86.88 21 PHE B O 1
ATOM 2578 N N . GLU B 1 22 ? 14.391 6.52 21.828 1 80.62 22 GLU B N 1
ATOM 2579 C CA . GLU B 1 22 ? 14.203 6.848 20.422 1 80.62 22 GLU B CA 1
ATOM 2580 C C . GLU B 1 22 ? 15.492 7.379 19.812 1 80.62 22 GLU B C 1
ATOM 2582 O O . GLU B 1 22 ? 15.844 7.02 18.672 1 80.62 22 GLU B O 1
ATOM 2587 N N . GLN B 1 23 ? 16.219 8.242 20.453 1 80.19 23 GLN B N 1
ATOM 2588 C CA . GLN B 1 23 ? 17.453 8.844 19.953 1 80.19 23 GLN B CA 1
ATOM 2589 C C . GLN B 1 23 ? 18.562 7.801 19.844 1 80.19 23 GLN B C 1
ATOM 2591 O O . GLN B 1 23 ? 19.328 7.797 18.859 1 80.19 23 GLN B O 1
ATOM 2596 N N . VAL B 1 24 ? 18.609 6.945 20.797 1 85.88 24 VAL B N 1
ATOM 2597 C CA . VAL B 1 24 ? 19.625 5.902 20.75 1 85.88 24 VAL B CA 1
ATOM 2598 C C . VAL B 1 24 ? 19.328 4.941 19.609 1 85.88 24 VAL B C 1
ATOM 2600 O O . VAL B 1 24 ? 20.25 4.488 18.906 1 85.88 24 VAL B O 1
ATOM 2603 N N . ALA B 1 25 ? 18.094 4.676 19.516 1 82.06 25 ALA B N 1
ATOM 2604 C CA . ALA B 1 25 ? 17.703 3.801 18.422 1 82.06 25 ALA B CA 1
ATOM 2605 C C . ALA B 1 25 ? 18.047 4.4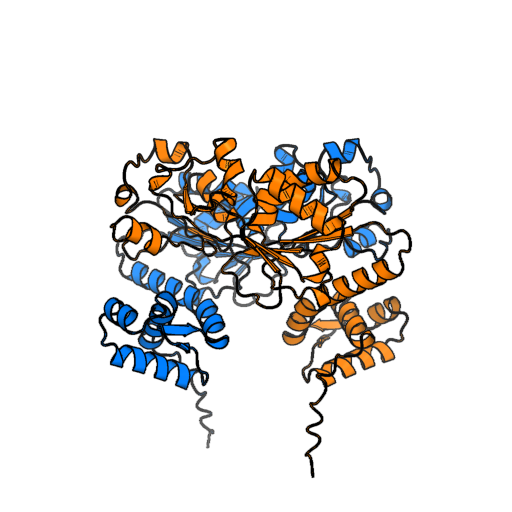22 17.062 1 82.06 25 ALA B C 1
ATOM 2607 O O . ALA B 1 25 ? 18.469 3.721 16.141 1 82.06 25 ALA B O 1
ATOM 2608 N N . ARG B 1 26 ? 17.844 5.645 16.984 1 74.06 26 ARG B N 1
ATOM 2609 C CA . ARG B 1 26 ? 18.078 6.398 15.75 1 74.06 26 ARG B CA 1
ATOM 2610 C C . ARG B 1 26 ? 19.562 6.484 15.43 1 74.06 26 ARG B C 1
ATOM 2612 O O . ARG B 1 26 ? 19.969 6.266 14.289 1 74.06 26 ARG B O 1
ATOM 2619 N N . PHE B 1 27 ? 20.391 6.754 16.375 1 75.81 27 PHE B N 1
ATOM 2620 C CA . PHE B 1 27 ? 21.797 7.039 16.141 1 75.81 27 PHE B CA 1
ATOM 2621 C C . PHE B 1 27 ? 22.641 5.793 16.359 1 75.81 27 PHE B C 1
ATOM 2623 O O . PHE B 1 27 ? 23.797 5.73 15.922 1 75.81 27 PHE B O 1
ATOM 2630 N N . GLY B 1 28 ? 22.031 4.785 17.016 1 80.69 28 GLY B N 1
ATOM 2631 C CA . GLY B 1 28 ? 22.75 3.564 17.344 1 80.69 28 GLY B CA 1
ATOM 2632 C C . GLY B 1 28 ? 23.922 3.795 18.281 1 80.69 28 GLY B C 1
ATOM 2633 O O . GLY B 1 28 ? 24.828 2.961 18.375 1 80.69 28 GLY B O 1
ATOM 2634 N N . ASN B 1 29 ? 23.953 4.977 18.828 1 84.94 29 ASN B N 1
ATOM 2635 C CA . ASN B 1 29 ? 25.062 5.406 19.672 1 84.94 29 ASN B CA 1
ATOM 2636 C C . ASN B 1 29 ? 24.578 6.273 20.828 1 84.94 29 ASN B C 1
ATOM 2638 O O . ASN B 1 29 ? 23.922 7.293 20.625 1 84.94 29 ASN B O 1
ATOM 2642 N N . VAL B 1 30 ? 24.984 5.91 22.078 1 89 30 VAL B N 1
ATOM 2643 C CA . VAL B 1 30 ? 24.516 6.578 23.281 1 89 30 VAL B CA 1
ATOM 2644 C C . VAL B 1 30 ? 25.125 7.977 23.375 1 89 30 VAL B C 1
ATOM 2646 O O . VAL B 1 30 ? 24.422 8.938 23.734 1 89 30 VAL B O 1
ATOM 2649 N N . ALA B 1 31 ? 26.406 8.078 22.984 1 88.38 31 ALA B N 1
ATOM 2650 C CA . ALA B 1 31 ? 27.062 9.375 23.078 1 88.38 31 ALA B CA 1
ATOM 2651 C C . ALA B 1 31 ? 26.406 10.391 22.141 1 88.38 31 ALA B C 1
ATOM 2653 O O . ALA B 1 31 ? 26.172 11.539 22.516 1 88.38 31 ALA B O 1
ATOM 2654 N N . LYS B 1 32 ? 26.188 9.961 21.016 1 84.62 32 LYS B N 1
ATOM 2655 C CA . LYS B 1 32 ? 25.562 10.836 20.016 1 84.62 32 LYS B CA 1
ATOM 2656 C C . LYS B 1 32 ? 24.141 11.203 20.438 1 84.62 32 LYS B C 1
ATOM 2658 O O . LYS B 1 32 ? 23.734 12.352 20.281 1 84.62 32 LYS B O 1
ATOM 2663 N N . ALA B 1 33 ? 23.469 10.242 20.906 1 86.06 33 ALA B N 1
ATOM 2664 C CA . ALA B 1 33 ? 22.125 10.492 21.422 1 86.06 33 ALA B CA 1
ATOM 2665 C C . ALA B 1 33 ? 22.141 11.492 22.562 1 86.06 33 ALA B C 1
ATOM 2667 O O . ALA B 1 33 ? 21.281 12.375 22.641 1 86.06 33 ALA B O 1
ATOM 2668 N N . ALA B 1 34 ? 23.062 11.398 23.391 1 88.62 34 ALA B N 1
ATOM 2669 C CA . ALA B 1 34 ? 23.219 12.297 24.531 1 88.62 34 ALA B CA 1
ATOM 2670 C C . ALA B 1 34 ? 23.438 13.734 24.078 1 88.62 34 ALA B C 1
ATOM 2672 O O . ALA B 1 34 ? 22.859 14.664 24.625 1 88.62 34 ALA B O 1
ATOM 2673 N N . GLU B 1 35 ? 24.203 13.844 23.109 1 83.06 35 GLU B N 1
ATOM 2674 C CA . GLU B 1 35 ? 24.469 15.156 22.547 1 83.06 35 GLU B CA 1
ATOM 2675 C C . GLU B 1 35 ? 23.188 15.797 22.016 1 83.06 35 GLU B C 1
ATOM 2677 O O . GLU B 1 35 ? 22.922 16.969 22.266 1 83.06 35 GLU B O 1
ATOM 2682 N N . GLN B 1 36 ? 22.422 15.031 21.469 1 77.12 36 GLN B N 1
ATOM 2683 C CA . GLN B 1 36 ? 21.188 15.516 20.859 1 77.12 36 GLN B CA 1
ATOM 2684 C C . GLN B 1 36 ? 20.156 15.898 21.938 1 77.12 36 GLN B C 1
ATOM 2686 O O . GLN B 1 36 ? 19.375 16.828 21.75 1 77.12 36 GLN B O 1
ATOM 2691 N N . LEU B 1 37 ? 20.141 15.219 22.953 1 79.88 37 LEU B N 1
A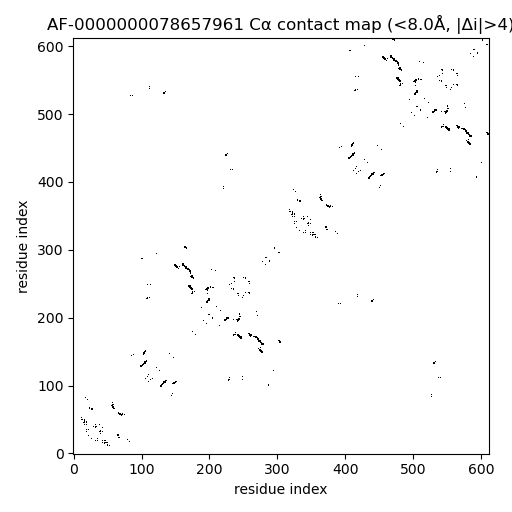TOM 2692 C CA . LEU B 1 37 ? 19.172 15.414 24.016 1 79.88 37 LEU B CA 1
ATOM 2693 C C . LEU B 1 37 ? 19.688 16.375 25.078 1 79.88 37 LEU B C 1
ATOM 2695 O O . LEU B 1 37 ? 18.984 16.703 26.031 1 79.88 37 LEU B O 1
ATOM 2699 N N . ASN B 1 38 ? 20.906 16.812 24.828 1 84.38 38 ASN B N 1
ATOM 2700 C CA . ASN B 1 38 ? 21.562 17.672 25.812 1 84.38 38 ASN B CA 1
ATOM 2701 C C . ASN B 1 38 ? 21.594 17.016 27.188 1 84.38 38 ASN B C 1
ATOM 2703 O O . ASN B 1 38 ? 21.219 17.641 28.172 1 84.38 38 ASN B O 1
ATOM 2707 N N . LEU B 1 39 ? 21.922 15.773 27.156 1 84.19 39 LEU B N 1
ATOM 2708 C CA . LEU B 1 39 ? 22.109 14.961 28.359 1 84.19 39 LEU B CA 1
ATOM 2709 C C . LEU B 1 39 ? 23.484 14.32 28.359 1 84.19 39 LEU B C 1
ATOM 2711 O O . LEU B 1 39 ? 24.203 14.352 27.359 1 84.19 39 LEU B O 1
ATOM 2715 N N . THR B 1 40 ? 23.984 13.938 29.469 1 87.88 40 THR B N 1
ATOM 2716 C CA . THR B 1 40 ? 25.203 13.148 29.531 1 87.88 40 THR B CA 1
ATOM 2717 C C . THR B 1 40 ? 24.953 11.711 29.078 1 87.88 40 THR B C 1
ATOM 2719 O O . THR B 1 40 ? 23.844 11.203 29.219 1 87.88 40 THR B O 1
ATOM 2722 N N . PRO B 1 41 ? 25.969 11.141 28.531 1 91.56 41 PRO B N 1
ATOM 2723 C CA . PRO B 1 41 ? 25.828 9.734 28.141 1 91.56 41 PRO B CA 1
ATOM 2724 C C . PRO B 1 41 ? 25.359 8.852 29.297 1 91.56 41 PRO B C 1
ATOM 2726 O O . PRO B 1 41 ? 24.562 7.934 29.078 1 91.56 41 PRO B O 1
ATOM 2729 N N . SER B 1 42 ? 25.812 9.141 30.469 1 91.5 42 SER B N 1
ATOM 2730 C CA . SER B 1 42 ? 25.391 8.391 31.641 1 91.5 42 SER B CA 1
ATOM 2731 C C . SER B 1 42 ? 23.906 8.547 31.891 1 91.5 42 SER B C 1
ATOM 2733 O O . SER B 1 42 ? 23.219 7.578 32.219 1 91.5 42 SER B O 1
ATOM 2735 N N . ALA B 1 43 ? 23.422 9.703 31.734 1 87.94 43 ALA B N 1
ATOM 2736 C CA . ALA B 1 43 ? 22 9.977 31.922 1 87.94 43 ALA B CA 1
ATOM 2737 C C . ALA B 1 43 ? 21.156 9.242 30.891 1 87.94 43 ALA B C 1
ATOM 2739 O O . ALA B 1 43 ? 20.094 8.688 31.219 1 87.94 43 ALA B O 1
ATOM 2740 N N . VAL B 1 44 ? 21.641 9.273 29.672 1 92.31 44 VAL B N 1
ATOM 2741 C CA . VAL B 1 44 ? 20.953 8.57 28.609 1 92.31 44 VAL B CA 1
ATOM 2742 C C . VAL B 1 44 ? 20.922 7.07 28.906 1 92.31 44 VAL B C 1
ATOM 2744 O O . VAL B 1 44 ? 19.891 6.418 28.75 1 92.31 44 VAL B O 1
ATOM 2747 N N . SER B 1 45 ? 22.047 6.543 29.297 1 91.19 45 SER B N 1
ATOM 2748 C CA . SER B 1 45 ? 22.141 5.129 29.641 1 91.19 45 SER B CA 1
ATOM 2749 C C . SER B 1 45 ? 21.188 4.77 30.781 1 91.19 45 SER B C 1
ATOM 2751 O O . SER B 1 45 ? 20.531 3.723 30.75 1 91.19 45 SER B O 1
ATOM 2753 N N . HIS B 1 46 ? 21.125 5.656 31.688 1 89.5 46 HIS B N 1
ATOM 2754 C CA . HIS B 1 46 ? 20.219 5.461 32.812 1 89.5 46 HIS B CA 1
ATOM 2755 C C . HIS B 1 46 ? 18.766 5.465 32.375 1 89.5 46 HIS B C 1
ATOM 2757 O O . HIS B 1 46 ? 17.953 4.648 32.812 1 89.5 46 HIS B O 1
ATOM 2763 N N . GLN B 1 47 ? 18.406 6.395 31.531 1 88.31 47 GLN B N 1
ATOM 2764 C CA . GLN B 1 47 ? 17.047 6.477 31 1 88.31 47 GLN B CA 1
ATOM 2765 C C . GLN B 1 47 ? 16.672 5.191 30.266 1 88.31 47 GLN B C 1
ATOM 2767 O O . GLN B 1 47 ? 15.547 4.707 30.391 1 88.31 47 GLN B O 1
ATOM 2772 N N . ILE B 1 48 ? 17.594 4.676 29.5 1 90.31 48 ILE B N 1
ATOM 2773 C CA . ILE B 1 48 ? 17.375 3.441 28.75 1 90.31 48 ILE B CA 1
ATOM 2774 C C . ILE B 1 48 ? 17.172 2.281 29.719 1 90.31 48 ILE B C 1
ATOM 2776 O O . ILE B 1 48 ? 16.25 1.475 29.547 1 90.31 48 ILE B O 1
ATOM 2780 N N . ALA B 1 49 ? 18.016 2.258 30.703 1 90 49 ALA B N 1
ATOM 2781 C CA . ALA B 1 49 ? 17.922 1.222 31.719 1 90 49 ALA B CA 1
ATOM 2782 C C . ALA B 1 49 ? 16.562 1.286 32.438 1 90 49 ALA B C 1
ATOM 2784 O O . ALA B 1 49 ? 15.945 0.253 32.688 1 90 49 ALA B O 1
ATOM 2785 N N . ASN B 1 50 ? 16.172 2.471 32.781 1 84.62 50 ASN B N 1
ATOM 2786 C CA . ASN B 1 50 ? 14.867 2.678 33.406 1 84.62 50 ASN B CA 1
ATOM 2787 C C . ASN B 1 50 ? 13.727 2.168 32.531 1 84.62 50 ASN B C 1
ATOM 2789 O O . ASN B 1 50 ? 12.805 1.523 33.031 1 84.62 50 ASN B O 1
ATOM 2793 N N . LEU B 1 51 ? 13.781 2.5 31.297 1 85.75 51 LEU B N 1
ATOM 2794 C CA . LEU B 1 51 ? 12.75 2.08 30.359 1 85.75 51 LEU B CA 1
ATOM 2795 C C . LEU B 1 51 ? 12.711 0.561 30.234 1 85.75 51 LEU B C 1
ATOM 2797 O O . LEU B 1 51 ? 11.633 -0.039 30.25 1 85.75 51 LEU B O 1
ATOM 2801 N N . GLU B 1 52 ? 13.891 -0.056 30.078 1 89.06 52 GLU B N 1
ATOM 2802 C CA . GLU B 1 52 ? 13.992 -1.509 29.984 1 89.06 52 GLU B CA 1
ATOM 2803 C C . GLU B 1 52 ? 13.484 -2.189 31.25 1 89.06 52 GLU B C 1
ATOM 2805 O O . GLU B 1 52 ? 12.828 -3.23 31.188 1 89.06 52 GLU B O 1
ATOM 2810 N N . ALA B 1 53 ? 13.734 -1.546 32.375 1 83.62 53 ALA B N 1
ATOM 2811 C CA . ALA B 1 53 ? 13.258 -2.062 33.656 1 83.62 53 ALA B CA 1
ATOM 2812 C C . ALA B 1 53 ? 11.734 -2.008 33.75 1 83.62 53 ALA B C 1
ATOM 2814 O O . ALA B 1 53 ? 11.102 -2.943 34.25 1 83.62 53 ALA B O 1
ATOM 2815 N N . LEU B 1 54 ? 11.242 -0.938 33.312 1 78.56 54 LEU B N 1
ATOM 2816 C CA . LEU B 1 54 ? 9.789 -0.771 33.312 1 78.56 54 LEU B CA 1
ATOM 2817 C C . LEU B 1 54 ? 9.117 -1.768 32.375 1 78.56 54 LEU B C 1
ATOM 2819 O O . LEU B 1 54 ? 8.062 -2.318 32.719 1 78.56 54 LEU B O 1
ATOM 2823 N N . ILE B 1 55 ? 9.758 -1.923 31.266 1 78.81 55 ILE B N 1
ATOM 2824 C CA . ILE B 1 55 ? 9.211 -2.814 30.25 1 78.81 55 ILE B CA 1
ATOM 2825 C C . ILE B 1 55 ? 9.5 -4.266 30.625 1 78.81 55 ILE B C 1
ATOM 2827 O O . ILE B 1 55 ? 8.719 -5.164 30.297 1 78.81 55 ILE B O 1
ATOM 2831 N N . GLY B 1 56 ? 10.617 -4.477 31.312 1 80.94 56 GLY B N 1
ATOM 2832 C CA . GLY B 1 56 ? 11.008 -5.797 31.781 1 80.94 56 GLY B CA 1
ATOM 2833 C C . GLY B 1 56 ? 11.789 -6.59 30.75 1 80.94 56 GLY B C 1
ATOM 2834 O O . GLY B 1 56 ? 11.898 -7.812 30.844 1 80.94 56 GLY B O 1
ATOM 2835 N N . ARG B 1 57 ? 12.172 -5.934 29.672 1 84.44 57 ARG B N 1
ATOM 2836 C CA . ARG B 1 57 ? 12.953 -6.547 28.594 1 84.44 57 ARG B CA 1
ATOM 2837 C C . ARG B 1 57 ? 14.062 -5.609 28.125 1 84.44 57 ARG B C 1
ATOM 2839 O O . ARG B 1 57 ? 13.914 -4.387 28.188 1 84.44 57 ARG B O 1
ATOM 2846 N N . ALA B 1 58 ? 15.148 -6.266 27.703 1 89.62 58 ALA B N 1
ATOM 2847 C CA . ALA B 1 58 ? 16.188 -5.465 27.047 1 89.62 58 ALA B CA 1
ATOM 2848 C C . ALA B 1 58 ? 15.719 -4.969 25.688 1 89.62 58 ALA B C 1
ATOM 2850 O O . ALA B 1 58 ? 15.117 -5.723 24.922 1 89.62 58 ALA B O 1
ATOM 2851 N N . LEU B 1 59 ? 15.922 -3.682 25.5 1 89.88 59 LEU B N 1
ATOM 2852 C CA . LEU B 1 59 ? 15.523 -3.088 24.234 1 89.88 59 LEU B CA 1
ATOM 2853 C C . LEU B 1 59 ? 16.734 -2.924 23.312 1 89.88 59 LEU B C 1
ATOM 2855 O O . LEU B 1 59 ? 16.578 -2.775 22.094 1 89.88 59 LEU B O 1
ATOM 2859 N N . PHE B 1 60 ? 17.922 -2.902 23.875 1 91.19 60 PHE B N 1
ATOM 2860 C CA . PHE B 1 60 ? 19.172 -2.746 23.125 1 91.19 60 PHE B CA 1
ATOM 2861 C C . PHE B 1 60 ? 20.156 -3.859 23.469 1 91.19 60 PHE B C 1
ATOM 2863 O O . PHE B 1 60 ? 20.078 -4.449 24.547 1 91.19 60 PHE B O 1
ATOM 2870 N N . VAL B 1 61 ? 20.969 -4.211 22.453 1 87.69 61 VAL B N 1
ATOM 2871 C CA . VAL B 1 61 ? 22.141 -5.047 22.672 1 87.69 61 VAL B CA 1
ATOM 2872 C C . VAL B 1 61 ? 23.406 -4.266 22.344 1 87.69 61 VAL B C 1
ATOM 2874 O O . VAL B 1 61 ? 23.453 -3.508 21.375 1 87.69 61 VAL B O 1
ATOM 2877 N N . ARG B 1 62 ? 24.344 -4.371 23.281 1 80.38 62 ARG B N 1
ATOM 2878 C CA . ARG B 1 62 ? 25.625 -3.705 23.062 1 80.38 62 ARG B CA 1
ATOM 2879 C C . ARG B 1 62 ? 26.453 -4.449 22.031 1 80.38 62 ARG B C 1
ATOM 2881 O O . ARG B 1 62 ? 26.562 -5.676 22.062 1 80.38 62 ARG B O 1
ATOM 2888 N N . GLU B 1 63 ? 26.766 -3.758 21.062 1 77.06 63 GLU B N 1
ATOM 2889 C CA . GLU B 1 63 ? 27.672 -4.273 20.047 1 77.06 63 GLU B CA 1
ATOM 2890 C C . GLU B 1 63 ? 29.016 -3.537 20.062 1 77.06 63 GLU B C 1
ATOM 2892 O O . GLU B 1 63 ? 29.188 -2.582 20.828 1 77.06 63 GLU B O 1
ATOM 2897 N N . ALA B 1 64 ? 30.047 -3.998 19.266 1 69.62 64 ALA B N 1
ATOM 2898 C CA . ALA B 1 64 ? 31.391 -3.418 19.219 1 69.62 64 ALA B CA 1
ATOM 2899 C C . ALA B 1 64 ? 31.344 -1.943 18.828 1 69.62 64 ALA B C 1
ATOM 2901 O O . ALA B 1 64 ? 32.094 -1.131 19.359 1 69.62 64 ALA B O 1
ATOM 2902 N N . ARG B 1 65 ? 30.516 -1.585 17.938 1 67.5 65 ARG B N 1
ATOM 2903 C CA . ARG B 1 65 ? 30.5 -0.22 17.422 1 67.5 65 ARG B CA 1
ATOM 2904 C C . ARG B 1 65 ? 29.234 0.522 17.859 1 67.5 65 ARG B C 1
ATOM 2906 O O . ARG B 1 65 ? 28.844 1.509 17.234 1 67.5 65 ARG B O 1
ATOM 2913 N N . GLY B 1 66 ? 28.656 0.097 18.984 1 78.69 66 GLY B N 1
ATOM 2914 C CA . GLY B 1 66 ? 27.5 0.852 19.438 1 78.69 66 GLY B CA 1
ATOM 2915 C C . GLY B 1 66 ? 26.375 -0.03 19.938 1 78.69 66 GLY B C 1
ATOM 2916 O O . GLY B 1 66 ? 26.625 -1.08 20.547 1 78.69 66 GLY B O 1
ATOM 2917 N N . MET B 1 67 ? 25.141 0.554 19.906 1 84.25 67 MET B N 1
ATOM 2918 C CA . MET B 1 67 ? 23.953 -0.151 20.391 1 84.25 67 MET B CA 1
ATOM 2919 C C . MET B 1 67 ? 23.047 -0.541 19.234 1 84.25 67 MET B C 1
ATOM 2921 O O . MET B 1 67 ? 22.891 0.219 18.266 1 84.25 67 MET B O 1
ATOM 2925 N N . SER B 1 68 ? 22.594 -1.804 19.219 1 85.25 68 SER B N 1
ATOM 2926 C CA . SER B 1 68 ? 21.594 -2.24 18.266 1 85.25 68 SER B CA 1
ATOM 2927 C C . SER B 1 68 ? 20.312 -2.678 18.984 1 85.25 68 SER B C 1
ATOM 2929 O O . SER B 1 68 ? 20.344 -3.084 20.141 1 85.25 68 SER B O 1
ATOM 2931 N N . LEU B 1 69 ? 19.203 -2.523 18.281 1 82.62 69 LEU B N 1
ATOM 2932 C CA . LEU B 1 69 ? 17.906 -2.848 18.875 1 82.62 69 LEU B CA 1
ATOM 2933 C C . LEU B 1 69 ? 17.719 -4.355 18.969 1 82.62 69 LEU B C 1
ATOM 2935 O O . LEU B 1 69 ? 18.109 -5.094 18.062 1 82.62 69 LEU B O 1
ATOM 2939 N N . THR B 1 70 ? 17.156 -4.812 20.156 1 81.56 70 THR B N 1
ATOM 2940 C CA . THR B 1 70 ? 16.609 -6.156 20.266 1 81.56 70 THR B CA 1
ATOM 2941 C C . THR B 1 70 ? 15.281 -6.262 19.5 1 81.56 70 THR B C 1
ATOM 2943 O O . THR B 1 70 ? 14.719 -5.246 19.078 1 81.56 70 THR B O 1
ATOM 2946 N N . PRO B 1 71 ? 14.828 -7.41 19.297 1 71 71 PRO B N 1
ATOM 2947 C CA . PRO B 1 71 ? 13.5 -7.539 18.703 1 71 71 PRO B CA 1
ATOM 2948 C C . PRO B 1 71 ? 12.43 -6.781 19.484 1 71 71 PRO B C 1
ATOM 2950 O O . PRO B 1 71 ? 11.547 -6.156 18.875 1 71 71 PRO B O 1
ATOM 2953 N N . ALA B 1 72 ? 12.539 -6.875 20.734 1 78 72 ALA B N 1
ATOM 2954 C CA . ALA B 1 72 ? 11.625 -6.102 21.578 1 78 72 ALA B CA 1
ATOM 2955 C C . ALA B 1 72 ? 11.812 -4.605 21.344 1 78 72 ALA B C 1
ATOM 2957 O O . ALA B 1 72 ? 10.844 -3.846 21.328 1 78 72 ALA B O 1
ATOM 2958 N N . GLY B 1 73 ? 13.055 -4.23 21.203 1 80.44 73 GLY B N 1
ATOM 2959 C CA . GLY B 1 73 ? 13.359 -2.838 20.906 1 80.44 73 GLY B CA 1
ATOM 2960 C C . GLY B 1 73 ? 12.789 -2.375 19.578 1 80.44 73 GLY B C 1
ATOM 2961 O O . GLY B 1 73 ? 12.242 -1.273 19.484 1 80.44 73 GLY B O 1
ATOM 2962 N N . GLU B 1 74 ? 12.898 -3.174 18.625 1 73.94 74 GLU B N 1
ATOM 2963 C CA . GLU B 1 74 ? 12.367 -2.854 17.312 1 73.94 74 GLU B CA 1
ATOM 2964 C C . GLU B 1 74 ? 10.852 -2.689 17.344 1 73.94 74 GLU B C 1
ATOM 2966 O O . GLU B 1 74 ? 10.305 -1.756 16.75 1 73.94 74 GLU B O 1
ATOM 2971 N N . GLN B 1 75 ? 10.258 -3.609 18.016 1 67.19 75 GLN B N 1
ATOM 2972 C CA . GLN B 1 75 ? 8.812 -3.533 18.203 1 67.19 75 GLN B CA 1
ATOM 2973 C C . GLN B 1 75 ? 8.414 -2.254 18.922 1 67.19 75 GLN B C 1
ATOM 2975 O O . GLN B 1 75 ? 7.465 -1.574 18.516 1 67.19 75 GLN B O 1
ATOM 2980 N N . TYR B 1 76 ? 9.109 -2.045 20.016 1 75.56 76 TYR B N 1
ATOM 2981 C CA . TYR B 1 76 ? 8.82 -0.848 20.797 1 75.56 76 TYR B CA 1
ATOM 2982 C C . TYR B 1 76 ? 9.031 0.411 19.969 1 75.56 76 TYR B C 1
ATOM 2984 O O . TYR B 1 76 ? 8.219 1.341 20.016 1 75.56 76 TYR B O 1
ATOM 2992 N N . GLN B 1 77 ? 10.062 0.415 19.188 1 75.06 77 GLN B N 1
ATOM 2993 C CA . GLN B 1 77 ? 10.367 1.56 18.328 1 75.06 77 GLN B CA 1
ATOM 2994 C C . GLN B 1 77 ? 9.242 1.814 17.328 1 75.06 77 GLN B C 1
ATOM 2996 O O . GLN B 1 77 ? 8.812 2.955 17.156 1 75.06 77 GLN B O 1
ATOM 3001 N N . ARG B 1 78 ? 8.828 0.831 16.766 1 62.75 78 ARG B N 1
ATOM 3002 C CA . ARG B 1 78 ? 7.75 0.948 15.797 1 62.75 78 ARG B CA 1
ATOM 3003 C C . ARG B 1 78 ? 6.496 1.536 16.438 1 62.75 78 ARG B C 1
ATOM 3005 O O . ARG B 1 78 ? 5.812 2.365 15.828 1 62.75 78 ARG B O 1
ATOM 3012 N N . GLU B 1 79 ? 6.309 1.172 17.625 1 60.19 79 GLU B N 1
ATOM 3013 C CA . GLU B 1 79 ? 5.094 1.585 18.328 1 60.19 79 GLU B CA 1
ATOM 3014 C C . GLU B 1 79 ? 5.211 3.018 18.844 1 60.19 79 GLU B C 1
ATOM 3016 O O . GLU B 1 79 ? 4.246 3.785 18.781 1 60.19 79 GLU B O 1
ATOM 3021 N N . ILE B 1 80 ? 6.414 3.334 19.25 1 63.03 80 ILE B N 1
ATOM 3022 C CA . ILE B 1 80 ? 6.531 4.605 19.953 1 63.03 80 ILE B CA 1
ATOM 3023 C C . ILE B 1 80 ? 6.801 5.727 18.953 1 63.03 80 ILE B C 1
ATOM 3025 O O . ILE B 1 80 ? 6.512 6.895 19.234 1 63.03 80 ILE B O 1
ATOM 3029 N N . SER B 1 81 ? 7.398 5.348 17.875 1 60.09 81 SER B N 1
ATOM 3030 C CA . SER B 1 81 ? 7.746 6.383 16.906 1 60.09 81 SER B CA 1
ATOM 3031 C C . SER B 1 81 ? 6.527 7.211 16.516 1 60.09 81 SER B C 1
ATOM 3033 O O . SER B 1 81 ? 6.586 8.445 16.5 1 60.09 81 SER B O 1
ATOM 3035 N N . GLY B 1 82 ? 5.539 6.555 16.266 1 54.16 82 GLY B N 1
ATOM 3036 C CA . GLY B 1 82 ? 4.305 7.262 15.961 1 54.16 82 GLY B CA 1
ATOM 3037 C C . GLY B 1 82 ? 3.783 8.078 17.125 1 54.16 82 GLY B C 1
ATOM 3038 O O . GLY B 1 82 ? 3.301 9.195 16.938 1 54.16 82 GLY B O 1
ATOM 3039 N N . ILE B 1 83 ? 3.986 7.586 18.266 1 54.62 83 ILE B N 1
ATOM 3040 C CA . ILE B 1 83 ? 3.496 8.242 19.469 1 54.62 83 ILE B CA 1
ATOM 3041 C C . ILE B 1 83 ? 4.281 9.531 19.703 1 54.62 83 ILE B C 1
ATOM 3043 O O . ILE B 1 83 ? 3.697 10.578 19.984 1 54.62 83 ILE B O 1
ATOM 3047 N N . LEU B 1 84 ? 5.566 9.438 19.594 1 58.16 84 LEU B N 1
ATOM 3048 C CA . LEU B 1 84 ? 6.402 10.609 19.828 1 58.16 84 LEU B CA 1
ATOM 3049 C C . LEU B 1 84 ? 6.152 11.68 18.766 1 58.16 84 LEU B C 1
ATOM 3051 O O . LEU B 1 84 ? 6.133 12.875 19.078 1 58.16 84 LEU B O 1
ATOM 3055 N N . GLN B 1 85 ? 6.043 11.211 17.594 1 53.53 85 GLN B N 1
ATOM 3056 C CA . GLN B 1 85 ? 5.691 12.164 16.547 1 53.53 85 GLN B CA 1
ATOM 3057 C C . GLN B 1 85 ? 4.359 12.852 16.859 1 53.53 85 GLN B C 1
ATOM 3059 O O . GLN B 1 85 ? 4.227 14.062 16.688 1 53.53 85 GLN B O 1
ATOM 3064 N N . SER B 1 86 ? 3.545 12.047 17.359 1 51.94 86 SER B N 1
ATOM 3065 C CA . SER B 1 86 ? 2.24 12.586 17.719 1 51.94 86 SER B CA 1
ATOM 3066 C C . SER B 1 86 ? 2.357 13.57 18.875 1 51.94 86 SER B C 1
ATOM 3068 O O . SER B 1 86 ? 1.693 14.609 18.891 1 51.94 86 SER B O 1
ATOM 3070 N N . LEU B 1 87 ? 3.154 13.258 19.781 1 53.19 87 LEU B N 1
ATOM 3071 C CA . LEU B 1 87 ? 3.389 14.141 20.922 1 53.19 87 LEU B CA 1
ATOM 3072 C C . LEU B 1 87 ? 4.051 15.438 20.484 1 53.19 87 LEU B C 1
ATOM 3074 O O . LEU B 1 87 ? 3.689 16.516 20.953 1 53.19 87 LEU B O 1
ATOM 3078 N N . ALA B 1 88 ? 5.035 15.305 19.703 1 52.81 88 ALA B N 1
ATOM 3079 C CA . ALA B 1 88 ? 5.711 16.484 19.188 1 52.81 88 ALA B CA 1
ATOM 3080 C C . ALA B 1 88 ? 4.738 17.391 18.438 1 52.81 88 ALA B C 1
ATOM 3082 O O . ALA B 1 88 ? 4.742 18.609 18.609 1 52.81 88 ALA B O 1
ATOM 3083 N N . LEU B 1 89 ? 4.023 16.719 17.703 1 49.69 89 LEU B N 1
ATOM 3084 C CA . LEU B 1 89 ? 3.031 17.484 16.953 1 49.69 89 LEU B CA 1
ATOM 3085 C C . LEU B 1 89 ? 2.051 18.172 17.891 1 49.69 89 LEU B C 1
ATOM 3087 O O . LEU B 1 89 ? 1.697 19.344 17.672 1 49.69 89 LEU B O 1
ATOM 3091 N N . ALA B 1 90 ? 1.711 17.5 18.859 1 50.03 90 ALA B N 1
ATOM 3092 C CA . ALA B 1 90 ? 0.799 18.062 19.844 1 50.03 90 ALA B CA 1
ATOM 3093 C C . ALA B 1 90 ? 1.43 19.266 20.562 1 50.03 90 ALA B C 1
ATOM 3095 O O . ALA B 1 90 ? 0.764 20.266 20.797 1 50.03 90 ALA B O 1
ATOM 3096 N N . THR B 1 91 ? 2.623 19.141 20.938 1 49.62 91 THR B N 1
ATOM 3097 C CA . THR B 1 91 ? 3.342 20.203 21.641 1 49.62 91 THR B CA 1
ATOM 3098 C C . THR B 1 91 ? 3.523 21.422 20.734 1 49.62 91 THR B C 1
ATOM 3100 O O . THR B 1 91 ? 3.338 22.562 21.188 1 49.62 91 THR B O 1
ATOM 3103 N N . GLU B 1 92 ? 4.004 21.141 19.625 1 48.03 92 GLU B N 1
ATOM 3104 C CA . GLU B 1 92 ? 4.148 22.219 18.656 1 48.03 92 GLU B CA 1
ATOM 3105 C C . GLU B 1 92 ? 2.836 22.984 18.469 1 48.03 92 GLU B C 1
ATOM 3107 O O . GLU B 1 92 ? 2.826 24.203 18.406 1 48.03 92 GLU B O 1
ATOM 3112 N N . ARG B 1 93 ? 1.943 22.203 18.438 1 49.06 93 ARG B N 1
ATOM 3113 C CA . ARG B 1 93 ? 0.609 22.75 18.25 1 49.06 93 ARG B CA 1
ATOM 3114 C C . ARG B 1 93 ? 0.203 23.625 19.438 1 49.06 93 ARG B C 1
ATOM 3116 O O . ARG B 1 93 ? -0.451 24.656 19.25 1 49.06 93 ARG B O 1
ATOM 3123 N N . ALA B 1 94 ? 0.557 23.141 20.469 1 47.38 94 ALA B N 1
ATOM 3124 C CA . ALA B 1 94 ? 0.246 23.906 21.672 1 47.38 94 ALA B CA 1
ATOM 3125 C C . ALA B 1 94 ? 0.98 25.25 21.672 1 47.38 94 ALA B C 1
ATOM 3127 O O . ALA B 1 94 ? 0.47 26.25 22.188 1 47.38 94 ALA B O 1
ATOM 3128 N N . GLY B 1 95 ? 2.213 25.156 21.359 1 45.38 95 GLY B N 1
ATOM 3129 C CA . GLY B 1 95 ? 2.982 26.391 21.344 1 45.38 95 GLY B CA 1
ATOM 3130 C C . GLY B 1 95 ? 2.611 27.312 20.203 1 45.38 95 GLY B C 1
ATOM 3131 O O . GLY B 1 95 ? 2.975 28.5 20.203 1 45.38 95 GLY B O 1
ATOM 3132 N N . SER B 1 96 ? 2.525 26.734 19.031 1 43.06 96 SER B N 1
ATOM 3133 C CA . SER B 1 96 ? 2.236 27.625 17.922 1 43.06 96 SER B CA 1
ATOM 3134 C C . SER B 1 96 ? 0.928 28.375 18.141 1 43.06 96 SER B C 1
ATOM 3136 O O . SER B 1 96 ? -0.112 27.766 18.391 1 43.06 96 SER B O 1
ATOM 3138 N N . ALA B 1 97 ? 1.07 29.438 18.844 1 40.09 97 ALA B N 1
ATOM 3139 C CA . ALA B 1 97 ? -0.007 30.406 19.016 1 40.09 97 ALA B CA 1
ATOM 3140 C C . ALA B 1 97 ? -0.877 30.484 17.766 1 40.09 97 ALA B C 1
ATOM 3142 O O . ALA B 1 97 ? -2.059 30.828 17.844 1 40.09 97 ALA B O 1
ATOM 3143 N N . VAL B 1 98 ? -0.266 31 16.578 1 40.25 98 VAL B N 1
ATOM 3144 C CA . VAL B 1 98 ? -1.063 31.328 15.398 1 40.25 98 VAL B CA 1
ATOM 3145 C C . VAL B 1 98 ? -1.835 30.094 14.945 1 40.25 98 VAL B C 1
ATOM 3147 O O . VAL B 1 98 ? -1.241 29.047 14.672 1 40.25 98 VAL B O 1
ATOM 3150 N N . GLY B 1 99 ? -2.98 29.844 15.336 1 44 99 GLY B N 1
ATOM 3151 C CA . GLY B 1 99 ? -4.027 28.844 15.164 1 44 99 GLY B CA 1
ATOM 3152 C C . GLY B 1 99 ? -4.035 28.219 13.781 1 44 99 GLY B C 1
ATOM 3153 O O . GLY B 1 99 ? -4.773 28.672 12.898 1 44 99 GLY B O 1
ATOM 3154 N N . PHE B 1 100 ? -2.943 28.125 13.133 1 49.69 100 PHE B N 1
ATOM 3155 C CA . PHE B 1 100 ? -3.205 27.453 11.867 1 49.69 100 PHE B CA 1
ATOM 3156 C C . PHE B 1 100 ? -4.062 26.203 12.086 1 49.69 100 PHE B C 1
ATOM 3158 O O . PHE B 1 100 ? -3.875 25.484 13.062 1 49.69 100 PHE B O 1
ATOM 3165 N N . ASP B 1 101 ? -5.391 26.281 11.734 1 72 101 ASP B N 1
ATOM 3166 C CA . ASP B 1 101 ? -6.383 25.219 11.734 1 72 101 ASP B CA 1
ATOM 3167 C C . ASP B 1 101 ? -5.879 24 10.961 1 72 101 ASP B C 1
ATOM 3169 O O . ASP B 1 101 ? -5.918 23.969 9.734 1 72 101 ASP B O 1
ATOM 3173 N N . CYS B 1 102 ? -4.984 23.312 11.539 1 82.25 102 CYS B N 1
ATOM 3174 C CA . CYS B 1 102 ? -4.449 22.094 10.953 1 82.25 102 CYS B CA 1
ATOM 3175 C C . CYS B 1 102 ? -5.445 20.938 11.078 1 82.25 102 CYS B C 1
ATOM 3177 O O . CYS B 1 102 ? -5.859 20.594 12.18 1 82.25 102 CYS B O 1
ATOM 3179 N N . LEU B 1 103 ? -5.859 20.531 9.945 1 90.88 103 LEU B N 1
ATOM 3180 C CA . LEU B 1 103 ? -6.719 19.359 9.883 1 90.88 103 LEU B CA 1
ATOM 3181 C C . LEU B 1 103 ? -5.887 18.078 9.789 1 90.88 103 LEU B C 1
ATOM 3183 O O . LEU B 1 103 ? -5.176 17.859 8.805 1 90.88 103 LEU B O 1
ATOM 3187 N N . ARG B 1 104 ? -5.957 17.281 10.789 1 89.75 104 ARG B N 1
ATOM 3188 C CA . ARG B 1 104 ? -5.18 16.047 10.852 1 89.75 104 ARG B CA 1
ATOM 3189 C C . ARG B 1 104 ? -6.027 14.844 10.461 1 89.75 104 ARG B C 1
ATOM 3191 O O . ARG B 1 104 ? -6.957 14.477 11.18 1 89.75 104 ARG B O 1
ATOM 3198 N N . LEU B 1 105 ? -5.562 14.266 9.391 1 93.69 105 LEU B N 1
ATOM 3199 C CA . LEU B 1 105 ? -6.301 13.148 8.805 1 93.69 105 LEU B CA 1
ATOM 3200 C C . LEU B 1 105 ? -5.469 11.875 8.844 1 93.69 105 LEU B C 1
ATOM 3202 O O . LEU B 1 105 ? -4.258 11.906 8.625 1 93.69 105 LEU B O 1
ATOM 3206 N N . HIS B 1 106 ? -6.098 10.828 9.133 1 93.25 106 HIS B N 1
ATOM 3207 C CA . HIS B 1 106 ? -5.594 9.477 8.891 1 93.25 106 HIS B CA 1
ATOM 3208 C C . HIS B 1 106 ? -6.551 8.688 8.008 1 93.25 106 HIS B C 1
ATOM 3210 O O . HIS B 1 106 ? -7.77 8.836 8.109 1 93.25 106 HIS B O 1
ATOM 3216 N N . ALA B 1 107 ? -5.977 7.887 7.152 1 94.88 107 ALA B N 1
ATOM 3217 C CA . ALA B 1 107 ? -6.852 7.129 6.258 1 94.88 107 ALA B CA 1
ATOM 3218 C C . ALA B 1 107 ? -6.285 5.738 5.984 1 94.88 107 ALA B C 1
ATOM 3220 O O . ALA B 1 107 ? -5.07 5.543 6.004 1 94.88 107 ALA B O 1
ATOM 3221 N N . ALA B 1 108 ? -7.266 4.84 5.766 1 93.94 108 ALA B N 1
ATOM 3222 C CA . ALA B 1 108 ? -6.852 3.588 5.137 1 93.94 108 ALA B CA 1
ATOM 3223 C C . ALA B 1 108 ? -6.098 3.852 3.834 1 93.94 108 ALA B C 1
ATOM 3225 O O . ALA B 1 108 ? -6.48 4.73 3.057 1 93.94 108 ALA B O 1
ATOM 3226 N N . PRO B 1 109 ? -5.086 3.111 3.516 1 92.62 109 PRO B N 1
ATOM 3227 C CA . PRO B 1 109 ? -4.148 3.467 2.449 1 92.62 109 PRO B CA 1
ATOM 3228 C C . PRO B 1 109 ? -4.816 3.562 1.08 1 92.62 109 PRO B C 1
ATOM 3230 O O . PRO B 1 109 ? -4.617 4.543 0.357 1 92.62 109 PRO B O 1
ATOM 3233 N N . SER B 1 110 ? -5.605 2.594 0.716 1 96.06 110 SER B N 1
ATOM 3234 C CA . SER B 1 110 ? -6.199 2.609 -0.616 1 96.06 110 SER B CA 1
ATOM 3235 C C . SER B 1 110 ? -7.168 3.777 -0.775 1 96.06 110 SER B C 1
ATOM 3237 O O . SER B 1 110 ? -7.254 4.375 -1.849 1 96.06 110 SER B O 1
ATOM 3239 N N . PHE B 1 111 ? -7.918 4.105 0.298 1 96.75 111 PHE B N 1
ATOM 3240 C CA . PHE B 1 111 ? -8.789 5.277 0.236 1 96.75 111 PHE B CA 1
ATOM 3241 C C . PHE B 1 111 ? -7.965 6.551 0.101 1 96.75 111 PHE B C 1
ATOM 3243 O O . PHE B 1 111 ? -8.273 7.414 -0.726 1 96.75 111 PHE B O 1
ATOM 3250 N N . GLY B 1 112 ? -6.977 6.676 0.942 1 96.31 112 GLY B N 1
ATOM 3251 C CA . GLY B 1 112 ? -6.094 7.828 0.877 1 96.31 112 GLY B CA 1
ATOM 3252 C C . GLY B 1 112 ? -5.48 8.031 -0.495 1 96.31 112 GLY B C 1
ATOM 3253 O O . GLY B 1 112 ? -5.469 9.156 -1.016 1 96.31 112 GLY B O 1
ATOM 3254 N N . LEU B 1 113 ? -5.078 6.957 -1.055 1 95 113 LEU B N 1
ATOM 3255 C CA . LEU B 1 113 ? -4.355 7 -2.322 1 95 113 LEU B CA 1
ATOM 3256 C C . LEU B 1 113 ? -5.309 7.262 -3.482 1 95 113 LEU B C 1
ATOM 3258 O O . LEU B 1 113 ? -5.047 8.125 -4.32 1 95 113 LEU B O 1
ATOM 3262 N N . LEU B 1 114 ? -6.355 6.562 -3.529 1 96.69 114 LEU B N 1
ATOM 3263 C CA . LEU B 1 114 ? -7.137 6.48 -4.758 1 96.69 114 LEU B CA 1
ATOM 3264 C C . LEU B 1 114 ? -8.266 7.504 -4.754 1 96.69 114 LEU B C 1
ATOM 3266 O O . LEU B 1 114 ? -8.75 7.914 -5.812 1 96.69 114 LEU B O 1
ATOM 3270 N N . TRP B 1 115 ? -8.688 7.871 -3.59 1 97.25 115 TRP B N 1
ATOM 3271 C CA . TRP B 1 115 ? -9.852 8.75 -3.549 1 97.25 115 TRP B CA 1
ATOM 3272 C C . TRP B 1 115 ? -9.477 10.117 -2.967 1 97.25 115 TRP B C 1
ATOM 3274 O O . TRP B 1 115 ? -9.82 11.156 -3.537 1 97.25 115 TRP B O 1
ATOM 3284 N N . LEU B 1 116 ? -8.797 10.172 -1.864 1 96.94 116 LEU B N 1
ATOM 3285 C CA . LEU B 1 116 ? -8.586 11.398 -1.104 1 96.94 116 LEU B CA 1
ATOM 3286 C C . LEU B 1 116 ? -7.496 12.25 -1.751 1 96.94 116 LEU B C 1
ATOM 3288 O O . LEU B 1 116 ? -7.727 13.422 -2.062 1 96.94 116 LEU B O 1
ATOM 3292 N N . LEU B 1 117 ? -6.336 11.711 -2.029 1 94.56 117 LEU B N 1
ATOM 3293 C CA . LEU B 1 117 ? -5.184 12.453 -2.523 1 94.56 117 LEU B CA 1
ATOM 3294 C C . LEU B 1 117 ? -5.516 13.172 -3.826 1 94.56 117 LEU B C 1
ATOM 3296 O O . LEU B 1 117 ? -5.262 14.375 -3.961 1 94.56 117 LEU B O 1
ATOM 3300 N N . PRO B 1 118 ? -6.184 12.5 -4.73 1 94.75 118 PRO B N 1
ATOM 3301 C CA . PRO B 1 118 ? -6.461 13.172 -6.004 1 94.75 118 PRO B CA 1
ATOM 3302 C C . PRO B 1 118 ? -7.43 14.336 -5.863 1 94.75 118 PRO B C 1
ATOM 3304 O O . PRO B 1 118 ? -7.531 15.18 -6.762 1 94.75 118 PRO B O 1
ATOM 3307 N N . ARG B 1 119 ? -8.109 14.398 -4.793 1 96.06 119 ARG B N 1
ATOM 3308 C CA . ARG B 1 119 ? -9.148 15.398 -4.629 1 96.06 119 ARG B CA 1
ATOM 3309 C C . ARG B 1 119 ? -8.727 16.484 -3.639 1 96.06 119 ARG B C 1
ATOM 3311 O O . ARG B 1 119 ? -9.352 17.531 -3.555 1 96.06 119 ARG B O 1
ATOM 3318 N N . LEU B 1 120 ? -7.688 16.234 -2.969 1 94.75 120 LEU B N 1
ATOM 3319 C CA . LEU B 1 120 ? -7.309 17.078 -1.839 1 94.75 120 LEU B CA 1
ATOM 3320 C C . LEU B 1 120 ? -6.945 18.484 -2.307 1 94.75 120 LEU B C 1
ATOM 3322 O O . LEU B 1 120 ? -7.055 19.453 -1.542 1 94.75 120 LEU B O 1
ATOM 3326 N N . ASP B 1 121 ? -6.465 18.609 -3.492 1 91.5 121 ASP B N 1
ATOM 3327 C CA . ASP B 1 121 ? -6.16 19.938 -4.023 1 91.5 121 ASP B CA 1
ATOM 3328 C C . ASP B 1 121 ? -7.402 20.812 -4.039 1 91.5 121 ASP B C 1
ATOM 3330 O O . ASP B 1 121 ? -7.312 22.031 -3.799 1 91.5 121 ASP B O 1
ATOM 3334 N N . HIS B 1 122 ? -8.469 20.25 -4.348 1 94.81 122 HIS B N 1
ATOM 3335 C CA . HIS B 1 122 ? -9.727 21 -4.348 1 94.81 122 HIS B CA 1
ATOM 3336 C C . HIS B 1 122 ? -10.078 21.484 -2.947 1 94.81 122 HIS B C 1
ATOM 3338 O O . HIS B 1 122 ? -10.508 22.625 -2.775 1 94.81 122 HIS B O 1
ATOM 3344 N N . PHE B 1 123 ? -9.922 20.672 -1.957 1 95.38 123 PHE B N 1
ATOM 3345 C CA . PHE B 1 123 ? -10.172 21.094 -0.584 1 95.38 123 PHE B CA 1
ATOM 3346 C C . PHE B 1 123 ? -9.281 22.266 -0.203 1 95.38 123 PHE B C 1
ATOM 3348 O O . PHE B 1 123 ? -9.742 23.234 0.4 1 95.38 123 PHE B O 1
ATOM 3355 N N . ARG B 1 124 ? -8.047 22.094 -0.518 1 90.69 124 ARG B N 1
ATOM 3356 C CA . ARG B 1 124 ? -7.074 23.125 -0.199 1 90.69 124 ARG B CA 1
ATOM 3357 C C . ARG B 1 124 ? -7.457 24.453 -0.847 1 90.69 124 ARG B C 1
ATOM 3359 O O . ARG B 1 124 ? -7.266 25.516 -0.258 1 90.69 124 ARG B O 1
ATOM 3366 N N . SER B 1 125 ? -7.906 24.406 -2.066 1 92.31 125 SER B N 1
ATOM 3367 C CA . SER B 1 125 ? -8.32 25.609 -2.777 1 92.31 125 SER B CA 1
ATOM 3368 C C . SER B 1 125 ? -9.547 26.234 -2.121 1 92.31 125 SER B C 1
ATOM 3370 O O . SER B 1 125 ? -9.672 27.469 -2.088 1 92.31 125 SER B O 1
ATOM 3372 N N . CYS B 1 126 ? -10.43 25.438 -1.613 1 94.12 126 CYS B N 1
ATOM 3373 C CA . CYS B 1 126 ? -11.648 25.891 -0.954 1 94.12 126 CYS B CA 1
ATOM 3374 C C . CYS B 1 126 ? -11.344 26.422 0.442 1 94.12 126 CYS B C 1
ATOM 3376 O O . CYS B 1 126 ? -12.031 27.312 0.935 1 94.12 126 CYS B O 1
ATOM 3378 N N . HIS B 1 127 ? -10.367 25.875 1.049 1 93.19 127 HIS B N 1
ATOM 3379 C CA . HIS B 1 127 ? -10.008 26.234 2.416 1 93.19 127 HIS B CA 1
ATOM 3380 C C . HIS B 1 127 ? -8.508 26.453 2.555 1 93.19 127 HIS B C 1
ATOM 3382 O O . HIS B 1 127 ? -7.836 25.719 3.281 1 93.19 127 HIS B O 1
ATOM 3388 N N . PRO B 1 128 ? -8 27.484 1.982 1 88.56 128 PRO B N 1
ATOM 3389 C CA . PRO B 1 128 ? -6.559 27.75 1.991 1 88.56 128 PRO B CA 1
ATOM 3390 C C . PRO B 1 128 ? -6.012 28 3.393 1 88.56 128 PRO B C 1
ATOM 3392 O O . PRO B 1 128 ? -4.805 27.906 3.617 1 88.56 128 PRO B O 1
ATOM 3395 N N . GLU B 1 129 ? -6.898 28.297 4.316 1 85.75 129 GLU B N 1
ATOM 3396 C CA . GLU B 1 129 ? -6.504 28.625 5.684 1 85.75 129 GLU B CA 1
ATOM 3397 C C . GLU B 1 129 ? -6.234 27.359 6.492 1 85.75 129 GLU B C 1
ATOM 3399 O O . GLU B 1 129 ? -5.656 27.422 7.578 1 85.75 129 GLU B O 1
ATOM 3404 N N . ILE B 1 130 ? -6.699 26.25 5.969 1 88.56 130 ILE B N 1
ATOM 3405 C CA . ILE B 1 130 ? -6.543 24.984 6.691 1 88.56 130 ILE B CA 1
ATOM 3406 C C . ILE B 1 130 ? -5.316 24.25 6.164 1 88.56 130 ILE B C 1
ATOM 3408 O O . ILE B 1 130 ? -5.23 23.938 4.973 1 88.56 130 ILE B O 1
ATOM 3412 N N . GLN B 1 131 ? -4.453 24 6.992 1 86.12 131 GLN B N 1
ATOM 3413 C CA . GLN B 1 131 ? -3.336 23.109 6.668 1 86.12 131 GLN B CA 1
ATOM 3414 C C . GLN B 1 131 ? -3.715 21.641 6.859 1 86.12 131 GLN B C 1
ATOM 3416 O O . GLN B 1 131 ? -4.316 21.281 7.875 1 86.12 131 GLN B O 1
ATOM 3421 N N . ILE B 1 132 ? -3.348 20.797 5.902 1 89.69 132 ILE B N 1
ATOM 3422 C CA . ILE B 1 132 ? -3.734 19.391 5.961 1 89.69 132 ILE B CA 1
ATOM 3423 C C . ILE B 1 132 ? -2.531 18.547 6.355 1 89.69 132 ILE B C 1
ATOM 3425 O O . ILE B 1 132 ? -1.45 18.688 5.777 1 89.69 132 ILE B O 1
ATOM 3429 N N . ASN B 1 133 ? -2.729 17.766 7.379 1 87.12 133 ASN B N 1
ATOM 3430 C CA . ASN B 1 133 ? -1.835 16.672 7.719 1 87.12 133 ASN B CA 1
ATOM 3431 C C . ASN B 1 133 ? -2.48 15.312 7.434 1 87.12 133 ASN B C 1
ATOM 3433 O O . ASN B 1 133 ? -3.531 14.992 7.992 1 87.12 133 ASN B O 1
ATOM 3437 N N . LEU B 1 134 ? -1.825 14.547 6.566 1 90.81 134 LEU B N 1
ATOM 3438 C CA . LEU B 1 134 ? -2.404 13.266 6.18 1 90.81 134 LEU B CA 1
ATOM 3439 C C . LEU B 1 134 ? -1.403 12.133 6.379 1 90.81 134 LEU B C 1
ATOM 3441 O O . LEU B 1 134 ? -0.244 12.242 5.977 1 90.81 134 LEU B O 1
ATOM 3445 N N . SER B 1 135 ? -1.831 11.156 7.023 1 88.62 135 SER B N 1
ATOM 3446 C CA . SER B 1 135 ? -1.093 9.898 7.117 1 88.62 135 SER B CA 1
ATOM 3447 C C . SER B 1 135 ? -1.957 8.719 6.691 1 88.62 135 SER B C 1
ATOM 3449 O O . SER B 1 135 ? -3.184 8.758 6.812 1 88.62 135 SER B O 1
ATOM 3451 N N . CYS B 1 136 ? -1.28 7.727 6.094 1 90.38 136 CYS B N 1
ATOM 3452 C CA . CYS B 1 136 ? -1.987 6.516 5.699 1 90.38 136 CYS B CA 1
ATOM 3453 C C . CYS B 1 136 ? -1.265 5.273 6.203 1 90.38 136 CYS B C 1
ATOM 3455 O O . CYS B 1 136 ? -0.063 5.113 5.984 1 90.38 136 CYS B O 1
ATOM 3457 N N . SER B 1 137 ? -2.014 4.469 6.891 1 81.94 137 SER B N 1
ATOM 3458 C CA . SER B 1 137 ? -1.554 3.168 7.367 1 81.94 137 SER B CA 1
ATOM 3459 C C . SER B 1 137 ? -2.725 2.295 7.805 1 81.94 137 SER B C 1
ATOM 3461 O O . SER B 1 137 ? -3.865 2.756 7.855 1 81.94 137 SER B O 1
ATOM 3463 N N . TYR B 1 138 ? -2.455 0.991 8.07 1 71.25 138 TYR B N 1
ATOM 3464 C CA . TYR B 1 138 ? -3.514 0.121 8.57 1 71.25 138 TYR B CA 1
ATOM 3465 C C . TYR B 1 138 ? -3.537 0.113 10.094 1 71.25 138 TYR B C 1
ATOM 3467 O O . TYR B 1 138 ? -4.355 -0.576 10.711 1 71.25 138 TYR B O 1
ATOM 3475 N N . GLU B 1 139 ? -2.783 0.9 10.594 1 61.88 139 GLU B N 1
ATOM 3476 C CA . GLU B 1 139 ? -2.75 0.956 12.047 1 61.88 139 GLU B CA 1
ATOM 3477 C C . GLU B 1 139 ? -4.031 1.571 12.609 1 61.88 139 GLU B C 1
ATOM 3479 O O . GLU B 1 139 ? -4.605 2.479 12 1 61.88 139 GLU B O 1
ATOM 3484 N N . THR B 1 140 ? -4.539 0.801 13.578 1 60.06 140 THR B N 1
ATOM 3485 C CA . THR B 1 140 ? -5.621 1.422 14.336 1 60.06 140 THR B CA 1
ATOM 3486 C C . THR B 1 140 ? -5.078 2.5 15.273 1 60.06 140 THR B C 1
ATOM 3488 O O . THR B 1 140 ? -4.293 2.205 16.172 1 60.06 140 THR B O 1
ATOM 3491 N N . LEU B 1 141 ? -5.473 3.623 14.883 1 60.56 141 LEU B N 1
ATOM 3492 C CA . LEU B 1 141 ? -4.914 4.734 15.648 1 60.56 141 LEU B CA 1
ATOM 3493 C C . LEU B 1 141 ? -5.863 5.164 16.766 1 60.56 141 LEU B C 1
ATOM 3495 O O . LEU B 1 141 ? -7.082 5.016 16.641 1 60.56 141 LEU B O 1
ATOM 3499 N N . HIS B 1 142 ? -5.195 5.496 17.797 1 60.12 142 HIS B N 1
ATOM 3500 C CA . HIS B 1 142 ? -5.902 6.141 18.891 1 60.12 142 HIS B CA 1
ATOM 3501 C C . HIS B 1 142 ? -5.945 7.652 18.719 1 60.12 142 HIS B C 1
ATOM 3503 O O . HIS B 1 142 ? -4.902 8.297 18.578 1 60.12 142 HIS B O 1
ATOM 3509 N N . PHE B 1 143 ? -7.141 8.172 18.672 1 67.62 143 PHE B N 1
ATOM 3510 C CA . PHE B 1 143 ? -7.344 9.578 18.344 1 67.62 143 PHE B CA 1
ATOM 3511 C C . PHE B 1 143 ? -6.617 10.477 19.344 1 67.62 143 PHE B C 1
ATOM 3513 O O . PHE B 1 143 ? -6.062 11.508 18.969 1 67.62 143 PHE B O 1
ATOM 3520 N N . GLY B 1 144 ? -6.82 10.156 20.625 1 55.28 144 GLY B N 1
ATOM 3521 C CA . GLY B 1 144 ? -6.172 10.969 21.641 1 55.28 144 GLY B CA 1
ATOM 3522 C C . GLY B 1 144 ? -4.656 10.938 21.547 1 55.28 144 GLY B C 1
ATOM 3523 O O . GLY B 1 144 ? -4.012 11.984 21.531 1 55.28 144 GLY B O 1
ATOM 3524 N N . ARG B 1 145 ? -4.219 9.852 21.266 1 50.03 145 ARG B N 1
ATOM 3525 C CA . ARG B 1 145 ? -2.777 9.633 21.266 1 50.03 145 ARG B CA 1
ATOM 3526 C C . ARG B 1 145 ? -2.148 10.148 19.984 1 50.03 145 ARG B C 1
ATOM 3528 O O . ARG B 1 145 ? -1.059 10.727 20 1 50.03 145 ARG B O 1
ATOM 3535 N N . HIS B 1 146 ? -2.881 10.062 18.969 1 59 146 HIS B N 1
ATOM 3536 C CA . HIS B 1 146 ? -2.301 10.32 17.656 1 59 146 HIS B CA 1
ATOM 3537 C C . HIS B 1 146 ? -2.736 11.688 17.125 1 59 146 HIS B C 1
ATOM 3539 O O . HIS B 1 146 ? -2.324 12.086 16.031 1 59 146 HIS B O 1
ATOM 3545 N N . GLN B 1 147 ? -3.494 12.469 17.906 1 71.5 147 GLN B N 1
ATOM 3546 C CA . GLN B 1 147 ? -3.969 13.805 17.562 1 71.5 147 GLN B CA 1
ATOM 3547 C C . GLN B 1 147 ? -4.625 13.812 16.172 1 71.5 147 GLN B C 1
ATOM 3549 O O . GLN B 1 147 ? -4.312 14.656 15.336 1 71.5 147 GLN B O 1
ATOM 3554 N N . ILE B 1 148 ? -5.344 12.891 15.906 1 86.38 148 ILE B N 1
ATOM 3555 C CA . ILE B 1 148 ? -6.078 12.766 14.656 1 86.38 148 ILE B CA 1
ATOM 3556 C C . ILE B 1 148 ? -7.465 13.391 14.805 1 86.38 148 ILE B C 1
ATOM 3558 O O . ILE B 1 148 ? -8.133 13.195 15.82 1 86.38 148 ILE B O 1
ATOM 3562 N N . ASP B 1 149 ? -7.734 14.227 13.836 1 90.12 149 ASP B N 1
ATOM 3563 C CA . ASP B 1 149 ? -9.062 14.844 13.844 1 90.12 149 ASP B CA 1
ATOM 3564 C C . ASP B 1 149 ? -10.109 13.898 13.273 1 90.12 149 ASP B C 1
ATOM 3566 O O . ASP B 1 149 ? -11.195 13.75 13.836 1 90.12 149 ASP B O 1
ATOM 3570 N N . VAL B 1 150 ? -9.812 13.312 12.164 1 94.19 150 VAL B N 1
ATOM 3571 C CA . VAL B 1 150 ? -10.711 12.391 11.484 1 94.19 150 VAL B CA 1
ATOM 3572 C C . VAL B 1 150 ? -9.914 11.195 10.961 1 94.19 150 VAL B C 1
ATOM 3574 O O . VAL B 1 150 ? -8.828 11.359 10.398 1 94.19 150 VAL B O 1
ATOM 3577 N N . ASP B 1 151 ? -10.398 10.055 11.156 1 93.94 151 ASP B N 1
ATOM 3578 C CA . ASP B 1 151 ? -9.836 8.812 10.633 1 93.94 151 ASP B CA 1
ATOM 3579 C C . ASP B 1 151 ? -10.797 8.148 9.648 1 93.94 151 ASP B C 1
ATOM 3581 O O . ASP B 1 151 ? -11.953 7.887 9.977 1 93.94 151 ASP B O 1
ATOM 3585 N N . ILE B 1 152 ? -10.328 8.008 8.438 1 96 152 ILE B N 1
ATOM 3586 C CA . ILE B 1 152 ? -11.125 7.266 7.461 1 96 152 ILE B CA 1
ATOM 3587 C C . ILE B 1 152 ? -10.727 5.793 7.496 1 96 152 ILE B C 1
ATOM 3589 O O . ILE B 1 152 ? -9.656 5.418 7.016 1 96 152 ILE B O 1
ATOM 3593 N N . ARG B 1 153 ? -11.617 4.98 7.926 1 93.19 153 ARG B N 1
ATOM 3594 C CA . ARG B 1 153 ? -11.336 3.574 8.188 1 93.19 153 ARG B CA 1
ATOM 3595 C C . ARG B 1 153 ? -12.039 2.676 7.176 1 93.19 153 ARG B C 1
ATOM 3597 O O . ARG B 1 153 ? -13.062 3.062 6.605 1 93.19 153 ARG B O 1
ATOM 3604 N N . HIS B 1 154 ? -11.445 1.579 6.961 1 93.44 154 HIS B N 1
ATOM 3605 C CA . HIS B 1 154 ? -12 0.538 6.109 1 93.44 154 HIS B CA 1
ATOM 3606 C C . HIS B 1 154 ? -12.398 -0.688 6.922 1 93.44 154 HIS B C 1
ATOM 3608 O O . HIS B 1 154 ? -11.664 -1.11 7.816 1 93.44 154 HIS B O 1
ATOM 3614 N N . GLY B 1 155 ? -13.516 -1.217 6.629 1 89.94 155 GLY B N 1
ATOM 3615 C CA . GLY B 1 155 ? -13.953 -2.436 7.297 1 89.94 155 GLY B CA 1
ATOM 3616 C C . GLY B 1 155 ? -15.32 -2.309 7.945 1 89.94 155 GLY B C 1
ATOM 3617 O O . GLY B 1 155 ? -16.109 -1.431 7.582 1 89.94 155 GLY B O 1
ATOM 3618 N N . TYR B 1 156 ? -15.578 -3.195 8.82 1 83.88 156 TYR B N 1
ATOM 3619 C CA . TYR B 1 156 ? -16.828 -3.162 9.562 1 83.88 156 TYR B CA 1
ATOM 3620 C C . TYR B 1 156 ? -16.75 -2.201 10.742 1 83.88 156 TYR B C 1
ATOM 3622 O O . TYR B 1 156 ? -15.773 -2.232 11.5 1 83.88 156 TYR B O 1
ATOM 3630 N N . PRO B 1 157 ? -17.75 -1.354 10.797 1 79.31 157 PRO B N 1
ATOM 3631 C CA . PRO B 1 157 ? -17.688 -0.334 11.844 1 79.31 157 PRO B CA 1
ATOM 3632 C C . PRO B 1 157 ? -17.922 -0.909 13.242 1 79.31 157 PRO B C 1
ATOM 3634 O O . PRO B 1 157 ? -18.984 -1.467 13.516 1 79.31 157 PRO B O 1
ATOM 3637 N N . ASP B 1 158 ? -16.922 -0.977 14.055 1 78.31 158 ASP B N 1
ATOM 3638 C CA . ASP B 1 158 ? -17.031 -1.416 15.445 1 78.31 158 ASP B CA 1
ATOM 3639 C C . ASP B 1 158 ? -16.25 -0.496 16.375 1 78.31 158 ASP B C 1
ATOM 3641 O O . ASP B 1 158 ? -15.328 -0.938 17.062 1 78.31 158 ASP B O 1
ATOM 3645 N N . TRP B 1 159 ? -16.781 0.786 16.359 1 81.62 159 TRP B N 1
ATOM 3646 C CA . TRP B 1 159 ? -16.094 1.781 17.172 1 81.62 159 TRP B CA 1
ATOM 3647 C C . TRP B 1 159 ? -17.094 2.559 18.031 1 81.62 159 TRP B C 1
ATOM 3649 O O . TRP B 1 159 ? -17.359 3.736 17.766 1 81.62 159 TRP B O 1
ATOM 3659 N N . PRO B 1 160 ? -17.656 1.942 19.062 1 75.12 160 PRO B N 1
ATOM 3660 C CA . PRO B 1 160 ? -18.797 2.48 19.812 1 75.12 160 PRO B CA 1
ATOM 3661 C C . PRO B 1 160 ? -18.5 3.834 20.453 1 75.12 160 PRO B C 1
ATOM 3663 O O . PRO B 1 160 ? -19.406 4.656 20.609 1 75.12 160 PRO B O 1
ATOM 3666 N N . SER B 1 161 ? -17.375 4.176 20.812 1 80.62 161 SER B N 1
ATOM 3667 C CA . SER B 1 161 ? -17.094 5.414 21.516 1 80.62 161 SER B CA 1
ATOM 3668 C C . SER B 1 161 ? -16.797 6.559 20.562 1 80.62 161 SER B C 1
ATOM 3670 O O . SER B 1 161 ? -16.562 7.691 20.984 1 80.62 161 SER B O 1
ATOM 3672 N N . LEU B 1 162 ? -17 6.211 19.297 1 87.06 162 LEU B N 1
ATOM 3673 C CA . LEU B 1 162 ? -16.672 7.215 18.281 1 87.06 162 LEU B CA 1
ATOM 3674 C C . LEU B 1 162 ? -17.891 7.504 17.391 1 87.06 162 LEU B C 1
ATOM 3676 O O . LEU B 1 162 ? -18.812 6.691 17.312 1 87.06 162 LEU B O 1
ATOM 3680 N N . GLU B 1 163 ? -17.906 8.703 16.859 1 90.94 163 GLU B N 1
ATOM 3681 C CA . GLU B 1 163 ? -18.844 9 15.789 1 90.94 163 GLU B CA 1
ATOM 3682 C C . GLU B 1 163 ? -18.422 8.336 14.484 1 90.94 163 GLU B C 1
ATOM 3684 O O . GLU B 1 163 ? -17.234 8.328 14.141 1 90.94 163 GLU B O 1
ATOM 3689 N N . VAL B 1 164 ? -19.406 7.723 13.867 1 93.5 164 VAL B N 1
ATOM 3690 C CA . VAL B 1 164 ? -19.156 7.008 12.625 1 93.5 164 VAL B CA 1
ATOM 3691 C C . VAL B 1 164 ? -20.047 7.57 11.516 1 93.5 164 VAL B C 1
ATOM 3693 O O . VAL B 1 164 ? -21.266 7.621 11.648 1 93.5 164 VAL B O 1
ATOM 3696 N N . ARG B 1 165 ? -19.438 8.102 10.461 1 94.81 165 ARG B N 1
ATOM 3697 C CA . ARG B 1 165 ? -20.109 8.508 9.227 1 94.81 165 ARG B CA 1
ATOM 3698 C C . ARG B 1 165 ? -19.734 7.586 8.07 1 94.81 165 ARG B C 1
ATOM 3700 O O . ARG B 1 165 ? -18.609 7.656 7.551 1 94.81 165 ARG B O 1
ATOM 3707 N N . THR B 1 166 ? -20.703 6.824 7.637 1 96 166 THR B N 1
ATOM 3708 C CA . THR B 1 166 ? -20.453 5.801 6.629 1 96 166 THR B CA 1
ATOM 3709 C C . THR B 1 166 ? -20.719 6.348 5.227 1 96 166 THR B C 1
ATOM 3711 O O . THR B 1 166 ? -21.719 7.016 5 1 96 166 THR B O 1
ATOM 3714 N N . ILE B 1 167 ? -19.781 6.168 4.301 1 96.19 167 ILE B N 1
ATOM 3715 C CA . ILE B 1 167 ? -19.984 6.531 2.9 1 96.19 167 ILE B CA 1
ATOM 3716 C C . ILE B 1 167 ? -21.016 5.598 2.27 1 96.19 167 ILE B C 1
ATOM 3718 O O . ILE B 1 167 ? -20.906 4.375 2.355 1 96.19 167 ILE B O 1
ATOM 3722 N N . ARG B 1 168 ? -21.938 6.145 1.536 1 93.06 168 ARG B N 1
ATOM 3723 C CA . ARG B 1 168 ? -23.062 5.395 0.991 1 93.06 168 ARG B CA 1
ATOM 3724 C C . ARG B 1 168 ? -22.828 5.02 -0.467 1 93.06 168 ARG B C 1
ATOM 3726 O O . ARG B 1 168 ? -21.875 5.504 -1.085 1 93.06 168 ARG B O 1
ATOM 3733 N N . HIS B 1 169 ? -23.641 4.078 -0.965 1 93.25 169 HIS B N 1
ATOM 3734 C CA . HIS B 1 169 ? -23.75 3.689 -2.367 1 93.25 169 HIS B CA 1
ATOM 3735 C C . HIS B 1 169 ? -22.453 3.049 -2.855 1 93.25 169 HIS B C 1
ATOM 3737 O O . HIS B 1 169 ? -22.094 3.184 -4.027 1 93.25 169 HIS B O 1
ATOM 3743 N N . GLU B 1 170 ? -21.703 2.57 -1.953 1 95 170 GLU B N 1
ATOM 3744 C CA . GLU B 1 170 ? -20.516 1.787 -2.293 1 95 170 GLU B CA 1
ATOM 3745 C C . GLU B 1 170 ? -20.891 0.35 -2.645 1 95 170 GLU B C 1
ATOM 3747 O O . GLU B 1 170 ? -21.734 -0.255 -1.992 1 95 170 GLU B O 1
ATOM 3752 N N . ARG B 1 171 ? -20.266 -0.127 -3.73 1 96.81 171 ARG B N 1
ATOM 3753 C CA . ARG B 1 171 ? -20.562 -1.484 -4.176 1 96.81 171 ARG B CA 1
ATOM 3754 C C . ARG B 1 171 ? -19.281 -2.244 -4.512 1 96.81 171 ARG B C 1
ATOM 3756 O O . ARG B 1 171 ? -18.312 -1.655 -4.988 1 96.81 171 ARG B O 1
ATOM 3763 N N . ALA B 1 172 ? -19.297 -3.537 -4.18 1 97.62 172 ALA B N 1
ATOM 3764 C CA . ALA B 1 172 ? -18.281 -4.43 -4.723 1 97.62 172 ALA B CA 1
ATOM 3765 C C . ALA B 1 172 ? -18.594 -4.805 -6.168 1 97.62 172 ALA B C 1
ATOM 3767 O O . ALA B 1 172 ? -19.656 -5.375 -6.457 1 97.62 172 ALA B O 1
ATOM 3768 N N . THR B 1 173 ? -17.688 -4.477 -7.07 1 97.81 173 THR B N 1
ATOM 3769 C CA . THR B 1 173 ? -17.922 -4.609 -8.5 1 97.81 173 THR B CA 1
ATOM 3770 C C . THR B 1 173 ? -16.781 -5.387 -9.164 1 97.81 173 THR B C 1
ATOM 3772 O O . THR B 1 173 ? -15.609 -5.211 -8.812 1 97.81 173 THR B O 1
ATOM 3775 N N . VAL B 1 174 ? -17.156 -6.258 -10.086 1 98.44 174 VAL B N 1
ATOM 3776 C CA . VAL B 1 174 ? -16.156 -6.953 -10.883 1 98.44 174 VAL B CA 1
ATOM 3777 C C . VAL B 1 174 ? -15.617 -6.023 -11.969 1 98.44 174 VAL B C 1
ATOM 3779 O O . VAL B 1 174 ? -16.391 -5.461 -12.742 1 98.44 174 VAL B O 1
ATOM 3782 N N . LEU B 1 175 ? -14.289 -5.859 -11.992 1 98.69 175 LEU B N 1
ATOM 3783 C CA . LEU B 1 175 ? -13.648 -4.934 -12.914 1 98.69 175 LEU B CA 1
ATOM 3784 C C . LEU B 1 175 ? -12.57 -5.637 -13.734 1 98.69 175 LEU B C 1
ATOM 3786 O O . LEU B 1 175 ? -11.953 -6.594 -13.266 1 98.69 175 LEU B O 1
ATOM 3790 N N . ALA B 1 176 ? -12.367 -5.164 -14.906 1 98.56 176 ALA B N 1
ATOM 3791 C CA . ALA B 1 176 ? -11.305 -5.645 -15.781 1 98.56 176 ALA B CA 1
ATOM 3792 C C . ALA B 1 176 ? -10.844 -4.551 -16.75 1 98.56 176 ALA B C 1
ATOM 3794 O O . ALA B 1 176 ? -11.562 -3.572 -16.969 1 98.56 176 ALA B O 1
ATOM 3795 N N . SER B 1 177 ? -9.625 -4.723 -17.219 1 98.31 177 SER B N 1
ATOM 3796 C CA . SER B 1 177 ? -9.188 -3.834 -18.281 1 98.31 177 SER B CA 1
ATOM 3797 C C . SER B 1 177 ? -9.938 -4.109 -19.578 1 98.31 177 SER B C 1
ATOM 3799 O O . SER B 1 177 ? -10.328 -5.246 -19.844 1 98.31 177 SER B O 1
ATOM 3801 N N . PRO B 1 178 ? -10.18 -3.061 -20.391 1 97.69 178 PRO B N 1
ATOM 3802 C CA . PRO B 1 178 ? -10.812 -3.281 -21.688 1 97.69 178 PRO B CA 1
ATOM 3803 C C . PRO B 1 178 ? -10.062 -4.297 -22.547 1 97.69 178 PRO B C 1
ATOM 3805 O O . PRO B 1 178 ? -10.68 -5.129 -23.219 1 97.69 178 PRO B O 1
ATOM 3808 N N . SER B 1 179 ? -8.797 -4.242 -22.547 1 95.62 179 SER B N 1
ATOM 3809 C CA . SER B 1 179 ? -7.98 -5.152 -23.344 1 95.62 179 SER B CA 1
ATOM 3810 C C . SER B 1 179 ? -8.211 -6.605 -22.938 1 95.62 179 SER B C 1
ATOM 3812 O O . SER B 1 179 ? -8.266 -7.492 -23.797 1 95.62 179 SER B O 1
ATOM 3814 N N . LEU B 1 180 ? -8.305 -6.855 -21.688 1 96.06 180 LEU B N 1
ATOM 3815 C CA . LEU B 1 180 ? -8.57 -8.211 -21.219 1 96.06 180 LEU B CA 1
ATOM 3816 C C . LEU B 1 180 ? -9.938 -8.695 -21.703 1 96.06 180 LEU B C 1
ATOM 3818 O O . LEU B 1 180 ? -10.078 -9.836 -22.141 1 96.06 180 LEU B O 1
ATOM 3822 N N . LEU B 1 181 ? -10.938 -7.875 -21.609 1 96.25 181 LEU B N 1
ATOM 3823 C CA . LEU B 1 181 ? -12.297 -8.234 -22 1 96.25 181 LEU B CA 1
ATOM 3824 C C . LEU B 1 181 ? -12.375 -8.492 -23.5 1 96.25 181 LEU B C 1
ATOM 3826 O O . LEU B 1 181 ? -13.219 -9.273 -23.953 1 96.25 181 LEU B O 1
ATOM 3830 N N . GLU B 1 182 ? -11.578 -7.793 -24.234 1 95.38 182 GLU B N 1
ATOM 3831 C CA . GLU B 1 182 ? -11.508 -8.055 -25.672 1 95.38 182 GLU B CA 1
ATOM 3832 C C . GLU B 1 182 ? -10.992 -9.461 -25.953 1 95.38 182 GLU B C 1
ATOM 3834 O O . GLU B 1 182 ? -11.461 -10.125 -26.875 1 95.38 182 GLU B O 1
ATOM 3839 N N . ARG B 1 183 ? -10.094 -9.922 -25.156 1 94.19 183 ARG B N 1
ATOM 3840 C CA . ARG B 1 183 ? -9.484 -11.234 -25.328 1 94.19 183 ARG B CA 1
ATOM 3841 C C . ARG B 1 183 ? -10.367 -12.328 -24.734 1 94.19 183 ARG B C 1
ATOM 3843 O O . ARG B 1 183 ? -10.422 -13.445 -25.25 1 94.19 183 ARG B O 1
ATOM 3850 N N . ILE B 1 184 ? -10.977 -11.992 -23.672 1 94.31 184 ILE B N 1
ATOM 3851 C CA . ILE B 1 184 ? -11.82 -12.938 -22.938 1 94.31 184 ILE B CA 1
ATOM 3852 C C . ILE B 1 184 ? -13.211 -12.336 -22.75 1 94.31 184 ILE B C 1
ATOM 3854 O O . ILE B 1 184 ? -13.477 -11.688 -21.734 1 94.31 184 ILE B O 1
ATOM 3858 N N . PRO B 1 185 ? -14.039 -12.625 -23.641 1 91.75 185 PRO B N 1
ATOM 3859 C CA . PRO B 1 185 ? -15.398 -12.086 -23.484 1 91.75 185 PRO B CA 1
ATOM 3860 C C . PRO B 1 185 ? -16.156 -12.742 -22.328 1 91.75 185 PRO B C 1
ATOM 3862 O O . PRO B 1 185 ? -16.094 -13.961 -22.156 1 91.75 185 PRO B O 1
ATOM 3865 N N . VAL B 1 186 ? -16.797 -11.922 -21.5 1 95.44 186 VAL B N 1
ATOM 3866 C CA . VAL B 1 186 ? -17.562 -12.367 -20.344 1 95.44 186 VAL B CA 1
ATOM 3867 C C . VAL B 1 186 ? -18.969 -11.805 -20.406 1 95.44 186 VAL B C 1
ATOM 3869 O O . VAL B 1 186 ? -19.156 -10.594 -20.547 1 95.44 186 VAL B O 1
ATOM 3872 N N . SER B 1 187 ? -19.953 -12.695 -20.312 1 93.81 187 SER B N 1
ATOM 3873 C CA . SER B 1 187 ? -21.344 -12.242 -20.391 1 93.81 187 SER B CA 1
ATOM 3874 C C . SER B 1 187 ? -22.109 -12.578 -19.125 1 93.81 187 SER B C 1
ATOM 3876 O O . SER B 1 187 ? -23.109 -11.914 -18.797 1 93.81 187 SER B O 1
ATOM 3878 N N . GLN B 1 188 ? -21.734 -13.57 -18.516 1 95.75 188 GLN B N 1
ATOM 3879 C CA . GLN B 1 188 ? -22.375 -14.023 -17.281 1 95.75 188 GLN B CA 1
ATOM 3880 C C . GLN B 1 188 ? -21.359 -14.453 -16.234 1 95.75 188 GLN B C 1
ATOM 3882 O O . GLN B 1 188 ? -20.219 -14.766 -16.578 1 95.75 188 GLN B O 1
ATOM 3887 N N . PRO B 1 189 ? -21.703 -14.516 -15.008 1 96.38 189 PRO B N 1
ATOM 3888 C CA . PRO B 1 189 ? -20.781 -14.805 -13.914 1 96.38 189 PRO B CA 1
ATOM 3889 C C . PRO B 1 189 ? -20.031 -16.125 -14.102 1 96.38 189 PRO B C 1
ATOM 3891 O O . PRO B 1 189 ? -18.844 -16.219 -13.797 1 96.38 189 PRO B O 1
ATOM 3894 N N . SER B 1 190 ? -20.672 -17.156 -14.57 1 95.19 190 SER B N 1
ATOM 3895 C CA . SER B 1 190 ? -20.047 -18.469 -14.734 1 95.19 190 SER B CA 1
ATOM 3896 C C . SER B 1 190 ? -18.891 -18.406 -15.719 1 95.19 190 SER B C 1
ATOM 3898 O O . SER B 1 190 ? -18.016 -19.281 -15.711 1 95.19 190 SER B O 1
ATOM 3900 N N . ASP B 1 191 ? -18.891 -17.375 -16.578 1 95.94 191 ASP B N 1
ATOM 3901 C CA . ASP B 1 191 ? -17.812 -17.203 -17.547 1 95.94 191 ASP B CA 1
ATOM 3902 C C . ASP B 1 191 ? -16.5 -16.859 -16.859 1 95.94 191 ASP B C 1
ATOM 3904 O O . ASP B 1 191 ? -15.422 -16.984 -17.453 1 95.94 191 ASP B O 1
ATOM 3908 N N . LEU B 1 192 ? -16.578 -16.391 -15.625 1 95.5 192 LEU B N 1
ATOM 3909 C CA . LEU B 1 192 ? -15.391 -16.031 -14.875 1 95.5 192 LEU B CA 1
ATOM 3910 C C . LEU B 1 192 ? -14.695 -17.266 -14.312 1 95.5 192 LEU B C 1
ATOM 3912 O O . LEU B 1 192 ? -13.539 -17.188 -13.891 1 95.5 192 LEU B O 1
ATOM 3916 N N . LEU B 1 193 ? -15.438 -18.344 -14.344 1 91.88 193 LEU B N 1
ATOM 3917 C CA . LEU B 1 193 ? -14.836 -19.578 -13.836 1 91.88 193 LEU B CA 1
ATOM 3918 C C . LEU B 1 193 ? -13.648 -20 -14.695 1 91.88 193 LEU B C 1
ATOM 3920 O O . LEU B 1 193 ? -13.734 -20 -15.93 1 91.88 193 LEU B O 1
ATOM 3924 N N . GLY B 1 194 ? -12.531 -20.266 -14.078 1 88.12 194 GLY B N 1
ATOM 3925 C CA . GLY B 1 194 ? -11.336 -20.688 -14.797 1 88.12 194 GLY B CA 1
ATOM 3926 C C . GLY B 1 194 ? -10.469 -19.516 -15.242 1 88.12 194 GLY B C 1
ATOM 3927 O O . GLY B 1 194 ? -9.367 -19.719 -15.758 1 88.12 194 GLY B O 1
ATOM 3928 N N . GLN B 1 195 ? -11.023 -18.312 -15.086 1 92.69 195 GLN B N 1
ATOM 3929 C CA . GLN B 1 195 ? -10.234 -17.141 -15.438 1 92.69 195 GLN B CA 1
ATOM 3930 C C . GLN B 1 195 ? -9.352 -16.688 -14.266 1 92.69 195 GLN B C 1
ATOM 3932 O O . GLN B 1 195 ? -9.5 -17.188 -13.148 1 92.69 195 GLN B O 1
ATOM 3937 N N . ASN B 1 196 ? -8.43 -15.797 -14.625 1 92.81 196 ASN B N 1
ATOM 3938 C CA . ASN B 1 196 ? -7.574 -15.258 -13.578 1 92.81 196 ASN B CA 1
ATOM 3939 C C . ASN B 1 196 ? -8.32 -14.242 -12.711 1 92.81 196 ASN B C 1
ATOM 3941 O O . ASN B 1 196 ? -8.609 -13.133 -13.164 1 92.81 196 ASN B O 1
ATOM 3945 N N . LEU B 1 197 ? -8.633 -14.734 -11.523 1 95.44 197 LEU B N 1
ATOM 3946 C CA . LEU B 1 197 ? -9.242 -13.852 -10.531 1 95.44 197 LEU B CA 1
ATOM 3947 C C . LEU B 1 197 ? -8.195 -13.32 -9.562 1 95.44 197 LEU B C 1
ATOM 3949 O O . LEU B 1 197 ? -7.398 -14.086 -9.016 1 95.44 197 LEU B O 1
ATOM 3953 N N . ILE B 1 198 ? -8.195 -12.055 -9.406 1 95.44 198 ILE B N 1
ATOM 3954 C CA . ILE B 1 198 ? -7.23 -11.43 -8.508 1 95.44 198 ILE B CA 1
ATOM 3955 C C . ILE B 1 198 ? -7.793 -11.391 -7.09 1 95.44 198 ILE B C 1
ATOM 3957 O O . ILE B 1 198 ? -8.898 -10.891 -6.867 1 95.44 198 ILE B O 1
ATOM 3961 N N . LEU B 1 199 ? -7.066 -11.906 -6.215 1 91.25 199 LEU B N 1
ATOM 3962 C CA . LEU B 1 199 ? -7.488 -11.906 -4.82 1 91.25 199 LEU B CA 1
ATOM 3963 C C . LEU B 1 199 ? -7.137 -10.586 -4.145 1 91.25 199 LEU B C 1
ATOM 3965 O O . LEU B 1 199 ? -5.969 -10.195 -4.105 1 91.25 199 LEU B O 1
ATOM 3969 N N . SER B 1 200 ? -8.094 -9.891 -3.705 1 92.44 200 SER B N 1
ATOM 3970 C CA . SER B 1 200 ? -7.941 -8.758 -2.793 1 92.44 200 SER B CA 1
ATOM 3971 C C . SER B 1 200 ? -8.25 -9.164 -1.355 1 92.44 200 SER B C 1
ATOM 3973 O O . SER B 1 200 ? -9.406 -9.383 -1 1 92.44 200 SER B O 1
ATOM 3975 N N . GLU B 1 201 ? -7.258 -9.156 -0.559 1 84.88 201 GLU B N 1
ATOM 3976 C CA . GLU B 1 201 ? -7.441 -9.586 0.823 1 84.88 201 GLU B CA 1
ATOM 3977 C C . GLU B 1 201 ? -8.203 -8.547 1.633 1 84.88 201 GLU B C 1
ATOM 3979 O O . GLU B 1 201 ? -8.828 -8.867 2.643 1 84.88 201 GLU B O 1
ATOM 3984 N N . ALA B 1 202 ? -8.133 -7.375 1.183 1 84.75 202 ALA B N 1
ATOM 3985 C CA . ALA B 1 202 ? -8.727 -6.27 1.931 1 84.75 202 ALA B CA 1
ATOM 3986 C C . ALA B 1 202 ? -10.211 -6.121 1.608 1 84.75 202 ALA B C 1
ATOM 3988 O O . ALA B 1 202 ? -10.953 -5.465 2.344 1 84.75 202 ALA B O 1
ATOM 3989 N N . ALA B 1 203 ? -10.664 -6.707 0.554 1 89.38 203 ALA B N 1
ATOM 3990 C CA . ALA B 1 203 ? -12.039 -6.523 0.108 1 89.38 203 ALA B CA 1
ATOM 3991 C C . ALA B 1 203 ? -13.023 -7.133 1.104 1 89.38 203 ALA B C 1
ATOM 3993 O O . ALA B 1 203 ? -12.781 -8.219 1.644 1 89.38 203 ALA B O 1
ATOM 3994 N N . LEU B 1 204 ? -14.102 -6.426 1.32 1 89.38 204 LEU B N 1
ATOM 3995 C CA . LEU B 1 204 ? -15.109 -6.914 2.252 1 89.38 204 LEU B CA 1
ATOM 3996 C C . LEU B 1 204 ? -15.883 -8.086 1.653 1 89.38 204 LEU B C 1
ATOM 3998 O O . LEU B 1 204 ? -16.344 -8.961 2.383 1 89.38 204 LEU B O 1
ATOM 4002 N N . VAL B 1 205 ? -16.109 -8 0.371 1 91.75 205 VAL B N 1
ATOM 4003 C CA . VAL B 1 205 ? -16.719 -9.117 -0.35 1 91.75 205 VAL B CA 1
ATOM 4004 C C . VAL B 1 205 ? -15.641 -9.914 -1.081 1 91.75 205 VAL B C 1
ATOM 4006 O O . VAL B 1 205 ? -14.945 -9.367 -1.945 1 91.75 205 VAL B O 1
ATOM 4009 N N . GLN B 1 206 ? -15.602 -11.148 -0.709 1 90.12 206 GLN B N 1
ATOM 4010 C CA . GLN B 1 206 ? -14.625 -12.023 -1.35 1 90.12 206 GLN B CA 1
ATOM 4011 C C . GLN B 1 206 ? -15.242 -12.773 -2.523 1 90.12 206 GLN B C 1
ATOM 4013 O O . GLN B 1 206 ? -16.469 -12.844 -2.646 1 90.12 206 GLN B O 1
ATOM 4018 N N . TRP B 1 207 ? -14.398 -13.328 -3.359 1 93.06 207 TRP B N 1
ATOM 4019 C CA . TRP B 1 207 ? -14.844 -13.992 -4.582 1 93.06 207 TRP B CA 1
ATOM 4020 C C . TRP B 1 207 ? -15.844 -15.102 -4.266 1 93.06 207 TRP B C 1
ATOM 4022 O O . TRP B 1 207 ? -16.906 -15.172 -4.883 1 93.06 207 TRP B O 1
ATOM 4032 N N . PRO B 1 208 ? -15.539 -15.984 -3.271 1 87.12 208 PRO B N 1
ATOM 4033 C CA . PRO B 1 208 ? -16.516 -17.047 -3.002 1 87.12 208 PRO B CA 1
ATOM 4034 C C . PRO B 1 208 ? -17.891 -16.516 -2.646 1 87.12 208 PRO B C 1
ATOM 4036 O O . PRO B 1 208 ? -18.906 -17.062 -3.098 1 87.12 208 PRO B O 1
ATOM 4039 N N . GLN B 1 209 ? -17.906 -15.453 -1.865 1 86.31 209 GLN B N 1
ATOM 4040 C CA . GLN B 1 209 ? -19.172 -14.836 -1.474 1 86.31 209 GLN B CA 1
ATOM 4041 C C . GLN B 1 209 ? -19.891 -14.242 -2.682 1 86.31 209 GLN B C 1
ATOM 4043 O O . GLN B 1 209 ? -21.109 -14.398 -2.828 1 86.31 209 GLN B O 1
ATOM 4048 N N . TRP B 1 210 ? -19.156 -13.539 -3.516 1 93.38 210 TRP B N 1
ATOM 4049 C CA . TRP B 1 210 ? -19.75 -12.93 -4.695 1 93.38 210 TRP B CA 1
ATOM 4050 C C . TRP B 1 210 ? -20.328 -13.984 -5.629 1 93.38 210 TRP B C 1
ATOM 4052 O O . TRP B 1 210 ? -21.453 -13.867 -6.109 1 93.38 210 TRP B O 1
ATOM 4062 N N . PHE B 1 211 ? -19.578 -15.039 -5.902 1 92.81 211 PHE B N 1
ATOM 4063 C CA . PHE B 1 211 ? -20.047 -16.125 -6.766 1 92.81 211 PHE B CA 1
ATOM 4064 C C . PHE B 1 211 ? -21.297 -16.766 -6.203 1 92.81 211 PHE B C 1
ATOM 4066 O O . PHE B 1 211 ? -22.234 -17.062 -6.945 1 92.81 211 PHE B O 1
ATOM 4073 N N . ALA B 1 212 ? -21.266 -16.969 -4.922 1 88.5 212 ALA B N 1
ATOM 4074 C CA . ALA B 1 212 ? -22.438 -17.562 -4.273 1 88.5 212 ALA B CA 1
ATOM 4075 C C . ALA B 1 212 ? -23.688 -16.719 -4.484 1 88.5 212 ALA B C 1
ATOM 4077 O O . ALA B 1 212 ? -24.766 -17.25 -4.73 1 88.5 212 ALA B O 1
ATOM 4078 N N . GLN B 1 213 ? -23.516 -15.445 -4.359 1 90.69 213 GLN B N 1
ATOM 4079 C CA . GLN B 1 213 ? -24.625 -14.508 -4.566 1 90.69 213 GLN B CA 1
ATOM 4080 C C . GLN B 1 213 ? -25.172 -14.609 -5.988 1 90.69 213 GLN B C 1
ATOM 4082 O O . GLN B 1 213 ? -26.344 -14.297 -6.23 1 90.69 213 GLN B O 1
ATOM 4087 N N . GLN B 1 214 ? -24.328 -15.039 -6.922 1 93.19 214 GLN B N 1
ATOM 4088 C CA . GLN B 1 214 ? -24.734 -15.156 -8.32 1 93.19 214 GLN B CA 1
ATOM 4089 C C . GLN B 1 214 ? -25.203 -16.578 -8.633 1 93.19 214 GLN B C 1
ATOM 4091 O O . GLN B 1 214 ? -25.516 -16.891 -9.781 1 93.19 214 GLN B O 1
ATOM 4096 N N . GLY B 1 215 ? -25.188 -17.469 -7.672 1 91.44 215 GLY B N 1
ATOM 4097 C CA . GLY B 1 215 ? -25.625 -18.844 -7.852 1 91.44 215 GLY B CA 1
ATOM 4098 C C . GLY B 1 215 ? -24.578 -19.703 -8.531 1 91.44 215 GLY B C 1
ATOM 4099 O O . GLY B 1 215 ? -24.922 -20.688 -9.195 1 91.44 215 GLY B O 1
ATOM 4100 N N . VAL B 1 216 ? -23.422 -19.266 -8.523 1 91.38 216 VAL B N 1
ATOM 4101 C CA . VAL B 1 216 ? -22.312 -19.984 -9.148 1 91.38 216 VAL B CA 1
ATOM 4102 C C . VAL B 1 216 ? -21.375 -20.531 -8.062 1 91.38 216 VAL B C 1
ATOM 4104 O O . VAL B 1 216 ? -21.047 -19.812 -7.113 1 91.38 216 VAL B O 1
ATOM 4107 N N . ALA B 1 217 ? -20.922 -21.719 -8.172 1 84.12 217 ALA B N 1
ATOM 4108 C CA . ALA B 1 217 ? -19.969 -22.297 -7.23 1 84.12 217 ALA B CA 1
ATOM 4109 C C . ALA B 1 217 ? -18.531 -22.094 -7.723 1 84.12 217 ALA B C 1
ATOM 4111 O O . ALA B 1 217 ? -18.188 -22.516 -8.828 1 84.12 217 ALA B O 1
ATOM 4112 N N . LEU B 1 218 ? -17.844 -21.375 -6.879 1 80.88 218 LEU B N 1
ATOM 4113 C CA . LEU B 1 218 ? -16.438 -21.203 -7.203 1 80.88 218 LEU B CA 1
ATOM 4114 C C . LEU B 1 218 ? -15.609 -22.391 -6.734 1 80.88 218 LEU B C 1
ATOM 4116 O O . LEU B 1 218 ? -15.625 -22.734 -5.551 1 80.88 218 LEU B O 1
ATOM 4120 N N . PRO B 1 219 ? -14.914 -22.984 -7.711 1 67.25 219 PRO B N 1
ATOM 4121 C CA . PRO B 1 219 ? -14.047 -24.062 -7.262 1 67.25 219 PRO B CA 1
ATOM 4122 C C . PRO B 1 219 ? -12.906 -23.578 -6.367 1 67.25 219 PRO B C 1
ATOM 4124 O O . PRO B 1 219 ? -12.484 -22.422 -6.465 1 67.25 219 PRO B O 1
ATOM 4127 N N . GLN B 1 220 ? -12.602 -24.406 -5.48 1 65.81 220 GLN B N 1
ATOM 4128 C CA . GLN B 1 220 ? -11.469 -24.094 -4.617 1 65.81 220 GLN B CA 1
ATOM 4129 C C . GLN B 1 220 ? -10.156 -24.141 -5.395 1 65.81 220 GLN B C 1
ATOM 4131 O O . GLN B 1 220 ? -9.695 -25.219 -5.781 1 65.81 220 GLN B O 1
ATOM 4136 N N . ALA B 1 221 ? -9.703 -23.078 -5.875 1 65.62 221 ALA B N 1
ATOM 4137 C CA . ALA B 1 221 ? -8.406 -22.953 -6.543 1 65.62 221 ALA B CA 1
ATOM 4138 C C . ALA B 1 221 ? -7.66 -21.719 -6.066 1 65.62 221 ALA B C 1
ATOM 4140 O O . ALA B 1 221 ? -8.281 -20.703 -5.723 1 65.62 221 ALA B O 1
ATOM 4141 N N . PRO B 1 222 ? -6.355 -21.875 -6.012 1 65.94 222 PRO B N 1
ATOM 4142 C CA . PRO B 1 222 ? -5.574 -20.703 -5.598 1 65.94 222 PRO B CA 1
ATOM 4143 C C . PRO B 1 222 ? -5.637 -19.562 -6.609 1 65.94 222 PRO B C 1
ATOM 4145 O O . PRO B 1 222 ? -5.797 -19.797 -7.809 1 65.94 222 PRO B O 1
ATOM 4148 N N . PHE B 1 223 ? -5.574 -18.422 -6.027 1 79.31 223 PHE B N 1
ATOM 4149 C CA . PHE B 1 223 ? -5.484 -17.234 -6.879 1 79.31 223 PHE B CA 1
ATOM 4150 C C . PHE B 1 223 ? -4.047 -17 -7.324 1 79.31 223 PHE B C 1
ATOM 4152 O O . PHE B 1 223 ? -3.117 -17.094 -6.52 1 79.31 223 PHE B O 1
ATOM 4159 N N . ALA B 1 224 ? -3.898 -16.781 -8.516 1 80.38 224 ALA B N 1
ATOM 4160 C CA . ALA B 1 224 ? -2.557 -16.531 -9.039 1 80.38 224 ALA B CA 1
ATOM 4161 C C . ALA B 1 224 ? -1.983 -15.227 -8.492 1 80.38 224 ALA B C 1
ATOM 4163 O O . ALA B 1 224 ? -0.785 -15.141 -8.219 1 80.38 224 ALA B O 1
ATOM 4164 N N . LEU B 1 225 ? -2.836 -14.273 -8.391 1 88.69 225 LEU B N 1
ATOM 4165 C CA . LEU B 1 225 ? -2.43 -12.984 -7.844 1 88.69 225 LEU B CA 1
ATOM 4166 C C . LEU B 1 225 ? -3.184 -12.68 -6.555 1 88.69 225 LEU B C 1
ATOM 4168 O O . LEU B 1 225 ? -4.395 -12.891 -6.473 1 88.69 225 LEU B O 1
ATOM 4172 N N . GLY B 1 226 ? -2.447 -12.18 -5.547 1 89.19 226 GLY B N 1
ATOM 4173 C CA . GLY B 1 226 ? -3.033 -11.82 -4.266 1 89.19 226 GLY B CA 1
ATOM 4174 C C . GLY B 1 226 ? -2.355 -10.625 -3.621 1 89.19 226 GLY B C 1
ATOM 4175 O O . GLY B 1 226 ? -1.127 -10.523 -3.623 1 89.19 226 GLY B O 1
ATOM 4176 N N . PHE B 1 227 ? -3.162 -9.789 -3.135 1 90.12 227 PHE B N 1
ATOM 4177 C CA . PHE B 1 227 ? -2.625 -8.547 -2.584 1 90.12 227 PHE B CA 1
ATOM 4178 C C . PHE B 1 227 ? -3.355 -8.164 -1.303 1 90.12 227 PHE B C 1
ATOM 4180 O O . PHE B 1 227 ? -4.551 -8.43 -1.16 1 90.12 227 PHE B O 1
ATOM 4187 N N . ASP B 1 228 ? -2.627 -7.422 -0.456 1 85.19 228 ASP B N 1
ATOM 4188 C CA . ASP B 1 228 ? -3.197 -7.07 0.842 1 85.19 228 ASP B CA 1
ATOM 4189 C C . ASP B 1 228 ? -3.854 -5.695 0.801 1 85.19 228 ASP B C 1
ATOM 4191 O O . ASP B 1 228 ? -4.473 -5.266 1.778 1 85.19 228 ASP B O 1
ATOM 4195 N N . ARG B 1 229 ? -3.691 -5.012 -0.312 1 90.19 229 ARG B N 1
ATOM 4196 C CA . ARG B 1 229 ? -4.301 -3.695 -0.471 1 90.19 229 ARG B CA 1
ATOM 4197 C C . ARG B 1 229 ? -5.078 -3.607 -1.781 1 90.19 229 ARG B C 1
ATOM 4199 O O . ARG B 1 229 ? -4.645 -4.141 -2.803 1 90.19 229 ARG B O 1
ATOM 4206 N N . SER B 1 230 ? -6.156 -2.881 -1.704 1 94.94 230 SER B N 1
ATOM 4207 C CA . SER B 1 230 ? -7.066 -2.781 -2.842 1 94.94 230 SER B CA 1
ATOM 4208 C C . SER B 1 230 ? -6.391 -2.1 -4.031 1 94.94 230 SER B C 1
ATOM 4210 O O . SER B 1 230 ? -6.641 -2.461 -5.184 1 94.94 230 SER B O 1
ATOM 4212 N N . TYR B 1 231 ? -5.645 -1.13 -3.732 1 94.81 231 TYR B N 1
ATOM 4213 C CA . TYR B 1 231 ? -5.035 -0.403 -4.84 1 94.81 231 TYR B CA 1
ATOM 4214 C C . TYR B 1 231 ? -4.168 -1.327 -5.688 1 94.81 231 TYR B C 1
ATOM 4216 O O . TYR B 1 231 ? -4.059 -1.144 -6.902 1 94.81 231 TYR B O 1
ATOM 4224 N N . MET B 1 232 ? -3.547 -2.312 -5.09 1 93.56 232 MET B N 1
ATOM 4225 C CA . MET B 1 232 ? -2.711 -3.26 -5.82 1 93.56 232 MET B CA 1
ATOM 4226 C C . MET B 1 232 ? -3.559 -4.145 -6.73 1 93.56 232 MET B C 1
ATOM 4228 O O . MET B 1 232 ? -3.193 -4.387 -7.883 1 93.56 232 MET B O 1
ATOM 4232 N N . SER B 1 233 ? -4.609 -4.621 -6.195 1 96.62 233 SER B N 1
ATOM 4233 C CA . SER B 1 233 ? -5.512 -5.441 -6.996 1 96.62 233 SER B CA 1
ATOM 4234 C C . SER B 1 233 ? -6.035 -4.672 -8.203 1 96.62 233 SER B C 1
ATOM 4236 O O . SER B 1 233 ? -6.113 -5.215 -9.305 1 96.62 233 SER B O 1
ATOM 4238 N N . LEU B 1 234 ? -6.367 -3.451 -7.988 1 97.88 234 LEU B N 1
ATOM 4239 C CA . LEU B 1 234 ? -6.879 -2.613 -9.07 1 97.88 234 LEU B CA 1
ATOM 4240 C C . LEU B 1 234 ? -5.805 -2.369 -10.125 1 97.88 234 LEU B C 1
ATOM 4242 O O . LEU B 1 234 ? -6.086 -2.424 -11.32 1 97.88 234 LEU B O 1
ATOM 4246 N N . GLU B 1 235 ? -4.613 -2.156 -9.664 1 96.25 235 GLU B N 1
ATOM 4247 C CA . GLU B 1 235 ? -3.52 -1.933 -10.602 1 96.25 235 GLU B CA 1
ATOM 4248 C C . GLU B 1 235 ? -3.217 -3.193 -11.406 1 96.25 235 GLU B C 1
ATOM 4250 O O . GLU B 1 235 ? -2.984 -3.123 -12.617 1 96.25 235 GLU B O 1
ATOM 4255 N N . ALA B 1 236 ? -3.201 -4.301 -10.75 1 96.5 236 ALA B N 1
ATOM 4256 C CA . ALA B 1 236 ? -2.99 -5.562 -11.453 1 96.5 236 ALA B CA 1
ATOM 4257 C C . ALA B 1 236 ? -4.055 -5.777 -12.523 1 96.5 236 ALA B C 1
ATOM 4259 O O . ALA B 1 236 ? -3.74 -6.195 -13.641 1 96.5 236 ALA B O 1
ATOM 4260 N N . ALA B 1 237 ? -5.285 -5.461 -12.203 1 97.88 237 ALA B N 1
ATOM 4261 C CA . ALA B 1 237 ? -6.379 -5.578 -13.164 1 97.88 237 ALA B CA 1
ATOM 4262 C C . ALA B 1 237 ? -6.184 -4.617 -14.336 1 97.88 237 ALA B C 1
ATOM 4264 O O . ALA B 1 237 ? -6.406 -4.984 -15.492 1 97.88 237 ALA B O 1
ATOM 4265 N N . ARG B 1 238 ? -5.805 -3.414 -14 1 97.25 238 ARG B N 1
ATOM 4266 C CA . ARG B 1 238 ? -5.57 -2.4 -15.023 1 97.25 238 ARG B CA 1
ATOM 4267 C C . ARG B 1 238 ? -4.551 -2.885 -16.047 1 97.25 238 ARG B C 1
ATOM 4269 O O . ARG B 1 238 ? -4.664 -2.58 -17.234 1 97.25 238 ARG B O 1
ATOM 4276 N N . HIS B 1 239 ? -3.576 -3.668 -15.625 1 94.38 239 HIS B N 1
ATOM 4277 C CA . HIS B 1 239 ? -2.527 -4.172 -16.5 1 94.38 239 HIS B CA 1
ATOM 4278 C C . HIS B 1 239 ? -2.982 -5.426 -17.25 1 94.38 239 HIS B C 1
ATOM 4280 O O . HIS B 1 239 ? -2.211 -6.02 -18 1 94.38 239 HIS B O 1
ATOM 4286 N N . GLY B 1 240 ? -4.195 -5.867 -16.953 1 94.75 240 GLY B N 1
ATOM 4287 C CA . GLY B 1 240 ? -4.766 -6.969 -17.703 1 94.75 240 GLY B CA 1
ATOM 4288 C C . GLY B 1 240 ? -4.402 -8.328 -17.141 1 94.75 240 GLY B C 1
ATOM 4289 O O . GLY B 1 240 ? -4.488 -9.344 -17.844 1 94.75 240 GLY B O 1
ATOM 4290 N N . PHE B 1 241 ? -4.027 -8.367 -15.906 1 94.12 241 PHE B N 1
ATOM 4291 C CA . PHE B 1 241 ? -3.543 -9.625 -15.344 1 94.12 241 PHE B CA 1
ATOM 4292 C C . PHE B 1 241 ? -4.703 -10.477 -14.844 1 94.12 241 PHE B C 1
ATOM 4294 O O . PHE B 1 241 ? -4.52 -11.648 -14.508 1 94.12 241 PHE B O 1
ATOM 4301 N N . GLY B 1 242 ? -5.859 -9.891 -14.766 1 96.38 242 GLY B N 1
ATOM 4302 C CA . GLY B 1 242 ? -7.02 -10.641 -14.312 1 96.38 242 GLY B CA 1
ATOM 4303 C C . GLY B 1 242 ? -8.211 -9.758 -13.984 1 96.38 242 GLY B C 1
ATOM 4304 O O . GLY B 1 242 ? -8.219 -8.57 -14.312 1 96.38 242 GLY B O 1
ATOM 4305 N N . PHE B 1 243 ? -9.234 -10.422 -13.398 1 97.81 243 PHE B N 1
ATOM 4306 C CA . PHE B 1 243 ? -10.453 -9.758 -12.969 1 97.81 243 PHE B CA 1
ATOM 4307 C C . PHE B 1 243 ? -10.391 -9.398 -11.492 1 97.81 243 PHE B C 1
ATOM 4309 O O . PHE B 1 243 ? -10.008 -10.227 -10.664 1 97.81 243 PHE B O 1
ATOM 4316 N N . ALA B 1 244 ? -10.727 -8.195 -11.188 1 98.19 244 ALA B N 1
ATOM 4317 C CA . ALA B 1 244 ? -10.719 -7.75 -9.797 1 98.19 244 ALA B CA 1
ATOM 4318 C C . ALA B 1 244 ? -12.133 -7.582 -9.266 1 98.19 244 ALA B C 1
ATOM 4320 O O . ALA B 1 244 ? -13.047 -7.211 -10.016 1 98.19 244 ALA B O 1
ATOM 4321 N N . LEU B 1 245 ? -12.352 -7.945 -8.008 1 98 245 LEU B N 1
ATOM 4322 C CA . LEU B 1 245 ? -13.555 -7.637 -7.242 1 98 245 LEU B CA 1
ATOM 4323 C C . LEU B 1 245 ? -13.266 -6.582 -6.18 1 98 245 LEU B C 1
ATOM 4325 O O . LEU B 1 245 ? -12.688 -6.891 -5.137 1 98 245 LEU B O 1
ATOM 4329 N N . GLU B 1 246 ? -13.633 -5.34 -6.523 1 97.81 246 GLU B N 1
ATOM 4330 C CA . GLU B 1 246 ? -13.203 -4.227 -5.684 1 97.81 246 GLU B CA 1
ATOM 4331 C C . GLU B 1 246 ? -14.305 -3.182 -5.539 1 97.81 246 GLU B C 1
ATOM 4333 O O . GLU B 1 246 ? -15.32 -3.248 -6.23 1 97.81 246 GLU B O 1
ATOM 4338 N N . SER B 1 247 ? -14.086 -2.238 -4.625 1 97.25 247 SER B N 1
ATOM 4339 C CA . SER B 1 247 ? -14.992 -1.143 -4.293 1 97.25 247 SER B CA 1
ATOM 4340 C C . SER B 1 247 ? -15.18 -0.204 -5.48 1 97.25 247 SER B C 1
ATOM 4342 O O . SER B 1 247 ? -14.203 0.248 -6.082 1 97.25 247 SER B O 1
ATOM 4344 N N . SER B 1 248 ? -16.453 0.108 -5.785 1 96.75 248 SER B N 1
ATOM 4345 C CA . SER B 1 248 ? -16.781 1.094 -6.809 1 96.75 248 SER B CA 1
ATOM 4346 C C . SER B 1 248 ? -16.281 2.48 -6.426 1 96.75 248 SER B C 1
ATOM 4348 O O . SER B 1 248 ? -15.992 3.307 -7.293 1 96.75 248 SER B O 1
ATOM 4350 N N . LEU B 1 249 ? -16.203 2.732 -5.121 1 96.75 249 LEU B N 1
ATOM 4351 C CA . LEU B 1 249 ? -15.68 4 -4.617 1 96.75 249 LEU B CA 1
ATOM 4352 C C . LEU B 1 249 ? -14.203 4.156 -4.957 1 96.75 249 LEU B C 1
ATOM 4354 O O . LEU B 1 249 ? -13.781 5.211 -5.441 1 96.75 249 LEU B O 1
ATOM 4358 N N . LEU B 1 250 ? -13.438 3.102 -4.754 1 97.56 250 LEU B N 1
ATOM 4359 C CA . LEU B 1 250 ? -11.992 3.133 -4.941 1 97.56 250 LEU B CA 1
ATOM 4360 C C . LEU B 1 250 ? -11.633 3.055 -6.422 1 97.56 250 LEU B C 1
ATOM 4362 O O . LEU B 1 250 ? -10.57 3.523 -6.836 1 97.56 250 LEU B O 1
ATOM 4366 N N . SER B 1 251 ? -12.477 2.469 -7.219 1 98 251 SER B N 1
ATOM 4367 C CA . SER B 1 251 ? -12.156 2.244 -8.625 1 98 251 SER B CA 1
ATOM 4368 C C . SER B 1 251 ? -12.703 3.365 -9.5 1 98 251 SER B C 1
ATOM 4370 O O . SER B 1 251 ? -12.57 3.322 -10.727 1 98 251 SER B O 1
ATOM 4372 N N . GLN B 1 252 ? -13.281 4.355 -8.93 1 96.56 252 GLN B N 1
ATOM 4373 C CA . GLN B 1 252 ? -14.016 5.395 -9.641 1 96.56 252 GLN B CA 1
ATOM 4374 C C . GLN B 1 252 ? -13.141 6.035 -10.719 1 96.56 252 GLN B C 1
ATOM 4376 O O . GLN B 1 252 ? -13.547 6.121 -11.883 1 96.56 252 GLN B O 1
ATOM 4381 N N . ASP B 1 253 ? -11.992 6.449 -10.398 1 95.69 253 ASP B N 1
ATOM 4382 C CA . ASP B 1 253 ? -11.148 7.176 -11.344 1 95.69 253 ASP B CA 1
ATOM 4383 C C . ASP B 1 253 ? -10.617 6.246 -12.43 1 95.69 253 ASP B C 1
ATOM 4385 O O . ASP B 1 253 ? -10.391 6.676 -13.562 1 95.69 253 ASP B O 1
ATOM 4389 N N . TYR B 1 254 ? -10.336 4.973 -12.094 1 97.75 254 TYR B N 1
ATOM 4390 C CA . TYR B 1 254 ? -9.961 3.998 -13.109 1 97.75 254 TYR B CA 1
ATOM 4391 C C . TYR B 1 254 ? -11.031 3.877 -14.18 1 97.75 254 TYR B C 1
ATOM 4393 O O . TYR B 1 254 ? -10.727 3.824 -15.375 1 97.75 254 TYR B O 1
ATOM 4401 N N . VAL B 1 255 ? -12.258 3.865 -13.734 1 97.88 255 VAL B N 1
ATOM 4402 C CA . VAL B 1 255 ? -13.398 3.684 -14.633 1 97.88 255 VAL B CA 1
ATOM 4403 C C . VAL B 1 255 ? -13.609 4.953 -15.453 1 97.88 255 VAL B C 1
ATOM 4405 O O . VAL B 1 255 ? -13.836 4.883 -16.656 1 97.88 255 VAL B O 1
ATOM 4408 N N . LYS B 1 256 ? -13.539 6.062 -14.82 1 96.94 256 LYS B N 1
ATOM 4409 C CA . LYS B 1 256 ? -13.711 7.344 -15.5 1 96.94 256 LYS B CA 1
ATOM 4410 C C . LYS B 1 256 ? -12.711 7.508 -16.641 1 96.94 256 LYS B C 1
ATOM 4412 O O . LYS B 1 256 ? -13.047 8 -17.719 1 96.94 256 LYS B O 1
ATOM 4417 N N . ARG B 1 257 ? -11.477 7.07 -16.453 1 96.12 257 ARG B N 1
ATOM 4418 C CA . ARG B 1 257 ? -10.414 7.211 -17.438 1 96.12 257 ARG B CA 1
ATOM 4419 C C . ARG B 1 257 ? -10.461 6.086 -18.469 1 96.12 257 ARG B C 1
ATOM 4421 O O . ARG B 1 257 ? -9.727 6.098 -19.453 1 96.12 257 ARG B O 1
ATOM 4428 N N . GLY B 1 258 ? -11.25 5.074 -18.172 1 97.44 258 GLY B N 1
ATOM 4429 C CA . GLY B 1 258 ? -11.391 3.957 -19.094 1 97.44 258 GLY B CA 1
ATOM 4430 C C . GLY B 1 258 ? -10.328 2.889 -18.891 1 97.44 258 GLY B C 1
ATOM 4431 O O . GLY B 1 258 ? -10.195 1.987 -19.719 1 97.44 258 GLY B O 1
ATOM 4432 N N . ASP B 1 259 ? -9.531 2.984 -17.859 1 97.5 259 ASP B N 1
ATOM 4433 C CA . ASP B 1 259 ? -8.508 1.99 -17.578 1 97.5 259 ASP B CA 1
ATOM 4434 C C . ASP B 1 259 ? -9.133 0.659 -17.156 1 97.5 259 ASP B C 1
ATOM 4436 O O . ASP B 1 259 ? -8.562 -0.404 -17.422 1 97.5 259 ASP B O 1
ATOM 4440 N N . LEU B 1 260 ? -10.211 0.768 -16.406 1 98.5 260 LEU B N 1
ATOM 4441 C CA . LEU B 1 260 ? -11.008 -0.383 -16 1 98.5 260 LEU B CA 1
ATOM 4442 C C . LEU B 1 260 ? -12.477 -0.178 -16.344 1 98.5 260 LEU B C 1
ATOM 4444 O O . LEU B 1 260 ? -12.953 0.959 -16.422 1 98.5 260 LEU B O 1
ATOM 4448 N N . VAL B 1 261 ? -13.164 -1.243 -16.547 1 98.31 261 VAL B N 1
ATOM 4449 C CA . VAL B 1 261 ? -14.602 -1.191 -16.797 1 98.31 261 VAL B CA 1
ATOM 4450 C C . VAL B 1 261 ? -15.312 -2.256 -15.977 1 98.31 261 VAL B C 1
ATOM 4452 O O . VAL B 1 261 ? -14.789 -3.35 -15.766 1 98.31 261 VAL B O 1
ATOM 4455 N N . PRO B 1 262 ? -16.531 -1.87 -15.445 1 98.12 262 PRO B N 1
ATOM 4456 C CA . PRO B 1 262 ? -17.344 -2.934 -14.844 1 98.12 262 PRO B CA 1
ATOM 4457 C C . PRO B 1 262 ? -17.656 -4.055 -15.828 1 98.12 262 PRO B C 1
ATOM 4459 O O . PRO B 1 262 ? -18.078 -3.789 -16.969 1 98.12 262 PRO B O 1
ATOM 4462 N N . VAL B 1 263 ? -17.438 -5.254 -15.43 1 98.12 263 VAL B N 1
ATOM 4463 C CA . VAL B 1 263 ? -17.625 -6.418 -16.297 1 98.12 263 VAL B CA 1
ATOM 4464 C C . VAL B 1 263 ? -19.109 -6.707 -16.469 1 98.12 263 VAL B C 1
ATOM 4466 O O . VAL B 1 263 ? -19.547 -7.148 -17.531 1 98.12 263 VAL B O 1
ATOM 4469 N N . PHE B 1 264 ? -19.859 -6.457 -15.406 1 97.62 264 PHE B N 1
ATOM 4470 C CA . PHE B 1 264 ? -21.281 -6.75 -15.383 1 97.62 264 PHE B CA 1
ATOM 4471 C C . PHE B 1 264 ? -22.094 -5.492 -15.086 1 97.62 264 PHE B C 1
ATOM 4473 O O . PHE B 1 264 ? -21.547 -4.496 -14.602 1 97.62 264 PHE B O 1
ATOM 4480 N N . PRO B 1 265 ? -23.391 -5.543 -15.391 1 95.19 265 PRO B N 1
ATOM 4481 C CA . PRO B 1 265 ? -24.266 -4.441 -14.984 1 95.19 265 PRO B CA 1
ATOM 4482 C C . PRO B 1 265 ? -24.312 -4.258 -13.469 1 95.19 265 PRO B C 1
ATOM 4484 O O . PRO B 1 265 ? -23.953 -5.168 -12.727 1 95.19 265 PRO B O 1
ATOM 4487 N N . ALA B 1 266 ? -24.797 -3.105 -13.023 1 92.19 266 ALA B N 1
ATOM 4488 C CA . ALA B 1 266 ? -24.797 -2.699 -11.617 1 92.19 266 ALA B CA 1
ATOM 4489 C C . ALA B 1 266 ? -25.594 -3.68 -10.766 1 92.19 266 ALA B C 1
ATOM 4491 O O . ALA B 1 266 ? -25.312 -3.854 -9.578 1 92.19 266 ALA B O 1
ATOM 4492 N N . GLU B 1 267 ? -26.484 -4.355 -11.391 1 92.44 267 GLU B N 1
ATOM 4493 C CA . GLU B 1 267 ? -27.359 -5.277 -10.664 1 92.44 267 GLU B CA 1
ATOM 4494 C C . GLU B 1 267 ? -26.562 -6.453 -10.102 1 92.44 267 GLU B C 1
ATOM 4496 O O . GLU B 1 267 ? -26.984 -7.074 -9.117 1 92.44 267 GLU B O 1
ATOM 4501 N N . LEU B 1 268 ? -25.5 -6.742 -10.719 1 94.94 268 LEU B N 1
ATOM 4502 C CA . LEU B 1 268 ? -24.719 -7.891 -10.281 1 94.94 268 LEU B CA 1
ATOM 4503 C C . LEU B 1 268 ? -23.641 -7.469 -9.297 1 94.94 268 LEU B C 1
ATOM 4505 O O . LEU B 1 268 ? -22.859 -8.297 -8.828 1 94.94 268 LEU B O 1
ATOM 4509 N N . SER B 1 269 ? -23.562 -6.207 -9.016 1 95.75 269 SER B N 1
ATOM 4510 C CA . SER B 1 269 ? -22.672 -5.734 -7.965 1 95.75 269 SER B CA 1
ATOM 4511 C C . SER B 1 269 ? -23.297 -5.906 -6.582 1 95.75 269 SER B C 1
ATOM 4513 O O . SER B 1 269 ? -24.5 -6.062 -6.461 1 95.75 269 SER B O 1
ATOM 4515 N N . THR B 1 270 ? -22.484 -5.961 -5.566 1 95.81 270 THR B N 1
ATOM 4516 C CA . THR B 1 270 ? -22.938 -6.176 -4.199 1 95.81 270 THR B CA 1
ATOM 4517 C C . THR B 1 270 ? -22.797 -4.898 -3.377 1 95.81 270 THR B C 1
ATOM 4519 O O . THR B 1 270 ? -21.688 -4.367 -3.229 1 95.81 270 THR B O 1
ATOM 4522 N N . PRO B 1 271 ? -23.891 -4.387 -2.816 1 94.69 271 PRO B N 1
ATOM 4523 C CA . PRO B 1 271 ? -23.766 -3.219 -1.944 1 94.69 271 PRO B CA 1
ATOM 4524 C C . PRO B 1 271 ? -22.891 -3.482 -0.728 1 94.69 271 PRO B C 1
ATOM 4526 O O . PRO B 1 271 ? -22.953 -4.562 -0.137 1 94.69 271 PRO B O 1
ATOM 4529 N N . VAL B 1 272 ? -22.047 -2.574 -0.452 1 93.62 272 VAL B N 1
ATOM 4530 C CA . VAL B 1 272 ? -21.188 -2.68 0.727 1 93.62 272 VAL B CA 1
ATOM 4531 C C . VAL B 1 272 ? -21.125 -1.327 1.432 1 93.62 272 VAL B C 1
ATOM 4533 O O . VAL B 1 272 ? -21.297 -0.282 0.803 1 93.62 272 VAL B O 1
ATOM 4536 N N . SER B 1 273 ? -20.906 -1.32 2.752 1 92.31 273 SER B N 1
ATOM 4537 C CA . SER B 1 273 ? -20.531 -0.18 3.58 1 92.31 273 SER B CA 1
ATOM 4538 C C . SER B 1 273 ? -19.125 -0.357 4.16 1 92.31 273 SER B C 1
ATOM 4540 O O . SER B 1 273 ? -18.969 -0.708 5.336 1 92.31 273 SER B O 1
ATOM 4542 N N . ALA B 1 274 ? -18.188 0 3.33 1 94.19 274 ALA B N 1
ATOM 4543 C CA . ALA B 1 274 ? -16.844 -0.447 3.67 1 94.19 274 ALA B CA 1
ATOM 4544 C C . ALA B 1 274 ? -16 0.702 4.227 1 94.19 274 ALA B C 1
ATOM 4546 O O . ALA B 1 274 ? -15.008 0.476 4.922 1 94.19 274 ALA B O 1
ATOM 4547 N N . HIS B 1 275 ? -16.297 1.902 3.908 1 96.38 275 HIS B N 1
ATOM 4548 C CA . HIS B 1 275 ? -15.477 3.043 4.301 1 96.38 275 HIS B CA 1
ATOM 4549 C C . HIS B 1 275 ? -16.25 4 5.195 1 96.38 275 HIS B C 1
ATOM 4551 O O . HIS B 1 275 ? -17.406 4.344 4.898 1 96.38 275 HIS B O 1
ATOM 4557 N N . HIS B 1 276 ? -15.531 4.434 6.258 1 95.44 276 HIS B N 1
ATOM 4558 C CA . HIS B 1 276 ? -16.156 5.219 7.312 1 95.44 276 HIS B CA 1
ATOM 4559 C C . HIS B 1 276 ? -15.25 6.363 7.762 1 95.44 276 HIS B C 1
ATOM 4561 O O . HIS B 1 276 ? -14.047 6.176 7.926 1 95.44 276 HIS B O 1
ATOM 4567 N N . LEU B 1 277 ? -15.844 7.52 7.805 1 96.31 277 LEU B N 1
ATOM 4568 C CA . LEU B 1 277 ? -15.18 8.594 8.539 1 96.31 277 LEU B CA 1
ATOM 4569 C C . LEU B 1 277 ? -15.484 8.508 10.023 1 96.31 277 LEU B C 1
ATOM 4571 O O . LEU B 1 277 ? -16.656 8.531 10.43 1 96.31 277 LEU B O 1
ATOM 4575 N N . VAL B 1 278 ? -14.453 8.391 10.867 1 94.12 278 VAL B N 1
ATOM 4576 C CA . VAL B 1 278 ? -14.578 8.125 12.297 1 94.12 278 VAL B CA 1
ATOM 4577 C C . VAL B 1 278 ? -13.859 9.219 13.094 1 94.12 278 VAL B C 1
ATOM 4579 O O . VAL B 1 278 ? -12.75 9.625 12.734 1 94.12 278 VAL B O 1
ATOM 4582 N N . PHE B 1 279 ? -14.492 9.703 14.109 1 92.19 279 PHE B N 1
ATOM 4583 C CA . PHE B 1 279 ? -13.883 10.734 14.938 1 92.19 279 PHE B CA 1
ATOM 4584 C C . PHE B 1 279 ? -14.594 10.844 16.281 1 92.19 279 PHE B C 1
ATOM 4586 O O . PHE B 1 279 ? -15.734 10.391 16.422 1 92.19 279 PHE B O 1
ATOM 4593 N N . PRO B 1 280 ? -13.867 11.336 17.297 1 86.75 280 PRO B N 1
ATOM 4594 C CA . PRO B 1 280 ? -14.562 11.602 18.562 1 86.75 280 PRO B CA 1
ATOM 4595 C C . PRO B 1 280 ? -15.711 12.586 18.406 1 86.75 280 PRO B C 1
ATOM 4597 O O . PRO B 1 280 ? -15.633 13.508 17.594 1 86.75 280 PRO B O 1
ATOM 4600 N N . ARG B 1 281 ? -16.75 12.469 19.219 1 84.06 281 ARG B N 1
ATOM 4601 C CA . ARG B 1 281 ? -17.953 13.281 19.125 1 84.06 281 ARG B CA 1
ATOM 4602 C C . ARG B 1 281 ? -17.609 14.766 19.25 1 84.06 281 ARG B C 1
ATOM 4604 O O . ARG B 1 281 ? -18.172 15.594 18.516 1 84.06 281 ARG B O 1
ATOM 4611 N N . GLY B 1 282 ? -16.75 15.109 20.078 1 83.75 282 GLY B N 1
ATOM 4612 C CA . GLY B 1 282 ? -16.375 16.5 20.281 1 83.75 282 GLY B CA 1
ATOM 4613 C C . GLY B 1 282 ? -15.719 17.125 19.062 1 83.75 282 GLY B C 1
ATOM 4614 O O . GLY B 1 282 ? -15.734 18.344 18.906 1 83.75 282 GLY B O 1
ATOM 4615 N N . HIS B 1 283 ? -15.18 16.297 18.188 1 88.06 283 HIS B N 1
ATOM 4616 C CA . HIS B 1 283 ? -14.477 16.828 17.016 1 88.06 283 HIS B CA 1
ATOM 4617 C C . HIS B 1 283 ? -15.453 17.422 16 1 88.06 283 HIS B C 1
ATOM 4619 O O . HIS B 1 283 ? -15.078 18.266 15.195 1 88.06 283 HIS B O 1
ATOM 4625 N N . ALA B 1 284 ? -16.656 16.953 16 1 85.69 284 ALA B N 1
ATOM 4626 C CA . ALA B 1 284 ? -17.656 17.422 15.047 1 85.69 284 ALA B CA 1
ATOM 4627 C C . ALA B 1 284 ? -17.891 18.922 15.195 1 85.69 284 ALA B C 1
ATOM 4629 O O . ALA B 1 284 ? -18.375 19.562 14.258 1 85.69 284 ALA B O 1
ATOM 4630 N N . GLU B 1 285 ? -17.562 19.469 16.297 1 84.06 285 GLU B N 1
ATOM 4631 C CA . GLU B 1 285 ? -17.812 20.875 16.562 1 84.06 285 GLU B CA 1
ATOM 4632 C C . GLU B 1 285 ? -16.656 21.75 16.047 1 84.06 285 GLU B C 1
ATOM 4634 O O . GLU B 1 285 ? -16.797 22.953 15.906 1 84.06 285 GLU B O 1
ATOM 4639 N N . MET B 1 286 ? -15.594 21.141 15.812 1 85.69 286 MET B N 1
ATOM 4640 C CA . MET B 1 286 ? -14.445 21.875 15.281 1 85.69 286 MET B CA 1
ATOM 4641 C C . MET B 1 286 ? -14.695 22.312 13.836 1 85.69 286 MET B C 1
ATOM 4643 O O . MET B 1 286 ? -15.125 21.5 13.008 1 85.69 286 MET B O 1
ATOM 4647 N N . SER B 1 287 ? -14.43 23.531 13.516 1 89.56 287 SER B N 1
ATOM 4648 C CA . SER B 1 287 ? -14.703 24.094 12.195 1 89.56 287 SER B CA 1
ATOM 4649 C C . SER B 1 287 ? -13.961 23.344 11.102 1 89.56 287 SER B C 1
ATOM 4651 O O . SER B 1 287 ? -14.531 23.031 10.055 1 89.56 287 SER B O 1
ATOM 4653 N N . ARG B 1 288 ? -12.711 23.047 11.297 1 91.12 288 ARG B N 1
ATOM 4654 C CA . ARG B 1 288 ? -11.891 22.359 10.297 1 91.12 288 ARG B CA 1
ATOM 4655 C C . ARG B 1 288 ? -12.477 20.984 9.969 1 91.12 288 ARG B C 1
ATOM 4657 O O . ARG B 1 288 ? -12.453 20.562 8.812 1 91.12 288 ARG B O 1
ATOM 4664 N N . VAL B 1 289 ? -12.992 20.266 10.969 1 93.31 289 VAL B N 1
ATOM 4665 C CA . VAL B 1 289 ? -13.586 18.938 10.766 1 93.31 289 VAL B CA 1
ATOM 4666 C C . VAL B 1 289 ? -14.914 19.078 10.016 1 93.31 289 VAL B C 1
ATOM 4668 O O . VAL B 1 289 ? -15.18 18.328 9.078 1 93.31 289 VAL B O 1
ATOM 4671 N N . ARG B 1 290 ? -15.695 20.031 10.438 1 93.06 290 ARG B N 1
ATOM 4672 C CA . ARG B 1 290 ? -16.969 20.297 9.766 1 93.06 290 ARG B CA 1
ATOM 4673 C C . ARG B 1 290 ? -16.75 20.609 8.289 1 93.06 290 ARG B C 1
ATOM 4675 O O . ARG B 1 290 ? -17.438 20.078 7.426 1 93.06 290 ARG B O 1
ATOM 4682 N N . HIS B 1 291 ? -15.82 21.484 8.039 1 94.56 291 HIS B N 1
ATOM 4683 C CA . HIS B 1 291 ? -15.508 21.844 6.656 1 94.56 291 HIS B CA 1
ATOM 4684 C C . HIS B 1 291 ? -15.086 20.625 5.848 1 94.56 291 HIS B C 1
ATOM 4686 O O . HIS B 1 291 ? -15.477 20.484 4.688 1 94.56 291 HIS B O 1
ATOM 4692 N N . PHE B 1 292 ? -14.312 19.781 6.457 1 97.06 292 PHE B N 1
ATOM 4693 C CA . PHE B 1 292 ? -13.844 18.594 5.77 1 97.06 292 PHE B CA 1
ATOM 4694 C C . PHE B 1 292 ? -15 17.641 5.473 1 97.06 292 PHE B C 1
ATOM 4696 O O . PHE B 1 292 ? -15.109 17.125 4.359 1 97.06 292 PHE B O 1
ATOM 4703 N N . LEU B 1 293 ? -15.797 17.391 6.434 1 96.56 293 LEU B N 1
ATOM 4704 C CA . LEU B 1 293 ? -16.938 16.5 6.262 1 96.56 293 LEU B CA 1
ATOM 4705 C C . LEU B 1 293 ? -17.875 17.016 5.172 1 96.56 293 LEU B C 1
ATOM 4707 O O . LEU B 1 293 ? -18.344 16.25 4.328 1 96.56 293 LEU B O 1
ATOM 4711 N N . GLU B 1 294 ? -18.141 18.297 5.203 1 95.88 294 GLU B N 1
ATOM 4712 C CA . GLU B 1 294 ? -19 18.906 4.184 1 95.88 294 GLU B CA 1
ATOM 4713 C C . GLU B 1 294 ? -18.375 18.781 2.797 1 95.88 294 GLU B C 1
ATOM 4715 O O . GLU B 1 294 ? -19.062 18.484 1.824 1 95.88 294 GLU B O 1
ATOM 4720 N N . TRP B 1 295 ? -17.125 19.016 2.699 1 97.06 295 TRP B N 1
ATOM 4721 C CA . TRP B 1 295 ? -16.406 18.906 1.436 1 97.06 295 TRP B CA 1
ATOM 4722 C C . TRP B 1 295 ? -16.469 17.469 0.899 1 97.06 295 TRP B C 1
ATOM 4724 O O . TRP B 1 295 ? -16.734 17.266 -0.288 1 97.06 295 TRP B O 1
ATOM 4734 N N . VAL B 1 296 ? -16.25 16.469 1.772 1 97.38 296 VAL B N 1
ATOM 4735 C CA . VAL B 1 296 ? -16.297 15.07 1.367 1 97.38 296 VAL B CA 1
ATOM 4736 C C . VAL B 1 296 ? -17.688 14.734 0.817 1 97.38 296 VAL B C 1
ATOM 4738 O O . VAL B 1 296 ? -17.797 14.094 -0.226 1 97.38 296 VAL B O 1
ATOM 4741 N N . GLN B 1 297 ? -18.656 15.195 1.51 1 96.19 297 GLN B N 1
ATOM 4742 C CA . GLN B 1 297 ? -20.016 14.969 1.047 1 96.19 297 GLN B CA 1
ATOM 4743 C C . GLN B 1 297 ? -20.234 15.602 -0.325 1 96.19 297 GLN B C 1
ATOM 4745 O O . GLN B 1 297 ? -20.906 15.016 -1.181 1 96.19 297 GLN B O 1
ATOM 4750 N N . GLY B 1 298 ? -19.75 16.812 -0.483 1 96.06 298 GLY B N 1
ATOM 4751 C CA . GLY B 1 298 ? -19.844 17.469 -1.781 1 96.06 298 GLY B CA 1
ATOM 4752 C C . GLY B 1 298 ? -19.188 16.656 -2.893 1 96.06 298 GLY B C 1
ATOM 4753 O O . GLY B 1 298 ? -19.75 16.531 -3.984 1 96.06 298 GLY B O 1
ATOM 4754 N N . GLN B 1 299 ? -18.016 16.094 -2.635 1 95.62 299 GLN B N 1
ATOM 4755 C CA . GLN B 1 299 ? -17.297 15.312 -3.621 1 95.62 299 GLN B CA 1
ATOM 4756 C C . GLN B 1 299 ? -18.016 14.008 -3.93 1 95.62 299 GLN B C 1
ATOM 4758 O O . GLN B 1 299 ? -18 13.531 -5.066 1 95.62 299 GLN B O 1
ATOM 4763 N N . LEU B 1 300 ? -18.625 13.422 -2.9 1 94.5 300 LEU B N 1
ATOM 4764 C CA . LEU B 1 300 ? -19.359 12.172 -3.062 1 94.5 300 LEU B CA 1
ATOM 4765 C C . LEU B 1 300 ? -20.688 12.406 -3.76 1 94.5 300 LEU B C 1
ATOM 4767 O O . LEU B 1 300 ? -21.219 11.508 -4.414 1 94.5 300 LEU B O 1
ATOM 4771 N N . GLY B 1 301 ? -21.344 13.586 -3.572 1 90.62 301 GLY B N 1
ATOM 4772 C CA . GLY B 1 301 ? -22.625 13.922 -4.164 1 90.62 301 GLY B CA 1
ATOM 4773 C C . GLY B 1 301 ? -23.797 13.43 -3.346 1 90.62 301 GLY B C 1
ATOM 4774 O O . GLY B 1 301 ? -24.922 13.344 -3.852 1 90.62 301 GLY B O 1
ATOM 4775 N N . HIS B 1 302 ? -23.531 12.961 -2.146 1 87.25 302 HIS B N 1
ATOM 4776 C CA . HIS B 1 302 ? -24.594 12.516 -1.245 1 87.25 302 HIS B CA 1
ATOM 4777 C C . HIS B 1 302 ? -24.141 12.617 0.211 1 87.25 302 HIS B C 1
ATOM 4779 O O . HIS B 1 302 ? -22.953 12.758 0.496 1 87.25 302 HIS B O 1
ATOM 4785 N N . VAL B 1 303 ? -25.078 12.508 1.13 1 86.19 303 VAL B N 1
ATOM 4786 C CA . VAL B 1 303 ? -24.812 12.617 2.559 1 86.19 303 VAL B CA 1
ATOM 4787 C C . VAL B 1 303 ? -24.344 11.266 3.102 1 86.19 303 VAL B C 1
ATOM 4789 O O . VAL B 1 303 ? -24.547 10.227 2.469 1 86.19 303 VAL B O 1
ATOM 4792 N N . PHE B 1 304 ? -23.719 11.344 4.273 1 88.44 304 PHE B N 1
ATOM 4793 C CA . PHE B 1 304 ? -23.266 10.133 4.949 1 88.44 304 PHE B CA 1
ATOM 4794 C C . PHE B 1 304 ? -24.438 9.367 5.539 1 88.44 304 PHE B C 1
ATOM 4796 O O . PHE B 1 304 ? -25.516 9.922 5.715 1 88.44 304 PHE B O 1
ATOM 4803 N N . ASN B 1 305 ? -24.156 8.133 5.703 1 83 305 ASN B N 1
ATOM 4804 C CA . ASN B 1 305 ? -25.062 7.363 6.555 1 83 305 ASN B CA 1
ATOM 4805 C C . ASN B 1 305 ? -24.594 7.359 8.008 1 83 305 ASN B C 1
ATOM 4807 O O . ASN B 1 305 ? -23.391 7.266 8.281 1 83 305 ASN B O 1
ATOM 4811 N N . TYR B 1 306 ? -25.484 7.637 8.961 1 78.38 306 TYR B N 1
ATOM 4812 C CA . TYR B 1 306 ? -25.188 7.691 10.383 1 78.38 306 TYR B CA 1
ATOM 4813 C C . TYR B 1 306 ? -25.656 6.426 11.086 1 78.38 306 TYR B C 1
ATOM 4815 O O . TYR B 1 306 ? -26.656 5.816 10.695 1 78.38 306 TYR B O 1
#

Sequence (612 aa):
MIGDSNRKMQQIPPLKSIQAFEQVARFGNVAKAAEQLNLTPSAVSHQIANLEALIGRALFVREARGMSLTPAGEQYQREISGILQSLALATERAGSAVGFDCLRLHAAPSFGLLWLLPRLDHFRSCHPEIQINLSCSYETLHFGRHQIDVDIRHGYPDWPSLEVRTIRHERATVLASPSLLERIPVSQPSDLLGQNLILSEAALVQWPQWFAQQGVALPQAPFALGFDRSYMSLEAARHGFGFALESSLLSQDYVKRGDLVPVFPAELSTPVSAHHLVFPRGHAEMSRVRHFLEWVQGQLGHVFNYMIGDSNRKMQQIPPLKSIQAFEQVARFGNVAKAAEQLNLTPSAVSHQIANLEALIGRALFVREARGMSLTPAGEQYQREISGILQSLALATERAGSAVGFDCLRLHAAPSFGLLWLLPRLDHFRSCHPEIQINLSCSYETLHFGRHQIDVDIRHGYPDWPSLEVRTIRHERATVLASPSLLERIPVSQPSDLLGQNLILSEAALVQWPQWFAQQGVALPQAPFALGFDRSYMSLEAARHGFGFALESSLLSQDYVKRGDLVPVFPAELSTPVSAHHLVFPRGHAEMSRVRHFLEWVQGQLGHVFNY

Secondary structure (DSSP, 8-state):
--------------HHHHHHHHHHHHHS-HHHHHHHHT--HHHHHHHHHHHHHHHTS--EEEETTEEEE-HHHHHHHHHHHHHHHHHHHHHHHHH--S--EEEEEEE-HHHIIIIIHHHHHHHHHH-TTEEEEEEE-S----HHHHT-SEEEEESS---TTSEEEEPPSEEEEEEE-HHHHHHS---SGGGGTTS-EEEETT-SS-HHHHHHHTT-PPP----SEEESSHHHHHHHHHTTS-EEEEETTTTHHHHHTTSSEESS-GGGSEEE--EEEEE-GGGGGSHHHHHHHHHHHHHHTSPPB-/--------------HHHHHHHHHHHHHS-HHHHHHHHT--HHHHHHHHHHHHHHHTS--EEEETTEEEE-HHHHHHHHHHHHHHHHHHHHHHHHH--S--EEEEEEE-HHHIIIIIHHHHHHHHHH-TTEEEEEEE-S----HHHHT-SEEEEES----TTSEEEEPPSEEEEEEE-HHHHHHS---SGGGGTTS-EEEETT-SS-HHHHHHHTT-PPP----SEEESSHHHHHHHHHTTS-EEEEETTTTHHHHHTTSSEESS-GGGSEEE--EEEEE-GGGGGSHHHHHHHHHHHHHHTSPPB-

Radius of gyration: 25.78 Å; Cα contacts (8 Å, |Δi|>4): 999; chains: 2; bounding box: 59×72×81 Å

Solvent-accessible surface area (backbone atoms only — not comparable to full-atom values): 33321 Å² total; per-residue (Å²): 135,80,79,76,75,70,70,73,68,80,76,72,72,56,63,68,23,52,51,37,40,53,38,24,65,71,64,24,25,55,61,62,25,9,62,74,68,74,45,50,45,66,55,36,52,47,26,38,48,51,44,23,60,72,70,69,45,67,36,61,41,84,50,98,88,34,44,42,69,29,73,60,22,49,53,47,46,64,59,42,51,56,41,51,52,21,46,50,48,50,50,49,51,66,65,48,69,78,70,65,50,61,39,28,37,35,21,30,46,46,52,37,60,57,48,44,56,79,45,44,62,58,52,39,70,75,36,72,72,44,44,69,27,43,35,33,45,88,68,86,74,50,47,83,58,48,60,42,52,38,35,36,43,69,47,80,91,83,56,86,86,38,41,60,37,30,49,63,94,26,26,40,32,49,30,26,10,59,69,40,44,72,75,49,75,61,89,51,76,73,59,54,62,92,51,53,46,38,38,36,68,56,41,90,64,43,67,64,59,52,32,48,76,70,74,37,85,66,75,94,66,81,56,45,33,39,22,63,40,53,55,54,32,52,50,43,10,47,74,44,69,26,37,23,54,39,49,47,67,59,42,42,65,41,40,75,74,55,45,24,40,70,65,59,62,75,84,78,35,43,83,42,66,46,44,28,45,32,30,52,65,74,41,64,73,37,64,64,51,41,52,47,55,53,50,51,28,60,76,70,72,50,71,65,43,118,136,80,78,78,77,71,68,75,69,83,77,73,72,56,64,67,23,52,50,38,42,53,37,25,65,71,63,24,24,55,60,62,25,8,61,74,68,72,44,50,44,67,55,36,52,48,28,37,49,52,43,25,58,72,70,68,44,67,36,61,40,85,50,99,89,33,45,42,69,29,73,60,22,48,53,48,45,64,60,41,50,56,41,51,52,23,46,50,47,49,50,48,52,67,64,47,70,78,71,65,50,61,40,27,38,34,22,28,48,44,52,37,59,56,48,44,56,79,46,44,64,58,51,38,69,75,37,72,72,43,44,69,27,43,36,33,46,86,68,84,75,51,47,84,60,49,62,42,53,38,34,35,44,71,48,80,90,81,56,85,86,38,40,60,36,30,50,63,92,26,26,41,32,48,31,26,9,59,70,38,43,72,75,48,77,61,89,50,77,73,60,53,62,92,50,55,45,39,38,36,67,58,40,89,64,43,69,64,58,54,32,50,76,71,74,36,84,67,75,93,66,83,57,45,33,38,23,62,40,54,55,54,31,51,50,44,11,48,74,44,68,25,37,23,54,39,49,47,66,58,41,42,64,40,40,75,74,54,46,24,40,71,64,59,62,74,83,78,36,43,81,42,68,46,44,30,44,33,28,52,66,76,40,63,72,37,63,64,50,41,52,47,54,52,48,50,28,60,76,70,72,50,70,65,43,118

pLDDT: mean 83.62, std 16.35, range [26.78, 98.69]